Protein AF-0000000076897495 (afdb_homodimer)

Organism: Aegilops tauschii subsp. strangulata (NCBI:txid200361)

InterPro domains:
  IPR023210 NADP-dependent oxidoreductase domain [PF00248] (6-321)
  IPR036812 NAD(P)-dependent oxidoreductase domain superfamily [G3DSA:3.20.20.100] (1-330)
  IPR036812 NAD(P)-dependent oxidoreductase domain superfamily [SSF51430] (1-330)

Secondary structure (DSSP, 8-state):
--BTTTB-HHHHHHHHHHHHHTT--EEE--TT-SSS--GGGTTHHHHHHHHHHHHHT--GGGSEEEEEE-S-TTSS--S-HHHHHHHHHHHHHHHT-S-EEEEEESS-SS----TT--S--GGG------HHHHHHHHHHHHHTTSEEEEEEES--HHHHHHHHHHHHHTT-GGGEEEEEEE-BTTB-GGGTTHHHHHHHHTPEEEEE-TTTTTGGGTTTSSSSTTS-TTSHHHHTTTT-HHHHHH--TT-HHHHHHHHHHHHHHHHTT--HHHHHHHHHHHSTTEEEEE---SSHHHHHHHHHGGGPPP-HHHHHHHHHHHHHS--S--/--BTTTB-HHHHHHHHHHHHHTT--EEE--TT-SSS--GGGTTHHHHHHHHHHHHHT--GGGSEEEEEE-S-TTSS--S-HHHHHHHHHHHHHHHT-S-EEEEEESS-SS----TT--S--GGG------HHHHHHHHHHHHHTTSEEEEEEES--HHHHHHHHHHHHHTT-GGGEEEEEEE-BTTB-GGGTTHHHHHHHHTPEEEEE-TTTTTGGGTTTSSSSTTS-TTSHHHHTTTT-HHHHHH--TT-HHHHHHHHHHHHHHHHHT--HHHHHHHHHHHSTTEEEEE---SSHHHHHHHHHGGG----HHHHHHHHHHHHHS--S--

Structure (mmCIF, N/CA/C/O backbone):
data_AF-0000000076897495-model_v1
#
loop_
_entity.id
_entity.type
_entity.pdbx_description
1 polymer 'NADP-dependent oxidoreductase domain-containing protein'
#
loop_
_atom_site.group_PDB
_atom_site.id
_atom_site.type_symbol
_atom_site.label_atom_id
_atom_site.label_alt_id
_atom_site.label_comp_id
_atom_site.label_asym_id
_atom_site.label_entity_id
_atom_site.label_seq_id
_atom_site.pdbx_PDB_ins_code
_atom_site.Cartn_x
_atom_site.Cartn_y
_atom_site.Cartn_z
_atom_site.occupancy
_atom_site.B_iso_or_equiv
_atom_site.auth_seq_id
_atom_site.auth_comp_id
_atom_site.auth_asym_id
_atom_site.auth_atom_id
_atom_site.pdbx_PDB_model_num
ATOM 1 N N . MET A 1 1 ? -4.836 -23.141 -10.633 1 68 1 MET A N 1
ATOM 2 C CA . MET A 1 1 ? -4.621 -24.312 -11.492 1 68 1 MET A CA 1
ATOM 3 C C . MET A 1 1 ? -5.949 -24.875 -11.984 1 68 1 MET A C 1
ATOM 5 O O . MET A 1 1 ? -6.91 -24.969 -11.219 1 68 1 MET A O 1
ATOM 9 N N . THR A 1 2 ? -5.957 -25.125 -13.297 1 73.88 2 THR A N 1
ATOM 10 C CA . THR A 1 2 ? -7.195 -25.562 -13.938 1 73.88 2 THR A CA 1
ATOM 11 C C . THR A 1 2 ? -7.234 -27.078 -14.062 1 73.88 2 THR A C 1
ATOM 13 O O . THR A 1 2 ? -8.258 -27.656 -14.445 1 73.88 2 THR A O 1
ATOM 16 N N . MET A 1 3 ? -6.246 -27.703 -13.648 1 85.25 3 MET A N 1
ATOM 17 C CA . MET A 1 3 ? -6.172 -29.156 -13.766 1 85.25 3 MET A CA 1
ATOM 18 C C . MET A 1 3 ? -7.152 -29.828 -12.812 1 85.25 3 MET A C 1
ATOM 20 O O . MET A 1 3 ? -7.055 -29.672 -11.594 1 85.25 3 MET A O 1
ATOM 24 N N . GLY A 1 4 ? -8.031 -30.5 -13.375 1 84.81 4 GLY A N 1
ATOM 25 C CA . GLY A 1 4 ? -9.047 -31.188 -12.594 1 84.81 4 GLY A CA 1
ATOM 26 C C . GLY A 1 4 ? -10.453 -30.672 -12.852 1 84.81 4 GLY A C 1
ATOM 27 O O . GLY A 1 4 ? -11.43 -31.281 -12.414 1 84.81 4 GLY A O 1
ATOM 28 N N . GLU A 1 5 ? -10.602 -29.562 -13.492 1 84.44 5 GLU A N 1
ATOM 29 C CA . GLU A 1 5 ? -11.891 -29.016 -13.906 1 84.44 5 GLU A CA 1
ATOM 30 C C . GLU A 1 5 ? -11.93 -28.766 -15.414 1 84.44 5 GLU A C 1
ATOM 32 O O . GLU A 1 5 ? -12.57 -29.516 -16.156 1 84.44 5 GLU A O 1
ATOM 37 N N . GLN A 1 6 ? -11.109 -28 -15.875 1 82.38 6 GLN A N 1
ATOM 38 C CA . GLN A 1 6 ? -11.047 -27.688 -17.297 1 82.38 6 GLN A CA 1
ATOM 39 C C . GLN A 1 6 ? -10.289 -28.766 -18.062 1 82.38 6 GLN A C 1
ATOM 41 O O . GLN A 1 6 ? -10.641 -29.078 -19.203 1 82.38 6 GLN A O 1
ATOM 46 N N . SER A 1 7 ? -9.25 -29.297 -17.406 1 87.38 7 SER A N 1
ATOM 47 C CA . SER A 1 7 ? -8.438 -30.344 -18 1 87.38 7 SER A CA 1
ATOM 48 C C . SER A 1 7 ? -8.578 -31.656 -17.234 1 87.38 7 SER A C 1
ATOM 50 O O . SER A 1 7 ? -8.352 -31.688 -16.016 1 87.38 7 SER A O 1
ATOM 52 N N . GLY A 1 8 ? -8.898 -32.688 -17.953 1 88.75 8 GLY A N 1
ATOM 53 C CA . GLY A 1 8 ? -8.961 -34 -17.344 1 88.75 8 GLY A CA 1
ATOM 54 C C . GLY A 1 8 ? -7.598 -34.562 -17.031 1 88.75 8 GLY A C 1
ATOM 55 O O . GLY A 1 8 ? -6.57 -33.969 -17.344 1 88.75 8 GLY A O 1
ATOM 56 N N . PRO A 1 9 ? -7.641 -35.75 -16.422 1 92.81 9 PRO A N 1
ATOM 57 C CA . PRO A 1 9 ? -6.387 -36.344 -15.945 1 92.81 9 PRO A CA 1
ATOM 58 C C . PRO A 1 9 ? -5.379 -36.562 -17.062 1 92.81 9 PRO A C 1
ATOM 60 O O . PRO A 1 9 ? -4.215 -36.188 -16.938 1 92.81 9 PRO A O 1
ATOM 63 N N . PRO A 1 10 ? -5.793 -37.156 -18.203 1 94 10 PRO A N 1
ATOM 64 C CA . PRO A 1 10 ? -4.793 -37.375 -19.25 1 94 10 PRO A CA 1
ATOM 65 C C . PRO A 1 10 ? -4.172 -36.094 -19.766 1 94 10 PRO A C 1
ATOM 67 O O . PRO A 1 10 ? -2.953 -36 -19.953 1 94 10 PRO A O 1
ATOM 70 N N . GLU A 1 11 ? -4.988 -35.125 -19.984 1 93.69 11 GLU A N 1
ATOM 71 C CA . GLU A 1 11 ? -4.496 -33.844 -20.469 1 93.69 11 GLU A CA 1
ATOM 72 C C . GLU A 1 11 ? -3.611 -33.156 -19.422 1 93.69 11 GLU A C 1
ATOM 74 O O . GLU A 1 11 ? -2.586 -32.562 -19.766 1 93.69 11 GLU A O 1
ATOM 79 N N . SER A 1 12 ? -3.979 -33.25 -18.219 1 95.25 12 SER A N 1
ATOM 80 C CA . SER A 1 12 ? -3.209 -32.625 -17.125 1 95.25 12 SER A CA 1
ATOM 81 C C . SER A 1 12 ? -1.815 -33.25 -17.031 1 95.25 12 SER A C 1
ATOM 83 O O . SER A 1 12 ? -0.822 -32.531 -16.906 1 95.25 12 SER A O 1
ATOM 85 N N . LEU A 1 13 ? -1.785 -34.562 -17.109 1 96.44 13 LEU A N 1
ATOM 86 C CA . LEU A 1 13 ? -0.506 -35.281 -17.031 1 96.44 13 LEU A CA 1
ATOM 87 C C . LEU A 1 13 ? 0.392 -34.906 -18.203 1 96.44 13 LEU A C 1
ATOM 89 O O . LEU A 1 13 ? 1.601 -34.719 -18.031 1 96.44 13 LEU A O 1
ATOM 93 N N . ARG A 1 14 ? -0.201 -34.781 -19.344 1 95.94 14 ARG A N 1
ATOM 94 C CA . ARG A 1 14 ? 0.55 -34.375 -20.531 1 95.94 14 ARG A CA 1
ATOM 95 C C . ARG A 1 14 ? 1.132 -32.969 -20.391 1 95.94 14 ARG A C 1
ATOM 97 O O . ARG A 1 14 ? 2.273 -32.719 -20.781 1 95.94 14 ARG A O 1
ATOM 104 N N . LEU A 1 15 ? 0.368 -32.094 -19.891 1 96.31 15 LEU A N 1
ATOM 105 C CA . LEU A 1 15 ? 0.814 -30.719 -19.672 1 96.31 15 LEU A CA 1
ATOM 106 C C . LEU A 1 15 ? 1.956 -30.672 -18.656 1 96.31 15 LEU A C 1
ATOM 108 O O . LEU A 1 15 ? 2.939 -29.953 -18.859 1 96.31 15 LEU A O 1
ATOM 112 N N . LEU A 1 16 ? 1.84 -31.438 -17.578 1 97.25 16 LEU A N 1
ATOM 113 C CA . LEU A 1 16 ? 2.879 -31.484 -16.562 1 97.25 16 LEU A CA 1
ATOM 114 C C . LEU A 1 16 ? 4.168 -32.062 -17.125 1 97.25 16 LEU A C 1
ATOM 116 O O . LEU A 1 16 ? 5.258 -31.578 -16.844 1 97.25 16 LEU A O 1
ATOM 120 N N . ASP A 1 17 ? 4.012 -33.094 -17.984 1 97.5 17 ASP A N 1
ATOM 121 C CA . ASP A 1 17 ? 5.168 -33.656 -18.656 1 97.5 17 ASP A CA 1
ATOM 122 C C . ASP A 1 17 ? 5.875 -32.625 -19.531 1 97.5 17 ASP A C 1
ATOM 124 O O . ASP A 1 17 ? 7.098 -32.469 -19.453 1 97.5 17 ASP A O 1
ATOM 128 N N . ALA A 1 18 ? 5.078 -31.984 -20.266 1 97.38 18 ALA A N 1
ATOM 129 C CA . ALA A 1 18 ? 5.633 -31.016 -21.203 1 97.38 18 ALA A CA 1
ATOM 130 C C . ALA A 1 18 ? 6.328 -29.875 -20.453 1 97.38 18 ALA A C 1
ATOM 132 O O . ALA A 1 18 ? 7.398 -29.422 -20.859 1 97.38 18 ALA A O 1
ATOM 133 N N . ALA A 1 19 ? 5.738 -29.406 -19.391 1 97.12 19 ALA A N 1
ATOM 134 C CA . ALA A 1 19 ? 6.332 -28.344 -18.578 1 97.12 19 ALA A CA 1
ATOM 135 C C . ALA A 1 19 ? 7.66 -28.797 -17.969 1 97.12 19 ALA A C 1
ATOM 137 O O . ALA A 1 19 ? 8.664 -28.078 -18.078 1 97.12 19 ALA A O 1
ATOM 138 N N . PHE A 1 20 ? 7.672 -29.938 -17.391 1 98 20 PHE A N 1
ATOM 139 C CA . PHE A 1 20 ? 8.867 -30.484 -16.781 1 98 20 PHE A CA 1
ATOM 140 C C . PHE A 1 20 ? 9.969 -30.688 -17.812 1 98 20 PHE A C 1
ATOM 142 O O . PHE A 1 20 ? 11.125 -30.328 -17.578 1 98 20 PHE A O 1
ATOM 149 N N . ASP A 1 21 ? 9.586 -31.203 -18.953 1 97.94 21 ASP A N 1
ATOM 150 C CA . ASP A 1 21 ? 10.539 -31.453 -20.031 1 97.94 21 ASP A CA 1
ATOM 151 C C . ASP A 1 21 ? 11.141 -30.141 -20.547 1 97.94 21 ASP A C 1
ATOM 153 O O . ASP A 1 21 ? 12.281 -30.109 -21 1 97.94 21 ASP A O 1
ATOM 157 N N . ALA A 1 22 ? 10.391 -29.078 -20.406 1 97 22 ALA A N 1
ATOM 158 C CA . ALA A 1 22 ? 10.828 -27.781 -20.891 1 97 22 ALA A CA 1
ATOM 159 C C . ALA A 1 22 ? 11.68 -27.062 -19.828 1 97 22 ALA A C 1
ATOM 161 O O . ALA A 1 22 ? 12.148 -25.953 -20.062 1 97 22 ALA A O 1
ATOM 162 N N . GLY A 1 23 ? 11.812 -27.656 -18.641 1 96.38 23 GLY A N 1
ATOM 163 C CA . GLY A 1 23 ? 12.711 -27.109 -17.641 1 96.38 23 GLY A CA 1
ATOM 164 C C . GLY A 1 23 ? 11.984 -26.453 -16.484 1 96.38 23 GLY A C 1
ATOM 165 O O . GLY A 1 23 ? 12.617 -25.938 -15.555 1 96.38 23 GLY A O 1
ATOM 166 N N . VAL A 1 24 ? 10.633 -26.469 -16.484 1 97 24 VAL A N 1
ATOM 167 C CA . VAL A 1 24 ? 9.867 -25.953 -15.359 1 97 24 VAL A CA 1
ATOM 168 C C . VAL A 1 24 ? 10.062 -26.859 -14.141 1 97 24 VAL A C 1
ATOM 170 O O . VAL A 1 24 ? 9.906 -28.078 -14.234 1 97 24 VAL A O 1
ATOM 173 N N . ASN A 1 25 ? 10.406 -26.25 -13.07 1 97.25 25 ASN A N 1
ATOM 174 C CA . ASN A 1 25 ? 10.656 -27.078 -11.891 1 97.25 25 ASN A CA 1
ATOM 175 C C . ASN A 1 25 ? 9.828 -26.625 -10.695 1 97.25 25 ASN A C 1
ATOM 177 O O . ASN A 1 25 ? 9.898 -27.219 -9.625 1 97.25 25 ASN A O 1
ATOM 181 N N . PHE A 1 26 ? 9.055 -25.516 -10.836 1 98.06 26 PHE A N 1
ATOM 182 C CA . PHE A 1 26 ? 8.156 -25.047 -9.781 1 98.06 26 PHE A CA 1
ATOM 183 C C . PHE A 1 26 ? 6.711 -25.375 -10.109 1 98.06 26 PHE A C 1
ATOM 185 O O . PHE A 1 26 ? 6.184 -24.922 -11.133 1 98.06 26 PHE A O 1
ATOM 192 N N . PHE A 1 27 ? 6.086 -26.156 -9.305 1 98.06 27 PHE A N 1
ATOM 193 C CA . PHE A 1 27 ? 4.695 -26.562 -9.477 1 98.06 27 PHE A CA 1
ATOM 194 C C . PHE A 1 27 ? 3.863 -26.156 -8.266 1 98.06 27 PHE A C 1
ATOM 196 O O . PHE A 1 27 ? 4.109 -26.625 -7.156 1 98.06 27 PHE A O 1
ATOM 203 N N . ASP A 1 28 ? 2.891 -25.281 -8.523 1 98.06 28 ASP A N 1
ATOM 204 C CA . ASP A 1 28 ? 2.07 -24.703 -7.457 1 98.06 28 ASP A CA 1
ATOM 205 C C . ASP A 1 28 ? 0.631 -25.203 -7.539 1 98.06 28 ASP A C 1
ATOM 207 O O . ASP A 1 28 ? -0 -25.125 -8.594 1 98.06 28 ASP A O 1
ATOM 211 N N . SER A 1 29 ? 0.128 -25.734 -6.473 1 96.56 29 SER A N 1
ATOM 212 C CA . SER A 1 29 ? -1.259 -26.172 -6.336 1 96.56 29 SER A CA 1
ATOM 213 C C . SER A 1 29 ? -1.911 -25.562 -5.102 1 96.56 29 SER A C 1
ATOM 215 O O . SER A 1 29 ? -1.484 -24.5 -4.625 1 96.56 29 SER A O 1
ATOM 217 N N . ALA A 1 30 ? -3.035 -26.031 -4.723 1 95.69 30 ALA A N 1
ATOM 218 C CA . ALA A 1 30 ? -3.768 -25.672 -3.508 1 95.69 30 ALA A CA 1
ATOM 219 C C . ALA A 1 30 ? -4.789 -26.75 -3.156 1 95.69 30 ALA A C 1
ATOM 221 O O . ALA A 1 30 ? -5.305 -27.438 -4.039 1 95.69 30 ALA A O 1
ATOM 222 N N . GLU A 1 31 ? -5.105 -26.828 -1.914 1 92.38 31 GLU A N 1
ATOM 223 C CA . GLU A 1 31 ? -6.113 -27.797 -1.502 1 92.38 31 GLU A CA 1
ATOM 224 C C . GLU A 1 31 ? -7.473 -27.484 -2.127 1 92.38 31 GLU A C 1
ATOM 226 O O . GLU A 1 31 ? -8.266 -28.391 -2.389 1 92.38 31 GLU A O 1
ATOM 231 N N . MET A 1 32 ? -7.645 -26.234 -2.443 1 90.44 32 MET A N 1
ATOM 232 C CA . MET A 1 32 ? -8.953 -25.844 -2.953 1 90.44 32 MET A CA 1
ATOM 233 C C . MET A 1 32 ? -9.031 -26.047 -4.461 1 90.44 32 MET A C 1
ATOM 235 O O . MET A 1 32 ? -10.109 -25.906 -5.055 1 90.44 32 MET A O 1
ATOM 239 N N . TYR A 1 33 ? -7.961 -26.359 -5.047 1 91.5 33 TYR A N 1
ATOM 240 C CA . TYR A 1 33 ? -7.957 -26.484 -6.5 1 91.5 33 TYR A CA 1
ATOM 241 C C . TYR A 1 33 ? -8.492 -27.844 -6.93 1 91.5 33 TYR A C 1
ATOM 243 O O . TYR A 1 33 ? -8.328 -28.844 -6.215 1 91.5 33 TYR A O 1
ATOM 251 N N . PRO A 1 34 ? -9.172 -27.828 -8.125 1 91.5 34 PRO A N 1
ATOM 252 C CA . PRO A 1 34 ? -9.164 -26.844 -9.203 1 91.5 34 PRO A CA 1
ATOM 253 C C . PRO A 1 34 ? -10.203 -25.75 -9 1 91.5 34 PRO A C 1
ATOM 255 O O . PRO A 1 34 ? -11.023 -25.828 -8.078 1 91.5 34 PRO A O 1
ATOM 258 N N . VAL A 1 35 ? -9.977 -24.703 -9.922 1 85.75 35 VAL A N 1
ATOM 259 C CA . VAL A 1 35 ? -10.945 -23.609 -9.961 1 85.75 35 VAL A CA 1
ATOM 260 C C . VAL A 1 35 ? -11.773 -23.688 -11.242 1 85.75 35 VAL A C 1
ATOM 262 O O . VAL A 1 35 ? -11.258 -24.078 -12.289 1 85.75 35 VAL A O 1
ATOM 265 N N . PRO A 1 36 ? -13.086 -23.312 -11.125 1 87.56 36 PRO A N 1
ATOM 266 C CA . PRO A 1 36 ? -13.805 -22.891 -9.922 1 87.56 36 PRO A CA 1
ATOM 267 C C . PRO A 1 36 ? -13.898 -24 -8.875 1 87.56 36 PRO A C 1
ATOM 269 O O . PRO A 1 36 ? -13.953 -25.172 -9.227 1 87.56 36 PRO A O 1
ATOM 272 N N . GLN A 1 37 ? -13.906 -23.594 -7.656 1 84.88 37 GLN A N 1
ATOM 273 C CA . GLN A 1 37 ? -13.891 -24.531 -6.535 1 84.88 37 GLN A CA 1
ATOM 274 C C . GLN A 1 37 ? -15.242 -25.234 -6.383 1 84.88 37 GLN A C 1
ATOM 276 O O . GLN A 1 37 ? -16.281 -24.578 -6.398 1 84.88 37 GLN A O 1
ATOM 281 N N . ARG A 1 38 ? -15.32 -26.625 -6.309 1 86.44 38 ARG A N 1
ATOM 282 C CA . ARG A 1 38 ? -16.469 -27.469 -6 1 86.44 38 ARG A CA 1
ATOM 283 C C . ARG A 1 38 ? -16.109 -28.531 -4.973 1 86.44 38 ARG A C 1
ATOM 285 O O . ARG A 1 38 ? -14.977 -29 -4.93 1 86.44 38 ARG A O 1
ATOM 292 N N . ALA A 1 39 ? -17 -28.812 -4.168 1 83.94 39 ALA A N 1
ATOM 293 C CA . ALA A 1 39 ? -16.781 -29.859 -3.168 1 83.94 39 ALA A CA 1
ATOM 294 C C . ALA A 1 39 ? -16.312 -31.156 -3.818 1 83.94 39 ALA A C 1
ATOM 296 O O . ALA A 1 39 ? -15.43 -31.844 -3.287 1 83.94 39 ALA A O 1
ATOM 297 N N . GLU A 1 40 ? -16.828 -31.5 -4.961 1 86.88 40 GLU A N 1
ATOM 298 C CA . GLU A 1 40 ? -16.578 -32.781 -5.645 1 86.88 40 GLU A CA 1
ATOM 299 C C . GLU A 1 40 ? -15.164 -32.844 -6.191 1 86.88 40 GLU A C 1
ATOM 301 O O . GLU A 1 40 ? -14.609 -33.938 -6.363 1 86.88 40 GLU A O 1
ATOM 306 N N . THR A 1 41 ? -14.602 -31.672 -6.43 1 89.69 41 THR A N 1
ATOM 307 C CA . THR A 1 41 ? -13.305 -31.703 -7.105 1 89.69 41 THR A CA 1
ATOM 308 C C . THR A 1 41 ? -12.211 -31.156 -6.191 1 89.69 41 THR A C 1
ATOM 310 O O . THR A 1 41 ? -11.055 -31.047 -6.598 1 89.69 41 THR A O 1
ATOM 313 N N . HIS A 1 42 ? -12.672 -30.859 -4.988 1 89.56 42 HIS A N 1
ATOM 314 C CA . HIS A 1 42 ? -11.711 -30.344 -4.02 1 89.56 42 HIS A CA 1
ATOM 315 C C . HIS A 1 42 ? -10.523 -31.281 -3.859 1 89.56 42 HIS A C 1
ATOM 317 O O . HIS A 1 42 ? -10.711 -32.5 -3.705 1 89.56 42 HIS A O 1
ATOM 323 N N . GLY A 1 43 ? -9.297 -30.688 -3.984 1 92.25 43 GLY A N 1
ATOM 324 C CA . GLY A 1 43 ? -8.102 -31.484 -3.75 1 92.25 43 GLY A CA 1
ATOM 325 C C . GLY A 1 43 ? -7.605 -32.188 -4.992 1 92.25 43 GLY A C 1
ATOM 326 O O . GLY A 1 43 ? -6.48 -32.719 -5.016 1 92.25 43 GLY A O 1
ATOM 327 N N . ARG A 1 44 ? -8.352 -32.125 -6.051 1 94.25 44 ARG A N 1
ATOM 328 C CA . ARG A 1 44 ? -8.062 -32.938 -7.234 1 94.25 44 ARG A CA 1
ATOM 329 C C . ARG A 1 44 ? -6.762 -32.5 -7.895 1 94.25 44 ARG A C 1
ATOM 331 O O . ARG A 1 44 ? -6.023 -33.312 -8.445 1 94.25 44 ARG A O 1
ATOM 338 N N . SER A 1 45 ? -6.512 -31.188 -7.914 1 95.62 45 SER A N 1
ATOM 339 C CA . SER A 1 45 ? -5.27 -30.719 -8.516 1 95.62 45 SER A CA 1
ATOM 340 C C . SER A 1 45 ? -4.055 -31.297 -7.801 1 95.62 45 SER A C 1
ATOM 342 O O . SER A 1 45 ? -3.082 -31.703 -8.445 1 95.62 45 SER A O 1
ATOM 344 N N . GLU A 1 46 ? -4.098 -31.328 -6.469 1 96.69 46 GLU A N 1
ATOM 345 C CA . GLU A 1 46 ? -3.018 -31.969 -5.715 1 96.69 46 GLU A CA 1
ATOM 346 C C . GLU A 1 46 ? -2.883 -33.438 -6.078 1 96.69 46 GLU A C 1
ATOM 348 O O . GLU A 1 46 ? -1.772 -33.938 -6.262 1 96.69 46 GLU A O 1
ATOM 353 N N . GLU A 1 47 ? -3.98 -34.1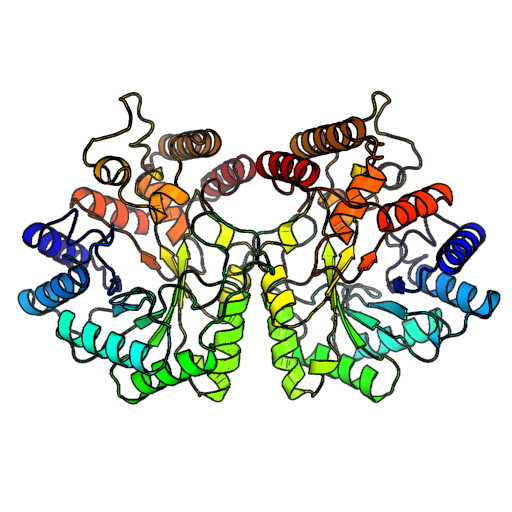25 -6.211 1 96.88 47 GLU A N 1
ATOM 354 C CA . GLU A 1 47 ? -3.969 -35.531 -6.559 1 96.88 47 GLU A CA 1
ATOM 355 C C . GLU A 1 47 ? -3.336 -35.75 -7.926 1 96.88 47 GLU A C 1
ATOM 357 O O . GLU A 1 47 ? -2.572 -36.719 -8.117 1 96.88 47 GLU A O 1
ATOM 362 N N . LEU A 1 48 ? -3.686 -34.906 -8.82 1 97.31 48 LEU A N 1
ATOM 363 C CA . LEU A 1 48 ? -3.166 -35.031 -10.172 1 97.31 48 LEU A CA 1
ATOM 364 C C . LEU A 1 48 ? -1.662 -34.781 -10.211 1 97.31 48 LEU A C 1
ATOM 366 O O . LEU A 1 48 ? -0.929 -35.469 -10.914 1 97.31 48 LEU A O 1
ATOM 370 N N . VAL A 1 49 ? -1.188 -33.812 -9.477 1 97.69 49 VAL A N 1
ATOM 371 C CA . VAL A 1 49 ? 0.246 -33.562 -9.383 1 97.69 49 VAL A CA 1
ATOM 372 C C . VAL A 1 49 ? 0.951 -34.781 -8.773 1 97.69 49 VAL A C 1
ATOM 374 O O . VAL A 1 49 ? 1.995 -35.188 -9.266 1 97.69 49 VAL A O 1
ATOM 377 N N . GLY A 1 50 ? 0.368 -35.312 -7.703 1 98 50 GLY A N 1
ATOM 378 C CA . GLY A 1 50 ? 0.916 -36.5 -7.098 1 98 50 GLY A CA 1
ATOM 379 C C . GLY A 1 50 ? 0.982 -37.688 -8.055 1 98 50 GLY A C 1
ATOM 380 O O . GLY A 1 50 ? 1.995 -38.375 -8.117 1 98 50 GLY A O 1
ATOM 381 N N . ARG A 1 51 ? -0.094 -37.906 -8.727 1 97.5 51 ARG A N 1
ATOM 382 C CA . ARG A 1 51 ? -0.14 -38.969 -9.727 1 97.5 51 ARG A CA 1
ATOM 383 C C . ARG A 1 51 ? 0.951 -38.781 -10.773 1 97.5 51 ARG A C 1
ATOM 385 O O . ARG A 1 51 ? 1.599 -39.75 -11.188 1 97.5 51 ARG A O 1
ATOM 392 N N . TRP A 1 52 ? 1.088 -37.562 -11.211 1 97.81 52 TRP A N 1
ATOM 393 C CA . TRP A 1 52 ? 2.105 -37.25 -12.203 1 97.81 52 TRP A CA 1
ATOM 394 C C . TRP A 1 52 ? 3.502 -37.562 -11.68 1 97.81 52 TRP A C 1
ATOM 396 O O . TRP A 1 52 ? 4.309 -38.188 -12.375 1 97.81 52 TRP A O 1
ATOM 406 N N . LEU A 1 53 ? 3.805 -37.188 -10.438 1 98.12 53 LEU A N 1
ATOM 407 C CA . LEU A 1 53 ? 5.098 -37.438 -9.82 1 98.12 53 LEU A CA 1
ATOM 408 C C . LEU A 1 53 ? 5.414 -38.938 -9.828 1 98.12 53 LEU A C 1
ATOM 410 O O . LEU A 1 53 ? 6.523 -39.344 -10.172 1 98.12 53 LEU A O 1
ATOM 414 N N . ARG A 1 54 ? 4.457 -39.719 -9.508 1 97.31 54 ARG A N 1
ATOM 415 C CA . ARG A 1 54 ? 4.637 -41.156 -9.406 1 97.31 54 ARG A CA 1
ATOM 416 C C . ARG A 1 54 ? 4.758 -41.781 -10.781 1 97.31 54 ARG A C 1
ATOM 418 O O . ARG A 1 54 ? 5.664 -42.594 -11.031 1 97.31 54 ARG A O 1
ATOM 425 N N . ALA A 1 55 ? 3.838 -41.375 -11.609 1 97 55 ALA A N 1
ATOM 426 C CA . ALA A 1 55 ? 3.795 -41.969 -12.938 1 97 55 ALA A CA 1
ATOM 427 C C . ALA A 1 55 ? 5.082 -41.719 -13.711 1 97 55 ALA A C 1
ATOM 429 O O . ALA A 1 55 ? 5.586 -42.562 -14.422 1 97 55 ALA A O 1
ATOM 430 N N . ARG A 1 56 ? 5.562 -40.531 -13.57 1 96.5 56 ARG A N 1
ATOM 431 C CA . ARG A 1 56 ? 6.754 -40.125 -14.305 1 96.5 56 ARG A CA 1
ATOM 432 C C . ARG A 1 56 ? 8.023 -40.438 -13.523 1 96.5 56 ARG A C 1
ATOM 434 O O . ARG A 1 56 ? 9.133 -40.281 -14.031 1 96.5 56 ARG A O 1
ATOM 441 N N . ARG A 1 57 ? 7.941 -40.938 -12.312 1 97.12 57 ARG A N 1
ATOM 442 C CA . ARG A 1 57 ? 9.062 -41.188 -11.414 1 97.12 57 ARG A CA 1
ATOM 443 C C . ARG A 1 57 ? 9.984 -39.969 -11.32 1 97.12 57 ARG A C 1
ATOM 445 O O . ARG A 1 57 ? 11.195 -40.094 -11.492 1 97.12 57 ARG A O 1
ATOM 452 N N . VAL A 1 58 ? 9.336 -38.781 -11.164 1 96.88 58 VAL A N 1
ATOM 453 C CA . VAL A 1 58 ? 10.086 -37.531 -11.047 1 96.88 58 VAL A CA 1
ATOM 454 C C . VAL A 1 58 ? 10.914 -37.531 -9.766 1 96.88 58 VAL A C 1
ATOM 456 O O . VAL A 1 58 ? 10.391 -37.812 -8.68 1 96.88 58 VAL A O 1
ATOM 459 N N . PRO A 1 59 ? 12.258 -37.312 -9.867 1 96.25 59 PRO A N 1
ATOM 460 C CA . PRO A 1 59 ? 13.016 -37.188 -8.625 1 96.25 59 PRO A CA 1
ATOM 461 C C . PRO A 1 59 ? 12.508 -36.031 -7.746 1 96.25 59 PRO A C 1
ATOM 463 O O . PRO A 1 59 ? 12.359 -34.906 -8.219 1 96.25 59 PRO A O 1
ATOM 466 N N . ARG A 1 60 ? 12.305 -36.344 -6.566 1 96.44 60 ARG A N 1
ATOM 467 C CA . ARG A 1 60 ? 11.633 -35.375 -5.684 1 96.44 60 ARG A CA 1
ATOM 468 C C . ARG A 1 60 ? 12.461 -34.125 -5.512 1 96.44 60 ARG A C 1
ATOM 470 O O . ARG A 1 60 ? 11.914 -33.031 -5.371 1 96.44 60 ARG A O 1
ATOM 477 N N . ASP A 1 61 ? 13.719 -34.156 -5.566 1 95.44 61 ASP A N 1
ATOM 478 C CA . ASP A 1 61 ? 14.594 -33 -5.34 1 95.44 61 ASP A CA 1
ATOM 479 C C . ASP A 1 61 ? 14.773 -32.188 -6.617 1 95.44 61 ASP A C 1
ATOM 481 O O . ASP A 1 61 ? 15.422 -31.141 -6.605 1 95.44 61 ASP A O 1
ATOM 485 N N . SER A 1 62 ? 14.148 -32.625 -7.684 1 97.38 62 SER A N 1
ATOM 486 C CA . SER A 1 62 ? 14.273 -31.922 -8.953 1 97.38 62 SER A CA 1
ATOM 487 C C . SER A 1 62 ? 13.148 -30.922 -9.141 1 97.38 62 SER A C 1
ATOM 489 O O . SER A 1 62 ? 13.164 -30.125 -10.086 1 97.38 62 SER A O 1
ATOM 491 N N . VAL A 1 63 ? 12.172 -30.891 -8.234 1 98.06 63 VAL A N 1
ATOM 492 C CA . VAL A 1 63 ? 11.039 -29.984 -8.352 1 98.06 63 VAL A CA 1
ATOM 493 C C . VAL A 1 63 ? 10.812 -29.266 -7.023 1 98.06 63 VAL A C 1
ATOM 495 O O . VAL A 1 63 ? 11.156 -29.797 -5.961 1 98.06 63 VAL A O 1
ATOM 498 N N . VAL A 1 64 ? 10.414 -28.078 -7.105 1 98.56 64 VAL A N 1
ATOM 499 C CA . VAL A 1 64 ? 9.859 -27.344 -5.977 1 98.56 64 VAL A CA 1
ATOM 500 C C . VAL A 1 64 ? 8.336 -27.453 -5.977 1 98.56 64 VAL A C 1
ATOM 502 O O . VAL A 1 64 ? 7.668 -26.938 -6.871 1 98.56 64 VAL A O 1
ATOM 505 N N . LEU A 1 65 ? 7.84 -28.172 -5.02 1 98.44 65 LEU A N 1
ATOM 506 C CA . LEU A 1 65 ? 6.402 -28.375 -4.898 1 98.44 65 LEU A CA 1
ATOM 507 C C . LEU A 1 65 ? 5.793 -27.406 -3.896 1 98.44 65 LEU A C 1
ATOM 509 O O . LEU A 1 65 ? 6.23 -27.344 -2.746 1 98.44 65 LEU A O 1
ATOM 513 N N . ALA A 1 66 ? 4.855 -26.609 -4.387 1 98.62 66 ALA A N 1
ATOM 514 C CA . ALA A 1 66 ? 4.141 -25.656 -3.539 1 98.62 66 ALA A CA 1
ATOM 515 C C . ALA A 1 66 ? 2.645 -25.953 -3.52 1 98.62 66 ALA A C 1
ATOM 517 O O . ALA A 1 66 ? 2.076 -26.375 -4.527 1 98.62 66 ALA A O 1
ATOM 518 N N . THR A 1 67 ? 2.039 -25.781 -2.457 1 97.81 67 THR A N 1
ATOM 519 C CA . THR A 1 67 ? 0.587 -25.828 -2.332 1 97.81 67 THR A CA 1
ATOM 520 C C . THR A 1 67 ? 0.104 -24.922 -1.208 1 97.81 67 THR A C 1
ATOM 522 O O . THR A 1 67 ? 0.881 -24.141 -0.662 1 97.81 67 THR A O 1
ATOM 525 N N . LYS A 1 68 ? -1.265 -24.828 -1.037 1 96.25 68 LYS A N 1
ATOM 526 C CA . LYS A 1 68 ? -1.834 -23.844 -0.128 1 96.25 68 LYS A CA 1
ATOM 527 C C . LYS A 1 68 ? -3.014 -24.422 0.646 1 96.25 68 LYS A C 1
ATOM 529 O O . LYS A 1 68 ? -3.699 -25.328 0.16 1 96.25 68 LYS A O 1
ATOM 534 N N . MET A 1 69 ? -3.131 -23.828 1.732 1 91.94 69 MET A N 1
ATOM 535 C CA . MET A 1 69 ? -4.328 -24.141 2.5 1 91.94 69 MET A CA 1
ATOM 536 C C . MET A 1 69 ? -5.277 -22.953 2.561 1 91.94 69 MET A C 1
ATOM 538 O O . MET A 1 69 ? -4.859 -21.812 2.369 1 91.94 69 MET A O 1
ATOM 542 N N . THR A 1 70 ? -6.582 -23.297 2.686 1 81.56 70 THR A N 1
ATOM 543 C CA . THR A 1 70 ? -7.602 -22.281 2.875 1 81.56 70 THR A CA 1
ATOM 544 C C . THR A 1 70 ? -8.438 -22.562 4.117 1 81.56 70 THR A C 1
ATOM 546 O O . THR A 1 70 ? -8.305 -23.641 4.723 1 81.56 70 THR A O 1
ATOM 549 N N . TRP A 1 71 ? -9.195 -21.578 4.465 1 66 71 TRP A N 1
ATOM 550 C CA . TRP A 1 71 ? -10.07 -21.766 5.613 1 66 71 TRP A CA 1
ATOM 551 C C . TRP A 1 71 ? -11.391 -22.391 5.199 1 66 71 TRP A C 1
ATOM 553 O O . TRP A 1 71 ? -12.25 -22.672 6.043 1 66 71 TRP A O 1
ATOM 563 N N . ILE A 1 72 ? -11.68 -22.672 3.852 1 57.62 72 ILE A N 1
ATOM 564 C CA . ILE A 1 72 ? -13.008 -23.062 3.404 1 57.62 72 ILE A CA 1
ATOM 565 C C . ILE A 1 72 ? -13.172 -24.578 3.561 1 57.62 72 ILE A C 1
ATOM 567 O O . ILE A 1 72 ? -14.211 -25.141 3.211 1 57.62 72 ILE A O 1
ATOM 571 N N . ARG A 1 73 ? -12.312 -25.281 4.273 1 49.75 73 ARG A N 1
ATOM 572 C CA . ARG A 1 73 ? -12.492 -26.719 4.395 1 49.75 73 ARG A CA 1
ATOM 573 C C . ARG A 1 73 ? -13.766 -27.047 5.164 1 49.75 73 ARG A C 1
ATOM 575 O O . ARG A 1 73 ? -13.914 -26.656 6.32 1 49.75 73 ARG A O 1
ATOM 582 N N . GLY A 1 74 ? -14.82 -27.828 4.492 1 53.59 74 GLY A N 1
ATOM 583 C CA . GLY A 1 74 ? -16.016 -28.328 5.137 1 53.59 74 GLY A CA 1
ATOM 584 C C . GLY A 1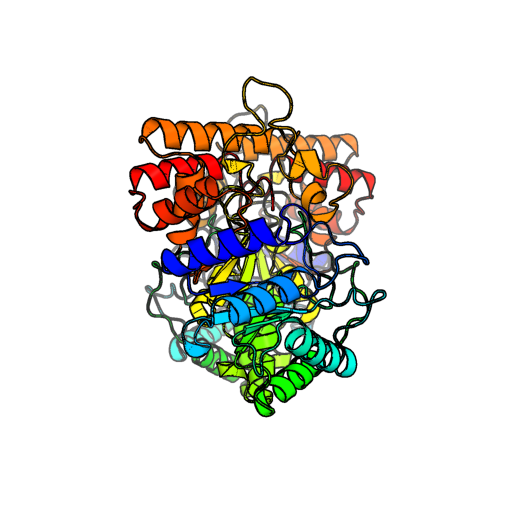 74 ? -16.859 -27.234 5.758 1 53.59 74 GLY A C 1
ATOM 585 O O . GLY A 1 74 ? -17.703 -27.5 6.629 1 53.59 74 GLY A O 1
ATOM 586 N N . GLY A 1 75 ? -16.734 -25.844 5.41 1 52.41 75 GLY A N 1
ATOM 587 C CA . GLY A 1 75 ? -17.297 -24.641 6 1 52.41 75 GLY A CA 1
ATOM 588 C C . GLY A 1 75 ? -16.25 -23.656 6.473 1 52.41 75 GLY A C 1
ATOM 589 O O . GLY A 1 75 ? -15.055 -23.859 6.25 1 52.41 75 GLY A O 1
ATOM 590 N N . PRO A 1 76 ? -16.734 -22.391 6.887 1 53.59 76 PRO A N 1
ATOM 591 C CA . PRO A 1 76 ? -15.664 -21.438 7.195 1 53.59 76 PRO A CA 1
ATOM 592 C C . PRO A 1 76 ? -14.727 -21.922 8.297 1 53.59 76 PRO A C 1
ATOM 594 O O . PRO A 1 76 ? -15.156 -22.094 9.445 1 53.59 76 PRO A O 1
ATOM 597 N N . VAL A 1 77 ? -13.766 -22.844 8 1 66.19 77 VAL A N 1
ATOM 598 C CA . VAL A 1 77 ? -12.828 -23.156 9.078 1 66.19 77 VAL A CA 1
ATOM 599 C C . VAL A 1 77 ? -11.789 -22.047 9.203 1 66.19 77 VAL A C 1
ATOM 601 O O . VAL A 1 77 ? -11.539 -21.328 8.242 1 66.19 77 VAL A O 1
ATOM 604 N N . ALA A 1 78 ? -11.375 -21.766 10.43 1 83.31 78 ALA A N 1
ATOM 605 C CA . ALA A 1 78 ? -10.367 -20.781 10.82 1 83.31 78 ALA A CA 1
ATOM 606 C C . ALA A 1 78 ? -8.961 -21.328 10.641 1 83.31 78 ALA A C 1
ATOM 608 O O . ALA A 1 78 ? -8.766 -22.547 10.523 1 83.31 78 ALA A O 1
ATOM 609 N N . LEU A 1 79 ? -8.047 -20.547 10.352 1 92.38 79 LEU A N 1
ATOM 610 C CA . LEU A 1 79 ? -6.641 -20.922 10.305 1 92.38 79 LEU A CA 1
ATOM 611 C C . LEU A 1 79 ? -6.098 -21.156 11.711 1 92.38 79 LEU A C 1
ATOM 613 O O . LEU A 1 79 ? -5.07 -20.578 12.086 1 92.38 79 LEU A O 1
ATOM 617 N N . ASP A 1 80 ? -6.832 -22.016 12.445 1 92.69 80 ASP A N 1
ATOM 618 C CA . ASP A 1 80 ? -6.34 -22.391 13.766 1 92.69 80 ASP A CA 1
ATOM 619 C C . ASP A 1 80 ? -5.352 -23.547 13.672 1 92.69 80 ASP A C 1
ATOM 621 O O . ASP A 1 80 ? -5.152 -24.109 12.594 1 92.69 80 ASP A O 1
ATOM 625 N N . SER A 1 81 ? -4.754 -23.891 14.773 1 94.44 81 SER A N 1
ATOM 626 C CA . SER A 1 81 ? -3.695 -24.891 14.836 1 94.44 81 SER A CA 1
ATOM 627 C C . SER A 1 81 ? -4.176 -26.234 14.305 1 94.44 81 SER A C 1
ATOM 629 O O . SER A 1 81 ? -3.482 -26.875 13.516 1 94.44 81 SER A O 1
ATOM 631 N N . ARG A 1 82 ? -5.289 -26.641 14.727 1 92.75 82 ARG A N 1
ATOM 632 C CA . ARG A 1 82 ? -5.828 -27.938 14.328 1 92.75 82 ARG A CA 1
ATOM 633 C C . ARG A 1 82 ? -6.047 -28 12.82 1 92.75 82 ARG A C 1
ATOM 635 O O . ARG A 1 82 ? -5.625 -28.953 12.164 1 92.75 82 ARG A O 1
ATOM 642 N N . ASN A 1 83 ? -6.648 -26.984 12.289 1 92.88 83 ASN A N 1
ATOM 643 C CA . ASN A 1 83 ? -6.969 -26.953 10.867 1 92.88 83 ASN A CA 1
ATOM 644 C C . ASN A 1 83 ? -5.703 -26.891 10.008 1 92.88 83 ASN A C 1
ATOM 646 O O . ASN A 1 83 ? -5.637 -27.516 8.945 1 92.88 83 ASN A O 1
ATOM 650 N N . ILE A 1 84 ? -4.77 -26.156 10.445 1 95.06 84 ILE A N 1
ATOM 651 C CA . ILE A 1 84 ? -3.514 -26.031 9.711 1 95.06 84 ILE A CA 1
ATOM 652 C C . ILE A 1 84 ? -2.805 -27.391 9.688 1 95.06 84 ILE A C 1
ATOM 654 O O . ILE A 1 84 ? -2.348 -27.844 8.633 1 95.06 84 ILE A O 1
ATOM 658 N N . THR A 1 85 ? -2.785 -28.047 10.805 1 95 85 THR A N 1
ATOM 659 C CA . THR A 1 85 ? -2.139 -29.359 10.898 1 95 85 THR A CA 1
ATOM 660 C C . THR A 1 85 ? -2.838 -30.375 9.992 1 95 85 THR A C 1
ATOM 662 O O . THR A 1 85 ? -2.182 -31.094 9.234 1 95 85 THR A O 1
ATOM 665 N N . GLU A 1 86 ? -4.109 -30.359 10.047 1 93.88 86 GLU A N 1
ATOM 666 C CA . GLU A 1 86 ? -4.883 -31.281 9.227 1 93.88 86 GLU A CA 1
ATOM 667 C C . GLU A 1 86 ? -4.699 -30.984 7.742 1 93.88 86 GLU A C 1
ATOM 669 O O . GLU A 1 86 ? -4.652 -31.906 6.922 1 93.88 86 GLU A O 1
ATOM 674 N N . ALA A 1 87 ? -4.684 -29.719 7.434 1 94.88 87 ALA A N 1
ATOM 675 C CA . ALA A 1 87 ? -4.516 -29.328 6.039 1 94.88 87 ALA A CA 1
ATOM 676 C C . ALA A 1 87 ? -3.174 -29.797 5.488 1 94.88 87 ALA A C 1
ATOM 678 O O . ALA A 1 87 ? -3.104 -30.312 4.371 1 94.88 87 ALA A O 1
ATOM 679 N N . ILE A 1 88 ? -2.1 -29.656 6.258 1 96.88 88 ILE A N 1
ATOM 680 C CA . ILE A 1 88 ? -0.773 -30.094 5.84 1 96.88 88 ILE A CA 1
ATOM 681 C C . ILE A 1 88 ? -0.783 -31.609 5.602 1 96.88 88 ILE A C 1
ATOM 683 O O . ILE A 1 88 ? -0.348 -32.062 4.551 1 96.88 88 ILE A O 1
ATOM 687 N N . ASP A 1 89 ? -1.365 -32.344 6.516 1 96.75 89 ASP A N 1
ATOM 688 C CA . ASP A 1 89 ? -1.394 -33.781 6.414 1 96.75 89 ASP A CA 1
ATOM 689 C C . ASP 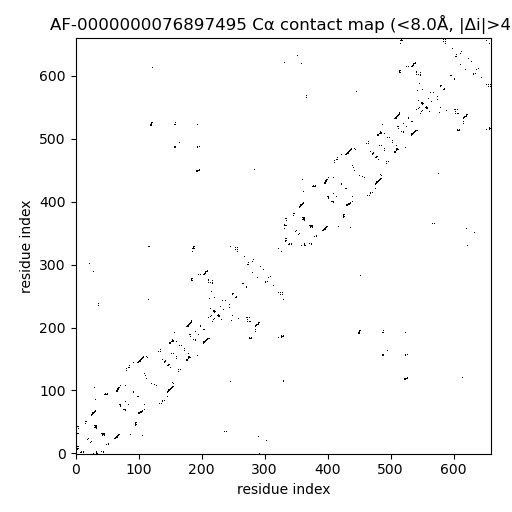A 1 89 ? -2.213 -34.25 5.207 1 96.75 89 ASP A C 1
ATOM 691 O O . ASP A 1 89 ? -1.821 -35.156 4.492 1 96.75 89 ASP A O 1
ATOM 695 N N . SER A 1 90 ? -3.279 -33.594 5.012 1 95.44 90 SER A N 1
ATOM 696 C CA . SER A 1 90 ? -4.156 -33.938 3.9 1 95.44 90 SER A CA 1
ATOM 697 C C . SER A 1 90 ? -3.502 -33.625 2.559 1 95.44 90 SER A C 1
ATOM 699 O O . SER A 1 90 ? -3.645 -34.406 1.601 1 95.44 90 SER A O 1
ATOM 701 N N . SER A 1 91 ? -2.826 -32.5 2.488 1 97 91 SER A N 1
ATOM 702 C CA . SER A 1 91 ? -2.096 -32.156 1.271 1 97 91 SER A CA 1
ATOM 703 C C . SER A 1 91 ? -1.022 -33.188 0.968 1 97 91 SER A C 1
ATOM 705 O O . SER A 1 91 ? -0.869 -33.625 -0.179 1 97 91 SER A O 1
ATOM 707 N N . LEU A 1 92 ? -0.285 -33.625 2.01 1 98.5 92 LEU A N 1
ATOM 708 C CA . LEU A 1 92 ? 0.744 -34.656 1.846 1 98.5 92 LEU A CA 1
ATOM 709 C C . LEU A 1 92 ? 0.14 -35.938 1.329 1 98.5 92 LEU A C 1
ATOM 711 O O . LEU A 1 92 ? 0.707 -36.594 0.442 1 98.5 92 LEU A O 1
ATOM 715 N N . ARG A 1 93 ? -0.991 -36.281 1.849 1 97.94 93 ARG A N 1
ATOM 716 C CA . ARG A 1 93 ? -1.665 -37.531 1.431 1 97.94 93 ARG A CA 1
ATOM 717 C C . ARG A 1 93 ? -2.109 -37.438 -0.026 1 97.94 93 ARG A C 1
ATOM 719 O O . ARG A 1 93 ? -1.883 -38.344 -0.808 1 97.94 93 ARG A O 1
ATOM 726 N N . ARG A 1 94 ? -2.717 -36.344 -0.405 1 97.12 94 ARG A N 1
ATOM 727 C CA . ARG A 1 94 ? -3.209 -36.188 -1.77 1 97.12 94 ARG A CA 1
ATOM 728 C C . ARG A 1 94 ? -2.057 -36.156 -2.768 1 97.12 94 ARG A C 1
ATOM 730 O O . ARG A 1 94 ? -2.141 -36.75 -3.844 1 97.12 94 ARG A O 1
ATOM 737 N N . LEU A 1 95 ? -0.988 -35.469 -2.389 1 98.06 95 LEU A N 1
ATOM 738 C CA . LEU A 1 95 ? 0.183 -35.344 -3.252 1 98.06 95 LEU A CA 1
ATOM 739 C C . LEU A 1 95 ? 0.961 -36.656 -3.285 1 98.06 95 LEU A C 1
ATOM 741 O O . LEU A 1 95 ? 1.693 -36.938 -4.242 1 98.06 95 LEU A O 1
ATOM 745 N N . GLY A 1 96 ? 0.864 -37.469 -2.234 1 98.19 96 GLY A N 1
ATOM 746 C CA . GLY A 1 96 ? 1.602 -38.719 -2.131 1 98.19 96 GLY A CA 1
ATOM 747 C C . GLY A 1 96 ? 3.09 -38.531 -1.912 1 98.19 96 GLY A C 1
ATOM 748 O O . GLY A 1 96 ? 3.91 -39.219 -2.506 1 98.19 96 GLY A O 1
ATOM 749 N N . VAL A 1 97 ? 3.432 -37.5 -1.147 1 98.38 97 VAL A N 1
ATOM 750 C CA . VAL A 1 97 ? 4.828 -37.188 -0.877 1 98.38 97 VAL A CA 1
ATOM 751 C C . VAL A 1 97 ? 5.055 -37.062 0.629 1 98.38 97 VAL A C 1
ATOM 753 O O . VAL A 1 97 ? 4.098 -36.969 1.401 1 98.38 97 VAL A O 1
ATOM 756 N N . ASP A 1 98 ? 6.328 -37.062 1.02 1 97.94 98 ASP A N 1
ATOM 757 C CA . ASP A 1 98 ? 6.68 -37.031 2.436 1 97.94 98 ASP A CA 1
ATOM 758 C C . ASP A 1 98 ? 6.891 -35.594 2.922 1 97.94 98 ASP A C 1
ATOM 760 O O . ASP A 1 98 ? 6.879 -35.312 4.129 1 97.94 98 ASP A O 1
ATOM 764 N N . TYR A 1 99 ? 7.16 -34.656 1.95 1 98.62 99 TYR A N 1
ATOM 765 C CA . TYR A 1 99 ? 7.328 -33.281 2.318 1 98.62 99 TYR A CA 1
ATOM 766 C C . TYR A 1 99 ? 6.891 -32.344 1.184 1 98.62 99 TYR A C 1
ATOM 768 O O . TYR A 1 99 ? 6.848 -32.781 0.023 1 98.62 99 TYR A O 1
ATOM 776 N N . ILE A 1 100 ? 6.566 -31.219 1.552 1 98.75 100 ILE A N 1
ATOM 777 C CA . ILE A 1 100 ? 6.238 -30.125 0.641 1 98.75 100 ILE A CA 1
ATOM 778 C C . ILE A 1 100 ? 7.285 -29.016 0.757 1 98.75 100 ILE A C 1
ATOM 780 O O . ILE A 1 100 ? 7.684 -28.641 1.863 1 98.75 100 ILE A O 1
ATOM 784 N N . ASP A 1 101 ? 7.816 -28.531 -0.357 1 98.88 101 ASP A N 1
ATOM 785 C CA . ASP A 1 101 ? 8.875 -27.531 -0.33 1 98.88 101 ASP A CA 1
ATOM 786 C C . ASP A 1 101 ? 8.359 -26.188 0.197 1 98.88 101 ASP A C 1
ATOM 788 O O . ASP A 1 101 ? 8.992 -25.562 1.05 1 98.88 101 ASP A O 1
ATOM 792 N N . LEU A 1 102 ? 7.199 -25.75 -0.297 1 98.88 102 LEU A N 1
ATOM 793 C CA . LEU A 1 102 ? 6.617 -24.453 0.07 1 98.88 102 LEU A CA 1
ATOM 794 C C . LEU A 1 102 ? 5.137 -24.609 0.405 1 98.88 102 LEU A C 1
ATOM 796 O O . LEU A 1 102 ? 4.336 -24.969 -0.457 1 98.88 102 LEU A O 1
ATOM 800 N N . TYR A 1 103 ? 4.781 -24.359 1.597 1 98.75 103 TYR A N 1
ATOM 801 C CA . TYR A 1 103 ? 3.395 -24.406 2.043 1 98.75 103 TYR A CA 1
ATOM 802 C C . TYR A 1 103 ? 2.877 -23.016 2.363 1 98.75 103 TYR A C 1
ATOM 804 O O . TYR A 1 103 ? 3.463 -22.297 3.182 1 98.75 103 TYR A O 1
ATOM 812 N N . GLN A 1 104 ? 1.758 -22.672 1.706 1 98.38 104 GLN A N 1
ATOM 813 C CA . GLN A 1 104 ? 1.341 -21.266 1.741 1 98.38 104 GLN A CA 1
ATOM 814 C C . GLN A 1 104 ? -0.027 -21.125 2.402 1 98.38 104 GLN A C 1
ATOM 816 O O . GLN A 1 104 ? -0.885 -22 2.27 1 98.38 104 GLN A O 1
ATOM 821 N N . ILE A 1 105 ? -0.227 -20.031 3.117 1 96.94 105 ILE A N 1
ATOM 822 C CA . ILE A 1 105 ? -1.568 -19.594 3.484 1 96.94 105 ILE A CA 1
ATOM 823 C C . ILE A 1 105 ? -2.24 -18.922 2.285 1 96.94 105 ILE A C 1
ATOM 825 O O . ILE A 1 105 ? -1.765 -17.906 1.786 1 96.94 105 ILE A O 1
ATOM 829 N N . HIS A 1 106 ? -3.346 -19.438 1.845 1 95.56 106 HIS A N 1
ATOM 830 C CA . HIS A 1 106 ? -3.967 -19.031 0.587 1 95.56 106 HIS A CA 1
ATOM 831 C C . HIS A 1 106 ? -4.531 -17.609 0.675 1 95.56 106 HIS A C 1
ATOM 833 O O . HIS A 1 106 ? -4.406 -16.828 -0.271 1 95.56 106 HIS A O 1
ATOM 839 N N . TRP A 1 107 ? -5.227 -17.359 1.759 1 93.94 107 TRP A N 1
ATOM 840 C CA . TRP A 1 107 ? -5.797 -16.062 2.105 1 93.94 107 TRP A CA 1
ATOM 841 C C . TRP A 1 107 ? -5.605 -15.758 3.588 1 93.94 107 TRP A C 1
ATOM 843 O O . TRP A 1 107 ? -5.664 -16.672 4.422 1 93.94 107 TRP A O 1
ATOM 853 N N . PRO A 1 108 ? -5.391 -14.492 3.918 1 94.75 108 PRO A N 1
ATOM 854 C CA . PRO A 1 108 ? -5.312 -14.156 5.344 1 94.75 108 PRO A CA 1
ATOM 855 C C . PRO A 1 108 ? -6.582 -14.516 6.105 1 94.75 108 PRO A C 1
ATOM 857 O O . PRO A 1 108 ? -7.684 -14.414 5.562 1 94.75 108 PRO A O 1
ATOM 860 N N . ASP A 1 109 ? -6.332 -14.961 7.355 1 92.81 109 ASP A N 1
ATOM 861 C CA . ASP A 1 109 ? -7.461 -15.148 8.266 1 92.81 109 ASP A CA 1
ATOM 862 C C . ASP A 1 109 ? -7.777 -13.852 9.008 1 92.81 109 ASP A C 1
ATOM 864 O O . ASP A 1 109 ? -7.574 -13.758 10.219 1 92.81 109 ASP A O 1
ATOM 868 N N . ARG A 1 110 ? -8.125 -12.766 8.359 1 94.31 110 ARG A N 1
ATOM 869 C CA . ARG A 1 110 ? -8.562 -11.445 8.805 1 94.31 110 ARG A CA 1
ATOM 870 C C . ARG A 1 110 ? -9.156 -10.648 7.652 1 94.31 110 ARG A C 1
ATOM 872 O O . ARG A 1 110 ? -9.016 -11.031 6.488 1 94.31 110 ARG A O 1
ATOM 879 N N . TYR A 1 111 ? -9.789 -9.672 8.047 1 95.06 111 TYR A N 1
ATOM 880 C CA . TYR A 1 111 ? -10.336 -8.836 6.977 1 95.06 111 TYR A CA 1
ATOM 881 C C . TYR A 1 111 ? -9.211 -8.172 6.184 1 95.06 111 TYR A C 1
ATOM 883 O O . TYR A 1 111 ? -8.297 -7.586 6.762 1 95.06 111 TYR A O 1
ATOM 891 N N . VAL A 1 112 ? -9.211 -8.336 4.949 1 95.44 112 VAL A N 1
ATOM 892 C CA . VAL A 1 112 ? -8.367 -7.625 3.992 1 95.44 112 VAL A CA 1
ATOM 893 C C . VAL A 1 112 ? -9.164 -7.324 2.725 1 95.44 112 VAL A C 1
ATOM 895 O O . VAL A 1 112 ? -10.047 -8.102 2.34 1 95.44 112 VAL A O 1
ATOM 898 N N . PRO A 1 113 ? -8.867 -6.137 2.123 1 92.62 113 PRO A N 1
ATOM 899 C CA . PRO A 1 113 ? -9.453 -5.961 0.792 1 92.62 113 PRO A CA 1
ATOM 900 C C . PRO A 1 113 ? -8.977 -7.016 -0.206 1 92.62 113 PRO A C 1
ATOM 902 O O . PRO A 1 113 ? -7.781 -7.297 -0.292 1 92.62 113 PRO A O 1
ATOM 905 N N . MET A 1 114 ? -9.906 -7.652 -0.9 1 86.25 114 MET A N 1
ATOM 906 C CA . MET A 1 114 ? -9.523 -8.711 -1.828 1 86.25 114 MET A CA 1
ATOM 907 C C . MET A 1 114 ? -10.422 -8.703 -3.061 1 86.25 114 MET A C 1
ATOM 909 O O . MET A 1 114 ? -11.508 -8.125 -3.041 1 86.25 114 MET A O 1
ATOM 913 N N . PHE A 1 115 ? -9.891 -9.32 -4.176 1 80.81 115 PHE A N 1
ATOM 914 C CA . PHE A 1 115 ? -10.633 -9.648 -5.391 1 80.81 115 PHE A CA 1
ATOM 915 C C . PHE A 1 115 ? -11.289 -8.398 -5.973 1 80.81 115 PHE A C 1
ATOM 917 O O . PHE A 1 115 ? -12.492 -8.398 -6.246 1 80.81 115 PHE A O 1
ATOM 924 N N . GLY A 1 116 ? -10.523 -7.41 -6.062 1 84.44 116 GLY A N 1
ATOM 925 C CA . GLY A 1 116 ? -10.969 -6.195 -6.727 1 84.44 116 GLY A CA 1
ATOM 926 C C . GLY A 1 116 ? -11.039 -5 -5.801 1 84.44 116 GLY A C 1
ATOM 927 O O . GLY A 1 116 ? -11.125 -3.857 -6.254 1 84.44 116 GLY A O 1
ATOM 928 N N . GLU A 1 117 ? -10.93 -5.285 -4.539 1 88.75 117 GLU A N 1
ATOM 929 C CA . GLU A 1 117 ? -10.93 -4.211 -3.553 1 88.75 117 GLU A CA 1
ATOM 930 C C . GLU A 1 117 ? -9.508 -3.799 -3.182 1 88.75 117 GLU A C 1
ATOM 932 O O . GLU A 1 117 ? -8.602 -4.633 -3.162 1 88.75 117 GLU A O 1
ATOM 937 N N . THR A 1 118 ? -9.352 -2.516 -2.916 1 91.19 118 THR A N 1
ATOM 938 C CA . THR A 1 118 ? -8.008 -2.051 -2.598 1 91.19 118 THR A CA 1
ATOM 939 C C . THR A 1 118 ? -8.008 -1.24 -1.305 1 91.19 118 THR A C 1
ATOM 941 O O . THR A 1 118 ? -6.98 -1.15 -0.623 1 91.19 118 THR A O 1
ATOM 944 N N . ASP A 1 119 ? -9.164 -0.646 -0.983 1 95 119 ASP A N 1
ATOM 945 C CA . ASP A 1 119 ? -9.219 0.255 0.164 1 95 119 ASP A CA 1
ATOM 946 C C . ASP A 1 119 ? -9.578 -0.503 1.44 1 95 119 ASP A C 1
ATOM 948 O O . ASP A 1 119 ? -10.547 -1.262 1.469 1 95 119 ASP A O 1
ATOM 952 N N . TYR A 1 120 ? -8.859 -0.287 2.457 1 97.5 120 TYR A N 1
ATOM 953 C CA . TYR A 1 120 ? -9.109 -0.921 3.746 1 97.5 120 TYR A CA 1
ATOM 954 C C . TYR A 1 120 ? -10.211 -0.201 4.508 1 97.5 120 TYR A C 1
ATOM 956 O O . TYR A 1 120 ? -10.203 1.027 4.613 1 97.5 120 TYR A O 1
ATOM 964 N N . ASP A 1 121 ? -11.148 -0.958 4.977 1 95.94 121 ASP A N 1
ATOM 965 C CA . ASP A 1 121 ? -12.258 -0.457 5.777 1 95.94 121 ASP A CA 1
ATOM 966 C C . ASP A 1 121 ? -12.234 -1.043 7.184 1 95.94 121 ASP A C 1
ATOM 968 O O . ASP A 1 121 ? -12.594 -2.203 7.391 1 95.94 121 ASP A O 1
ATOM 972 N N . PRO A 1 122 ? -11.836 -0.24 8.133 1 95.88 122 PRO A N 1
ATOM 973 C CA . PRO A 1 122 ? -11.688 -0.762 9.5 1 95.88 122 PRO A CA 1
ATOM 974 C C . PRO A 1 122 ? -13 -1.315 10.062 1 95.88 122 PRO A C 1
ATOM 976 O O . PRO A 1 122 ? -12.977 -2.098 11.016 1 95.88 122 PRO A O 1
ATOM 979 N N . SER A 1 123 ? -14.078 -0.898 9.531 1 95.25 123 SER A N 1
ATOM 980 C CA . SER A 1 123 ? -15.375 -1.298 10.078 1 95.25 123 SER A CA 1
ATOM 981 C C . SER A 1 123 ? -15.727 -2.723 9.664 1 95.25 123 SER A C 1
ATOM 983 O O . SER A 1 123 ? -16.688 -3.305 10.188 1 95.25 123 SER A O 1
ATOM 985 N N . ARG A 1 124 ? -14.93 -3.338 8.828 1 95.62 124 ARG A N 1
ATOM 986 C CA . ARG A 1 124 ? -15.281 -4.645 8.273 1 95.62 124 ARG A CA 1
ATOM 987 C C . ARG A 1 124 ? -14.531 -5.762 8.992 1 95.62 124 ARG A C 1
ATOM 989 O O . ARG A 1 124 ? -14.539 -6.906 8.547 1 95.62 124 ARG A O 1
ATOM 996 N N . GLN A 1 125 ? -14.031 -5.445 10.172 1 94.56 125 GLN A N 1
ATOM 997 C CA . GLN A 1 125 ? -13.273 -6.422 10.938 1 94.56 125 GLN A CA 1
ATOM 998 C C . GLN A 1 125 ? -14.164 -7.57 11.414 1 94.56 125 GLN A C 1
ATOM 1000 O O . GLN A 1 125 ? -15.359 -7.383 11.625 1 94.56 125 GLN A O 1
ATOM 1005 N N . TYR A 1 126 ? -13.57 -8.727 11.5 1 92.19 126 TYR A N 1
ATOM 1006 C CA . TYR A 1 126 ? -14.195 -9.883 12.133 1 92.19 126 TYR A CA 1
ATOM 1007 C C . TYR A 1 126 ? -13.195 -10.617 13.023 1 92.19 126 TYR A C 1
ATOM 1009 O O . TYR A 1 126 ? -12 -10.312 13.016 1 92.19 126 TYR A O 1
ATOM 1017 N N . ALA A 1 127 ? -13.68 -11.492 13.859 1 90.25 127 ALA A N 1
ATOM 1018 C CA . ALA A 1 127 ? -12.812 -12.281 14.727 1 90.25 127 ALA A CA 1
ATOM 1019 C C . ALA A 1 127 ? -11.969 -13.258 13.906 1 90.25 127 ALA A C 1
ATOM 1021 O O . ALA A 1 127 ? -12.5 -14 13.078 1 90.25 127 ALA A O 1
ATOM 1022 N N . SER A 1 128 ? -10.711 -13.141 14.023 1 91.88 128 SER A N 1
ATOM 1023 C CA . SER A 1 128 ? -9.781 -13.969 13.266 1 91.88 128 SER A CA 1
ATOM 1024 C C . SER A 1 128 ? -8.859 -14.75 14.195 1 91.88 128 SER A C 1
ATOM 1026 O O . SER A 1 128 ? -8.727 -14.422 15.375 1 91.88 128 SER A O 1
ATOM 1028 N N . ILE A 1 129 ? -8.328 -15.852 13.703 1 94.56 129 ILE A N 1
ATOM 1029 C CA . ILE A 1 129 ? -7.277 -16.578 14.406 1 94.56 129 ILE A CA 1
ATOM 1030 C C . ILE A 1 129 ? -6.004 -15.734 14.43 1 94.56 129 ILE A C 1
ATOM 1032 O O . ILE A 1 129 ? -5.555 -15.25 13.383 1 94.56 129 ILE A O 1
ATOM 1036 N N . PRO A 1 130 ? -5.445 -15.539 15.617 1 96.06 130 PRO A N 1
ATOM 1037 C CA . PRO A 1 130 ? -4.219 -14.734 15.688 1 96.06 130 PRO A CA 1
ATOM 1038 C C . PRO A 1 130 ? -3.105 -15.273 14.797 1 96.06 130 PRO A C 1
ATOM 1040 O O . PRO A 1 130 ? -2.939 -16.5 14.68 1 96.06 130 PRO A O 1
ATOM 1043 N N . MET A 1 131 ? -2.342 -14.43 14.18 1 97 131 MET A N 1
ATOM 1044 C CA . MET A 1 131 ? -1.234 -14.797 13.305 1 97 131 MET A CA 1
ATOM 1045 C C . MET A 1 131 ? -0.204 -15.641 14.055 1 97 131 MET A C 1
ATOM 1047 O O . MET A 1 131 ? 0.428 -16.516 13.469 1 97 131 MET A O 1
ATOM 1051 N N . GLU A 1 132 ? -0.065 -15.391 15.352 1 97.38 132 GLU A N 1
ATOM 1052 C CA . GLU A 1 132 ? 0.848 -16.172 16.188 1 97.38 132 GLU A CA 1
ATOM 1053 C C . GLU A 1 132 ? 0.486 -17.656 16.172 1 97.38 132 GLU A C 1
ATOM 1055 O O . GLU A 1 132 ? 1.359 -18.5 16.031 1 97.38 132 GLU A O 1
ATOM 1060 N N . GLU A 1 133 ? -0.779 -17.875 16.328 1 96.88 133 GLU A N 1
ATOM 1061 C CA . GLU A 1 133 ? -1.243 -19.266 16.312 1 96.88 133 GLU A CA 1
ATOM 1062 C C . GLU A 1 133 ? -1.021 -19.906 14.953 1 96.88 133 GLU A C 1
ATOM 1064 O O . GLU A 1 133 ? -0.624 -21.078 14.867 1 96.88 133 GLU A O 1
ATOM 1069 N N . GLN A 1 134 ? -1.274 -19.188 13.914 1 96.75 134 GLN A N 1
ATOM 1070 C CA . GLN A 1 134 ? -1.052 -19.688 12.562 1 96.75 134 GLN A CA 1
ATOM 1071 C C . GLN A 1 134 ? 0.416 -20.047 12.344 1 96.75 134 GLN A C 1
ATOM 1073 O O . GLN A 1 134 ? 0.729 -21.125 11.852 1 96.75 134 GLN A O 1
ATOM 1078 N N . LEU A 1 135 ? 1.236 -19.141 12.789 1 97.62 135 LEU A N 1
ATOM 1079 C CA . LEU A 1 135 ? 2.674 -19.312 12.609 1 97.62 135 LEU A CA 1
ATOM 1080 C C . LEU A 1 135 ? 3.188 -20.5 13.43 1 97.62 135 LEU A C 1
ATOM 1082 O O . LEU A 1 135 ? 4.047 -21.25 12.969 1 97.62 135 LEU A O 1
ATOM 1086 N N . GLU A 1 136 ? 2.709 -20.594 14.617 1 97.5 136 GLU A N 1
ATOM 1087 C CA . GLU A 1 136 ? 3.109 -21.703 15.469 1 97.5 136 GLU A CA 1
ATOM 1088 C C . GLU A 1 136 ? 2.77 -23.047 14.828 1 97.5 136 GLU A C 1
ATOM 1090 O O . GLU A 1 136 ? 3.584 -23.969 14.836 1 97.5 136 GLU A O 1
ATOM 1095 N N . ALA A 1 137 ? 1.581 -23.125 14.281 1 96.88 137 ALA A N 1
ATOM 1096 C CA . ALA A 1 137 ? 1.145 -24.344 13.633 1 96.88 137 ALA A CA 1
ATOM 1097 C C . ALA A 1 137 ? 2.004 -24.656 12.406 1 96.88 137 ALA A C 1
ATOM 1099 O O . ALA A 1 137 ? 2.404 -25.797 12.188 1 96.88 137 ALA A O 1
ATOM 1100 N N . LEU A 1 138 ? 2.299 -23.672 11.633 1 98.19 138 LEU A N 1
ATOM 1101 C CA . LEU A 1 138 ? 3.166 -23.844 10.469 1 98.19 138 LEU A CA 1
ATOM 1102 C C . LEU A 1 138 ? 4.574 -24.25 10.898 1 98.19 138 LEU A C 1
ATOM 1104 O O . LEU A 1 138 ? 5.215 -25.078 10.258 1 98.19 138 LEU A O 1
ATOM 1108 N N . GLY A 1 139 ? 4.992 -23.578 11.969 1 98.38 139 GLY A N 1
ATOM 1109 C CA . GLY A 1 139 ? 6.297 -23.922 12.523 1 98.38 139 GLY A CA 1
ATOM 1110 C C . GLY A 1 139 ? 6.418 -25.375 12.914 1 98.38 139 GLY A C 1
ATOM 1111 O O . GLY A 1 139 ? 7.465 -26 12.703 1 98.38 139 GLY A O 1
ATOM 1112 N N . LYS A 1 140 ? 5.379 -25.938 13.484 1 98.31 140 LYS A N 1
ATOM 1113 C CA . LYS A 1 140 ? 5.371 -27.359 13.82 1 98.31 140 LYS A CA 1
ATOM 1114 C C . LYS A 1 140 ? 5.496 -28.219 12.57 1 98.31 140 LYS A C 1
ATOM 1116 O O . LYS A 1 140 ? 6.109 -29.297 12.609 1 98.31 140 LYS A O 1
ATOM 1121 N N . GLY A 1 141 ? 4.859 -27.734 11.477 1 98.44 141 GLY A N 1
ATOM 1122 C CA . GLY A 1 141 ? 5.031 -28.406 10.203 1 98.44 141 GLY A CA 1
ATOM 1123 C C . GLY A 1 141 ? 6.469 -28.406 9.711 1 98.44 141 GLY A C 1
ATOM 1124 O O . GLY A 1 141 ? 6.949 -29.406 9.18 1 98.44 141 GLY A O 1
ATOM 1125 N N . VAL A 1 142 ? 7.168 -27.328 9.891 1 98.69 142 VAL A N 1
ATOM 1126 C CA . VAL A 1 142 ? 8.57 -27.188 9.508 1 98.69 142 VAL A CA 1
ATOM 1127 C C . VAL A 1 142 ? 9.438 -28.094 10.383 1 98.69 142 VAL A C 1
ATOM 1129 O O . VAL A 1 142 ? 10.281 -28.844 9.883 1 98.69 142 VAL A O 1
ATOM 1132 N N . GLU A 1 143 ? 9.203 -28.094 11.648 1 98.19 143 GLU A N 1
ATOM 1133 C CA . GLU A 1 143 ? 9.969 -28.859 12.617 1 98.19 143 GLU A CA 1
ATOM 1134 C C . GLU A 1 143 ? 9.852 -30.359 12.352 1 98.19 143 GLU A C 1
ATOM 1136 O O . GLU A 1 143 ? 10.828 -31.094 12.469 1 98.19 143 GLU A O 1
ATOM 1141 N N . SER A 1 144 ? 8.664 -30.766 11.969 1 98.38 144 SER A N 1
ATOM 1142 C CA . SER A 1 144 ? 8.422 -32.188 11.734 1 98.38 144 SER A CA 1
ATOM 1143 C C . SER A 1 144 ? 8.922 -32.625 10.367 1 98.38 144 SER A C 1
ATOM 1145 O O . SER A 1 144 ? 8.867 -33.781 10.016 1 98.38 144 SER A O 1
ATOM 1147 N N . GLY A 1 145 ? 9.305 -31.672 9.531 1 98.44 145 GLY A N 1
ATOM 1148 C CA . GLY A 1 145 ? 9.859 -31.969 8.219 1 98.44 145 GLY A CA 1
ATOM 1149 C C . GLY A 1 145 ? 8.797 -32.125 7.148 1 98.44 145 GLY A C 1
ATOM 1150 O O . GLY A 1 145 ? 9.117 -32.469 6 1 98.44 145 GLY A O 1
ATOM 1151 N N . LYS A 1 146 ? 7.551 -31.875 7.488 1 98.75 146 LYS A N 1
ATOM 1152 C CA . LYS A 1 146 ? 6.441 -32.031 6.547 1 98.75 146 LYS A CA 1
ATOM 1153 C C . LYS A 1 146 ? 6.43 -30.891 5.523 1 98.75 146 LYS A C 1
ATOM 1155 O O . LYS A 1 146 ? 5.984 -31.078 4.387 1 98.75 146 LYS A O 1
ATOM 1160 N N . ILE A 1 147 ? 6.82 -29.75 5.941 1 98.69 147 ILE A N 1
ATOM 1161 C CA . ILE A 1 147 ? 7 -28.625 5.023 1 98.69 147 ILE A CA 1
ATOM 1162 C C . ILE A 1 147 ? 8.383 -28 5.238 1 98.69 147 ILE A C 1
ATOM 1164 O O . ILE A 1 147 ? 8.914 -28.031 6.348 1 98.69 147 ILE A O 1
ATOM 1168 N N . ARG A 1 148 ? 8.984 -27.453 4.176 1 98.62 148 ARG A N 1
ATOM 1169 C CA . ARG A 1 148 ? 10.336 -26.906 4.27 1 98.62 148 ARG A CA 1
ATOM 1170 C C . ARG A 1 148 ? 10.297 -25.406 4.477 1 98.62 148 ARG A C 1
ATOM 1172 O O . ARG A 1 148 ? 11.031 -24.859 5.301 1 98.62 148 ARG A O 1
ATOM 1179 N N . TYR A 1 149 ? 9.453 -24.734 3.691 1 98.81 149 TYR A N 1
ATOM 1180 C CA . TYR A 1 149 ? 9.352 -23.281 3.744 1 98.81 149 TYR A CA 1
ATOM 1181 C C . TYR A 1 149 ? 7.895 -22.844 3.797 1 98.81 149 TYR A C 1
ATOM 1183 O O . TYR A 1 149 ? 6.992 -23.625 3.484 1 98.81 149 TYR A O 1
ATOM 1191 N N . ILE A 1 150 ? 7.691 -21.625 4.234 1 98.81 150 ILE A N 1
ATOM 1192 C CA . ILE A 1 150 ? 6.371 -21.031 4.414 1 98.81 150 ILE A CA 1
ATOM 1193 C C . ILE A 1 150 ? 6.188 -19.875 3.424 1 98.81 150 ILE A C 1
ATOM 1195 O O . ILE A 1 150 ? 7.109 -19.094 3.193 1 98.81 150 ILE A O 1
ATOM 1199 N N . GLY A 1 151 ? 5.02 -19.828 2.791 1 98.75 151 GLY A N 1
ATOM 1200 C CA . GLY A 1 151 ? 4.617 -18.703 1.964 1 98.75 151 GLY A CA 1
ATOM 1201 C C . GLY A 1 151 ? 3.283 -18.109 2.377 1 98.75 151 GLY A C 1
ATOM 1202 O O . GLY A 1 151 ? 2.484 -18.766 3.049 1 98.75 151 GLY A O 1
ATOM 1203 N N . LEU A 1 152 ? 3.096 -16.875 2.061 1 98.56 152 LEU A N 1
ATOM 1204 C CA . LEU A 1 152 ? 1.82 -16.188 2.199 1 98.56 152 LEU A CA 1
ATOM 1205 C C . LEU A 1 152 ? 1.201 -15.898 0.834 1 98.56 152 LEU A C 1
ATOM 1207 O O . LEU A 1 152 ? 1.892 -15.945 -0.187 1 98.56 152 LEU A O 1
ATOM 1211 N N . SER A 1 153 ? -0.078 -15.719 0.797 1 97.5 153 SER A N 1
ATOM 1212 C CA . SER A 1 153 ? -0.76 -15.391 -0.45 1 97.5 153 SER A CA 1
ATOM 1213 C C . SER A 1 153 ? -1.892 -14.398 -0.213 1 97.5 153 SER A C 1
ATOM 1215 O O . SER A 1 153 ? -2.545 -14.43 0.832 1 97.5 153 SER A O 1
ATOM 1217 N N . ASN A 1 154 ? -2.098 -13.555 -1.229 1 96.25 154 ASN A N 1
ATOM 1218 C CA . ASN A 1 154 ? -3.115 -12.516 -1.156 1 96.25 154 ASN A CA 1
ATOM 1219 C C . ASN A 1 154 ? -2.977 -11.68 0.117 1 96.25 154 ASN A C 1
ATOM 1221 O O . ASN A 1 154 ? -3.975 -11.344 0.755 1 96.25 154 ASN A O 1
ATOM 1225 N N . GLU A 1 155 ? -1.753 -11.484 0.458 1 97.12 155 GLU A N 1
ATOM 1226 C CA . GLU A 1 155 ? -1.444 -10.797 1.708 1 97.12 155 GLU A CA 1
ATOM 1227 C C . GLU A 1 155 ? -1.192 -9.312 1.472 1 97.12 155 GLU A C 1
ATOM 1229 O O . GLU A 1 155 ? -1.025 -8.875 0.33 1 97.12 155 GLU A O 1
ATOM 1234 N N . THR A 1 156 ? -1.205 -8.531 2.531 1 98.06 156 THR A N 1
ATOM 1235 C CA . THR A 1 156 ? -1 -7.082 2.529 1 98.06 156 THR A CA 1
ATOM 1236 C C . THR A 1 156 ? 0.355 -6.727 3.135 1 98.06 156 THR A C 1
ATOM 1238 O O . THR A 1 156 ? 1.019 -7.582 3.727 1 98.06 156 THR A O 1
ATOM 1241 N N . PRO A 1 157 ? 0.807 -5.465 2.902 1 98.44 157 PRO A N 1
ATOM 1242 C CA . PRO A 1 157 ? 2.037 -5.047 3.578 1 98.44 157 PRO A CA 1
ATOM 1243 C C . PRO A 1 157 ? 1.993 -5.281 5.086 1 98.44 157 PRO A C 1
ATOM 1245 O O . PRO A 1 157 ? 2.969 -5.762 5.668 1 98.44 157 PRO A O 1
ATOM 1248 N N . TYR A 1 158 ? 0.831 -4.996 5.699 1 98.69 158 TYR A N 1
ATOM 1249 C CA . TYR A 1 158 ? 0.692 -5.223 7.133 1 98.69 158 TYR A CA 1
ATOM 1250 C C . TYR A 1 158 ? 0.923 -6.688 7.48 1 98.69 158 TYR A C 1
ATOM 1252 O O . TYR A 1 158 ? 1.724 -7.004 8.359 1 98.69 158 TYR A O 1
ATOM 1260 N N . GLY A 1 159 ? 0.171 -7.523 6.781 1 98.5 159 GLY A N 1
ATOM 1261 C CA . GLY A 1 159 ? 0.256 -8.945 7.082 1 98.5 159 GLY A CA 1
ATOM 1262 C C . GLY A 1 159 ? 1.649 -9.516 6.898 1 98.5 159 GLY A C 1
ATOM 1263 O O . GLY A 1 159 ? 2.154 -10.234 7.762 1 98.5 159 GLY A O 1
ATOM 1264 N N . LEU A 1 160 ? 2.291 -9.195 5.77 1 98.75 160 LEU A N 1
ATOM 1265 C CA . LEU A 1 160 ? 3.639 -9.688 5.508 1 98.75 160 LEU A CA 1
ATOM 1266 C C . LEU A 1 160 ? 4.598 -9.258 6.613 1 98.75 160 LEU A C 1
ATOM 1268 O O . LEU A 1 160 ? 5.301 -10.086 7.191 1 98.75 160 LEU A O 1
ATOM 1272 N N . MET A 1 161 ? 4.578 -7.969 6.945 1 98.75 161 MET A N 1
ATOM 1273 C CA . MET A 1 161 ? 5.516 -7.438 7.93 1 98.75 161 MET A CA 1
ATOM 1274 C C . MET A 1 161 ? 5.227 -8 9.312 1 98.75 161 MET A C 1
ATOM 1276 O O . MET A 1 161 ? 6.148 -8.266 10.086 1 98.75 161 MET A O 1
ATOM 1280 N N . LYS A 1 162 ? 3.936 -8.18 9.617 1 98.44 162 LYS A N 1
ATOM 1281 C CA . LYS A 1 162 ? 3.58 -8.703 10.938 1 98.44 162 LYS A CA 1
ATOM 1282 C C . LYS A 1 162 ? 3.988 -10.164 11.07 1 98.44 162 LYS A C 1
ATOM 1284 O O . LYS A 1 162 ? 4.508 -10.578 12.109 1 98.44 162 LYS A O 1
ATOM 1289 N N . PHE A 1 163 ? 3.752 -10.992 10.008 1 98.69 163 PHE A N 1
ATOM 1290 C CA . PHE A 1 163 ? 4.211 -12.375 10.023 1 98.69 163 PHE A CA 1
ATOM 1291 C C . PHE A 1 163 ? 5.723 -12.445 10.203 1 98.69 163 PHE A C 1
ATOM 1293 O O . PHE A 1 163 ? 6.223 -13.266 10.977 1 98.69 163 PHE A O 1
ATOM 1300 N N . LEU A 1 164 ? 6.473 -11.609 9.5 1 98.5 164 LEU A N 1
ATOM 1301 C CA . LEU A 1 164 ? 7.926 -11.609 9.594 1 98.5 164 LEU A CA 1
ATOM 1302 C C . LEU A 1 164 ? 8.375 -11.211 11 1 98.5 164 LEU A C 1
ATOM 1304 O O . LEU A 1 164 ? 9.289 -11.82 11.562 1 98.5 164 LEU A O 1
ATOM 1308 N N . GLN A 1 165 ? 7.738 -10.211 11.578 1 97.62 165 GLN A N 1
ATOM 1309 C CA . GLN A 1 165 ? 8.047 -9.789 12.938 1 97.62 165 GLN A CA 1
ATOM 1310 C C . GLN A 1 165 ? 7.832 -10.938 13.93 1 97.62 165 GLN A C 1
ATOM 1312 O O . GLN A 1 165 ? 8.719 -11.25 14.727 1 97.62 165 GLN A O 1
ATOM 1317 N N . LEU A 1 166 ? 6.695 -11.57 13.836 1 97.44 166 LEU A N 1
ATOM 1318 C CA . LEU A 1 166 ? 6.332 -12.641 14.758 1 97.44 166 LEU A CA 1
ATOM 1319 C C . LEU A 1 166 ? 7.211 -13.867 14.547 1 97.44 166 LEU A C 1
ATOM 1321 O O . LEU A 1 166 ? 7.488 -14.609 15.492 1 97.44 166 LEU A O 1
ATOM 1325 N N . SER A 1 167 ? 7.652 -14.07 13.32 1 97.5 167 SER A N 1
ATOM 1326 C CA . SER A 1 167 ? 8.43 -15.258 12.969 1 97.5 167 SER A CA 1
ATOM 1327 C C . SER A 1 167 ? 9.766 -15.281 13.703 1 97.5 167 SER A C 1
ATOM 1329 O O . SER A 1 167 ? 10.336 -16.359 13.922 1 97.5 167 SER A O 1
ATOM 1331 N N . VAL A 1 168 ? 10.25 -14.141 14.078 1 94 168 VAL A N 1
ATOM 1332 C CA . VAL A 1 168 ? 11.508 -14.055 14.812 1 94 168 VAL A CA 1
ATOM 1333 C C . VAL A 1 168 ? 11.383 -14.781 16.141 1 94 168 VAL A C 1
ATOM 1335 O O . VAL A 1 168 ? 12.25 -15.578 16.516 1 94 168 VAL A O 1
ATOM 1338 N N . ASP A 1 169 ? 10.297 -14.609 16.797 1 91 169 ASP A N 1
ATOM 1339 C CA . ASP A 1 169 ? 10.055 -15.227 18.109 1 91 169 ASP A CA 1
ATOM 1340 C C . ASP A 1 169 ? 9.961 -16.75 17.984 1 91 169 ASP A C 1
ATOM 1342 O O . ASP A 1 169 ? 10.312 -17.469 18.906 1 91 169 ASP A O 1
ATOM 1346 N N . PHE A 1 170 ? 9.57 -17.188 16.812 1 93.69 170 PHE A N 1
ATOM 1347 C CA . PHE A 1 170 ? 9.375 -18.625 16.594 1 93.69 170 PHE A CA 1
ATOM 1348 C C . PHE A 1 170 ? 10.57 -19.219 15.875 1 93.69 170 PHE A C 1
ATOM 1350 O O . PHE A 1 170 ? 10.555 -20.406 15.516 1 93.69 170 PHE A O 1
ATOM 1357 N N . GLN A 1 171 ? 11.57 -18.391 15.602 1 95.38 171 GLN A N 1
ATOM 1358 C CA . GLN A 1 171 ? 12.766 -18.812 14.883 1 95.38 171 GLN A CA 1
ATOM 1359 C C . GLN A 1 171 ? 12.414 -19.344 13.5 1 95.38 171 GLN A C 1
ATOM 1361 O O . GLN A 1 171 ? 12.93 -20.375 13.078 1 95.38 171 GLN A O 1
ATOM 1366 N N . LEU A 1 172 ? 11.445 -18.688 12.844 1 97.38 172 LEU A N 1
ATOM 1367 C CA . LEU A 1 172 ? 10.961 -19.109 11.531 1 97.38 172 LEU A CA 1
ATOM 1368 C C . LEU A 1 172 ? 11.25 -18.062 10.477 1 97.38 172 LEU A C 1
ATOM 1370 O O . LEU A 1 172 ? 10.773 -18.172 9.344 1 97.38 172 LEU A O 1
ATOM 1374 N N . ARG A 1 173 ? 12.016 -17.047 10.867 1 96.25 173 ARG A N 1
ATOM 1375 C CA . ARG A 1 173 ? 12.227 -15.922 9.961 1 96.25 173 ARG A CA 1
ATOM 1376 C C . ARG A 1 173 ? 12.82 -16.391 8.633 1 96.25 173 ARG A C 1
ATOM 1378 O O . ARG A 1 173 ? 12.43 -15.914 7.566 1 96.25 173 ARG A O 1
ATOM 1385 N N . SER A 1 174 ? 13.75 -17.328 8.742 1 97.31 174 SER A N 1
ATOM 1386 C CA . SER A 1 174 ? 14.438 -17.812 7.551 1 97.31 174 SER A CA 1
ATOM 1387 C C . SER A 1 174 ? 13.555 -18.766 6.746 1 97.31 174 SER A C 1
ATOM 1389 O O . SER A 1 174 ? 13.914 -19.156 5.633 1 97.31 174 SER A O 1
ATOM 1391 N N . LYS A 1 175 ? 12.391 -19.078 7.301 1 98.38 175 LYS A N 1
ATOM 1392 C CA . LYS A 1 175 ? 11.531 -20.062 6.656 1 98.38 175 LYS A CA 1
ATOM 1393 C C . LYS A 1 175 ? 10.445 -19.391 5.824 1 98.38 175 LYS A C 1
ATOM 1395 O O . LYS A 1 175 ? 9.82 -20.031 4.977 1 98.38 175 LYS A O 1
ATOM 1400 N N . ILE A 1 176 ? 10.133 -18.125 6.074 1 98.69 176 ILE A N 1
ATOM 1401 C CA . ILE A 1 176 ? 9.164 -17.391 5.266 1 98.69 176 ILE A CA 1
ATOM 1402 C C . ILE A 1 176 ? 9.859 -16.797 4.039 1 98.69 176 ILE A C 1
ATOM 1404 O O . ILE A 1 176 ? 10.711 -15.914 4.164 1 98.69 176 ILE A O 1
ATOM 1408 N N . LEU A 1 177 ? 9.422 -17.25 2.807 1 98.56 177 LEU A N 1
ATOM 1409 C CA . LEU A 1 177 ? 10.258 -16.953 1.649 1 98.56 177 LEU A CA 1
ATOM 1410 C C . LEU A 1 177 ? 9.461 -16.172 0.601 1 98.56 177 LEU A C 1
ATOM 1412 O O . LEU A 1 177 ? 10.047 -15.461 -0.223 1 98.56 177 LEU A O 1
ATOM 1416 N N . THR A 1 178 ? 8.094 -16.344 0.619 1 98.88 178 THR A N 1
ATOM 1417 C CA . THR A 1 178 ? 7.379 -15.852 -0.557 1 98.88 178 THR A CA 1
ATOM 1418 C C . THR A 1 178 ? 6.043 -15.234 -0.161 1 98.88 178 THR A C 1
ATOM 1420 O O . THR A 1 178 ? 5.527 -15.5 0.929 1 98.88 178 THR A O 1
ATOM 1423 N N . VAL A 1 179 ? 5.602 -14.359 -1.036 1 98.88 179 VAL A N 1
ATOM 1424 C CA . VAL A 1 179 ? 4.207 -13.93 -1.064 1 98.88 179 VAL A CA 1
ATOM 1425 C C . VAL A 1 179 ? 3.643 -14.102 -2.471 1 98.88 179 VAL A C 1
ATOM 1427 O O . VAL A 1 179 ? 4.277 -13.719 -3.455 1 98.88 179 VAL A O 1
ATOM 1430 N N . GLN A 1 180 ? 2.527 -14.828 -2.564 1 98.62 180 GLN A N 1
ATOM 1431 C CA . GLN A 1 180 ? 1.867 -15.008 -3.854 1 98.62 180 GLN A CA 1
ATOM 1432 C C . GLN A 1 180 ? 0.681 -14.062 -4.004 1 98.62 180 GLN A C 1
ATOM 1434 O O . GLN A 1 180 ? -0.337 -14.219 -3.328 1 98.62 180 GLN A O 1
ATOM 1439 N N . ASN A 1 181 ? 0.824 -13.047 -4.836 1 97.88 181 ASN A N 1
ATOM 1440 C CA . ASN A 1 181 ? -0.197 -12.047 -5.129 1 97.88 181 ASN A CA 1
ATOM 1441 C C . ASN A 1 181 ? -0.374 -11.844 -6.629 1 97.88 181 ASN A C 1
ATOM 1443 O O . ASN A 1 181 ? 0.484 -12.25 -7.422 1 97.88 181 ASN A O 1
ATOM 1447 N N . SER A 1 182 ? -1.513 -11.234 -6.984 1 96.81 182 SER A N 1
ATOM 1448 C CA . SER A 1 182 ? -1.744 -10.906 -8.391 1 96.81 182 SER A CA 1
ATOM 1449 C C . SER A 1 182 ? -0.776 -9.836 -8.875 1 96.81 182 SER A C 1
ATOM 1451 O O . SER A 1 182 ? -0.486 -8.875 -8.148 1 96.81 182 SER A O 1
ATOM 1453 N N . TYR A 1 183 ? -0.24 -10.008 -9.992 1 98.12 183 TYR A N 1
ATOM 1454 C CA . TYR A 1 183 ? 0.602 -9 -10.633 1 98.12 183 TYR A CA 1
ATOM 1455 C C . TYR A 1 183 ? 0.655 -9.219 -12.141 1 98.12 183 TYR A C 1
ATOM 1457 O O . TYR A 1 183 ? 1.043 -10.289 -12.609 1 98.12 183 TYR A O 1
ATOM 1465 N N . ASN A 1 184 ? 0.212 -8.289 -12.883 1 98.5 184 ASN A N 1
ATOM 1466 C CA . ASN A 1 184 ? 0.195 -8.305 -14.344 1 98.5 184 ASN A CA 1
ATOM 1467 C C . ASN A 1 184 ? -0.054 -6.918 -14.914 1 98.5 184 ASN A C 1
ATOM 1469 O O . ASN A 1 184 ? -0.05 -5.926 -14.18 1 98.5 184 ASN A O 1
ATOM 1473 N N . LEU A 1 185 ? -0.254 -6.844 -16.219 1 98.69 185 LEU A N 1
ATOM 1474 C CA . LEU A 1 185 ? -0.399 -5.566 -16.922 1 98.69 185 LEU A CA 1
ATOM 1475 C C . LEU A 1 185 ? -1.68 -4.859 -16.484 1 98.69 185 LEU A C 1
ATOM 1477 O O . LEU A 1 185 ? -1.788 -3.635 -16.594 1 98.69 185 LEU A O 1
ATOM 1481 N N . LEU A 1 186 ? -2.662 -5.621 -15.953 1 98.19 186 LEU A N 1
ATOM 1482 C CA . LEU A 1 186 ? -3.945 -5.047 -15.562 1 98.19 186 LEU A CA 1
ATOM 1483 C C . LEU A 1 186 ? -4.012 -4.852 -14.055 1 98.19 186 LEU A C 1
ATOM 1485 O O . LEU A 1 186 ? -5.004 -4.336 -13.531 1 98.19 186 LEU A O 1
ATOM 1489 N N . CYS A 1 187 ? -2.979 -5.266 -13.344 1 97.38 187 CYS A N 1
ATOM 1490 C CA . CYS A 1 187 ? -2.918 -5.18 -11.891 1 97.38 187 CYS A CA 1
ATOM 1491 C C . CYS A 1 187 ? -1.48 -5.008 -11.414 1 97.38 187 CYS A C 1
ATOM 1493 O O . CYS A 1 187 ? -0.749 -5.992 -11.266 1 97.38 187 CYS A O 1
ATOM 1495 N N . ARG A 1 188 ? -1.121 -3.799 -11.055 1 97.25 188 ARG A N 1
ATOM 1496 C CA . ARG A 1 188 ? 0.236 -3.514 -10.602 1 97.25 188 ARG A CA 1
ATOM 1497 C C . ARG A 1 188 ? 0.238 -3.006 -9.164 1 97.25 188 ARG A C 1
ATOM 1499 O O . ARG A 1 188 ? 1.147 -2.279 -8.758 1 97.25 188 ARG A O 1
ATOM 1506 N N . ASN A 1 189 ? -0.835 -3.354 -8.391 1 95.88 189 ASN A N 1
ATOM 1507 C CA . ASN A 1 189 ? -0.979 -2.912 -7.008 1 95.88 189 ASN A CA 1
ATOM 1508 C C . ASN A 1 189 ? 0.21 -3.344 -6.152 1 95.88 189 ASN A C 1
ATOM 1510 O O . ASN A 1 189 ? 0.557 -2.674 -5.18 1 95.88 189 ASN A O 1
ATOM 1514 N N . PHE A 1 190 ? 0.872 -4.465 -6.523 1 97.69 190 PHE A N 1
ATOM 1515 C CA . PHE A 1 190 ? 2.043 -4.973 -5.816 1 97.69 190 PHE A CA 1
ATOM 1516 C C . PHE A 1 190 ? 3.113 -3.895 -5.699 1 97.69 190 PHE A C 1
ATOM 1518 O O . PHE A 1 190 ? 3.787 -3.787 -4.672 1 97.69 190 PHE A O 1
ATOM 1525 N N . ASP A 1 191 ? 3.242 -3.086 -6.734 1 97.44 191 ASP A N 1
ATOM 1526 C CA . ASP A 1 191 ? 4.312 -2.096 -6.848 1 97.44 191 ASP A CA 1
ATOM 1527 C C . ASP A 1 191 ? 4.137 -0.979 -5.82 1 97.44 191 ASP A C 1
ATOM 1529 O O . ASP A 1 191 ? 5.086 -0.261 -5.508 1 97.44 191 ASP A O 1
ATOM 1533 N N . ALA A 1 192 ? 2.855 -0.897 -5.316 1 94.25 192 ALA A N 1
ATOM 1534 C CA . ALA A 1 192 ? 2.555 0.167 -4.363 1 94.25 192 ALA A CA 1
ATOM 1535 C C . ALA A 1 192 ? 2.545 -0.365 -2.934 1 94.25 192 ALA A C 1
ATOM 1537 O O . ALA A 1 192 ? 1.509 -0.818 -2.441 1 94.25 192 ALA A O 1
ATOM 1538 N N . GLY A 1 193 ? 3.609 -0.43 -2.24 1 94.19 193 GLY A N 1
ATOM 1539 C CA . GLY A 1 193 ? 3.652 -0.798 -0.834 1 94.19 193 GLY A CA 1
ATOM 1540 C C . GLY A 1 193 ? 4.309 -2.145 -0.588 1 94.19 193 GLY A C 1
ATOM 1541 O O . GLY A 1 193 ? 5.348 -2.223 0.067 1 94.19 193 GLY A O 1
ATOM 1542 N N . LEU A 1 194 ? 3.691 -3.211 -1.216 1 98.06 194 LEU A N 1
ATOM 1543 C CA . LEU A 1 194 ? 4.168 -4.559 -0.932 1 98.06 194 LEU A CA 1
ATOM 1544 C C . LEU A 1 194 ? 5.559 -4.777 -1.518 1 98.06 194 LEU A C 1
ATOM 1546 O O . LEU A 1 194 ? 6.379 -5.492 -0.935 1 98.06 194 LEU A O 1
ATOM 1550 N N . ALA A 1 195 ? 5.859 -4.141 -2.656 1 98.69 195 ALA A N 1
ATOM 1551 C CA . ALA A 1 195 ? 7.156 -4.281 -3.309 1 98.69 195 ALA A CA 1
ATOM 1552 C C . ALA A 1 195 ? 8.289 -3.826 -2.385 1 98.69 195 ALA A C 1
ATOM 1554 O O . ALA A 1 195 ? 9.328 -4.48 -2.303 1 98.69 195 ALA A O 1
ATOM 1555 N N . GLU A 1 196 ? 8.039 -2.729 -1.718 1 98.69 196 GLU A N 1
ATOM 1556 C CA . GLU A 1 196 ? 9.062 -2.236 -0.794 1 98.69 196 GLU A CA 1
ATOM 1557 C C . GLU A 1 196 ? 9.312 -3.23 0.335 1 98.69 196 GLU A C 1
ATOM 1559 O O . GLU A 1 196 ? 10.461 -3.512 0.679 1 98.69 196 GLU A O 1
ATOM 1564 N N . CYS A 1 197 ? 8.219 -3.777 0.896 1 98.75 197 CYS A N 1
ATOM 1565 C CA . CYS A 1 197 ? 8.352 -4.789 1.938 1 98.75 197 CYS A CA 1
ATOM 1566 C C . CYS A 1 197 ? 9.172 -5.977 1.446 1 98.75 197 CYS A C 1
ATOM 1568 O O . CYS A 1 197 ? 10.109 -6.41 2.117 1 98.75 197 CYS A O 1
ATOM 1570 N N . CYS A 1 198 ? 8.781 -6.453 0.273 1 98.88 198 CYS A N 1
ATOM 1571 C CA . CYS A 1 198 ? 9.43 -7.633 -0.289 1 98.88 198 CYS A CA 1
ATOM 1572 C C . CYS A 1 198 ? 10.906 -7.363 -0.547 1 98.88 198 CYS A C 1
ATOM 1574 O O . CYS A 1 198 ? 11.758 -8.219 -0.266 1 98.88 198 CYS A O 1
ATOM 1576 N N . HIS A 1 199 ? 11.219 -6.199 -1.062 1 98.69 199 HIS A N 1
ATOM 1577 C CA . HIS A 1 199 ? 12.602 -5.844 -1.356 1 98.69 199 HIS A CA 1
ATOM 1578 C C . HIS A 1 199 ? 13.453 -5.848 -0.091 1 98.69 199 HIS A C 1
ATOM 1580 O O . HIS A 1 199 ? 14.477 -6.523 -0.029 1 98.69 199 HIS A O 1
ATOM 1586 N N . HIS A 1 200 ? 13 -5.16 0.895 1 98.31 200 HIS A N 1
ATOM 1587 C CA . HIS A 1 200 ? 13.812 -4.965 2.09 1 98.31 200 HIS A CA 1
ATOM 1588 C C . HIS A 1 200 ? 13.875 -6.234 2.928 1 98.31 200 HIS A C 1
ATOM 1590 O O . HIS A 1 200 ? 14.875 -6.48 3.613 1 98.31 200 HIS A O 1
ATOM 1596 N N . GLU A 1 201 ? 12.805 -7.055 2.854 1 98.44 201 GLU A N 1
ATOM 1597 C CA . GLU A 1 201 ? 12.742 -8.234 3.711 1 98.44 201 GLU A CA 1
ATOM 1598 C C . GLU A 1 201 ? 13.141 -9.492 2.943 1 98.44 201 GLU A C 1
ATOM 1600 O O . GLU A 1 201 ? 13.055 -10.602 3.475 1 98.44 201 GLU A O 1
ATOM 1605 N N . ARG A 1 202 ? 13.531 -9.375 1.682 1 98.12 202 ARG A N 1
ATOM 1606 C CA . ARG A 1 202 ? 14 -10.461 0.832 1 98.12 202 ARG A CA 1
ATOM 1607 C C . ARG A 1 202 ? 12.938 -11.547 0.699 1 98.12 202 ARG A C 1
ATOM 1609 O O . ARG A 1 202 ? 13.211 -12.727 0.906 1 98.12 202 ARG A O 1
ATOM 1616 N N . ILE A 1 203 ? 11.742 -11.109 0.452 1 98.81 203 ILE A N 1
ATOM 1617 C CA . ILE A 1 203 ? 10.617 -11.977 0.129 1 98.81 203 ILE A CA 1
ATOM 1618 C C . ILE A 1 203 ? 10.359 -11.945 -1.375 1 98.81 203 ILE A C 1
ATOM 1620 O O . ILE A 1 203 ? 10.32 -10.875 -1.986 1 98.81 203 ILE A O 1
ATOM 1624 N N . SER A 1 204 ? 10.219 -13.078 -2.004 1 98.81 204 SER A N 1
ATOM 1625 C CA . SER A 1 204 ? 9.977 -13.133 -3.443 1 98.81 204 SER A CA 1
ATOM 1626 C C . SER A 1 204 ? 8.484 -13.148 -3.756 1 98.81 204 SER A C 1
ATOM 1628 O O . SER A 1 204 ? 7.707 -13.812 -3.064 1 98.81 204 SER A O 1
ATOM 1630 N N . LEU A 1 205 ? 8.125 -12.406 -4.785 1 98.94 205 LEU A N 1
ATOM 1631 C CA . LEU A 1 205 ? 6.75 -12.445 -5.277 1 98.94 205 LEU A CA 1
ATOM 1632 C C . LEU A 1 205 ? 6.539 -13.641 -6.207 1 98.94 205 LEU A C 1
ATOM 1634 O O . LEU A 1 205 ? 7.312 -13.844 -7.145 1 98.94 205 LEU A O 1
ATOM 1638 N N . LEU A 1 206 ? 5.625 -14.516 -5.848 1 98.88 206 LEU A N 1
ATOM 1639 C CA . LEU A 1 206 ? 5.035 -15.438 -6.812 1 98.88 206 LEU A CA 1
ATOM 1640 C C . LEU A 1 206 ? 3.803 -14.82 -7.473 1 98.88 206 LEU A C 1
ATOM 1642 O O . LEU A 1 206 ? 2.732 -14.758 -6.863 1 98.88 206 LEU A O 1
ATOM 1646 N N . ALA A 1 207 ? 3.998 -14.297 -8.695 1 98.69 207 ALA A N 1
ATOM 1647 C CA . ALA A 1 207 ? 2.949 -13.531 -9.375 1 98.69 207 ALA A CA 1
ATOM 1648 C C . ALA A 1 207 ? 1.918 -14.461 -10.008 1 98.69 207 ALA A C 1
ATOM 1650 O O . ALA A 1 207 ? 2.219 -15.164 -10.977 1 98.69 207 ALA A O 1
ATOM 1651 N N . TYR A 1 208 ? 0.732 -14.414 -9.445 1 97 208 TYR A N 1
ATOM 1652 C CA . TYR A 1 208 ? -0.279 -15.258 -10.07 1 97 208 TYR A CA 1
ATOM 1653 C C . TYR A 1 208 ? -1.108 -14.461 -11.07 1 97 208 TYR A C 1
ATOM 1655 O O . TYR A 1 208 ? -1.124 -13.227 -11.031 1 97 208 TYR A O 1
ATOM 1663 N N . SER A 1 209 ? -1.682 -15.156 -12.023 1 96.12 209 SER A N 1
ATOM 1664 C CA . SER A 1 209 ? -2.52 -14.633 -13.102 1 96.12 209 SER A CA 1
ATOM 1665 C C . SER A 1 209 ? -1.753 -13.641 -13.969 1 96.12 209 SER A C 1
ATOM 1667 O O . SER A 1 209 ? -2.229 -12.531 -14.211 1 96.12 209 SER A O 1
ATOM 1669 N N . PRO A 1 210 ? -0.631 -14.062 -14.453 1 97.62 210 PRO A N 1
ATOM 1670 C CA . PRO A 1 210 ? 0.151 -13.133 -15.281 1 97.62 210 PRO A CA 1
ATOM 1671 C C . PRO A 1 210 ? -0.568 -12.742 -16.562 1 97.62 210 PRO A C 1
ATOM 1673 O O . PRO A 1 210 ? -0.245 -11.719 -17.172 1 97.62 210 PRO A O 1
ATOM 1676 N N . MET A 1 211 ? -1.603 -13.531 -16.953 1 96.25 211 MET A N 1
ATOM 1677 C CA . MET A 1 211 ? -2.35 -13.258 -18.188 1 96.25 211 MET A CA 1
ATOM 1678 C C . MET A 1 211 ? -3.758 -12.766 -17.859 1 96.25 211 MET A C 1
ATOM 1680 O O . MET A 1 211 ? -4.594 -12.641 -18.766 1 96.25 211 MET A O 1
ATOM 1684 N N . ALA A 1 212 ? -4.004 -12.547 -16.656 1 96.31 212 ALA A N 1
ATOM 1685 C CA . ALA A 1 212 ? -5.32 -12.094 -16.219 1 96.31 212 ALA A CA 1
ATOM 1686 C C . ALA A 1 212 ? -6.426 -12.969 -16.797 1 96.31 212 ALA A C 1
ATOM 1688 O O . ALA A 1 212 ? -7.344 -12.469 -17.453 1 96.31 212 ALA A O 1
ATOM 1689 N N . MET A 1 213 ? -6.293 -14.297 -16.562 1 93.5 213 MET A N 1
ATOM 1690 C CA . MET A 1 213 ? -7.273 -15.289 -16.984 1 93.5 213 MET A CA 1
ATOM 1691 C C . MET A 1 213 ? -7.398 -15.312 -18.5 1 93.5 213 MET A C 1
ATOM 1693 O O . MET A 1 213 ? -8.469 -15.594 -19.047 1 93.5 213 MET A O 1
ATOM 1697 N N . GLY A 1 214 ? -6.395 -14.898 -19.156 1 94.31 214 GLY A N 1
ATOM 1698 C CA . GLY A 1 214 ? -6.355 -14.938 -20.609 1 94.31 214 GLY A CA 1
ATOM 1699 C C . GLY A 1 214 ? -6.828 -13.648 -21.25 1 94.31 214 GLY A C 1
ATOM 1700 O O . GLY A 1 214 ? -6.73 -13.492 -22.469 1 94.31 214 GLY A O 1
ATOM 1701 N N . ILE A 1 215 ? -7.238 -12.703 -20.484 1 95.75 215 ILE A N 1
ATOM 1702 C CA . ILE A 1 215 ? -7.75 -11.438 -21 1 95.75 215 ILE A CA 1
ATOM 1703 C C . ILE A 1 215 ? -6.656 -10.719 -21.781 1 95.75 215 ILE A C 1
ATOM 1705 O O . ILE A 1 215 ? -6.918 -10.133 -22.828 1 95.75 215 ILE A O 1
ATOM 1709 N N . LEU A 1 216 ? -5.422 -10.828 -21.391 1 96.94 216 LEU A N 1
ATOM 1710 C CA . LEU A 1 216 ? -4.301 -10.094 -21.953 1 96.94 216 LEU A CA 1
ATOM 1711 C C . LEU A 1 216 ? -3.875 -10.695 -23.297 1 96.94 216 LEU A C 1
ATOM 1713 O O . LEU A 1 216 ? -3.09 -10.094 -24.031 1 96.94 216 LEU A O 1
ATOM 1717 N N . SER A 1 217 ? -4.418 -11.875 -23.625 1 94.31 217 SER A N 1
ATOM 1718 C CA . SER A 1 217 ? -4.203 -12.422 -24.953 1 94.31 217 SER A CA 1
ATOM 1719 C C . SER A 1 217 ? -5.039 -11.688 -26 1 94.31 217 SER A C 1
ATOM 1721 O O . SER A 1 217 ? -4.773 -11.789 -27.203 1 94.31 217 SER A O 1
ATOM 1723 N N . GLY A 1 218 ? -6.133 -11.039 -25.531 1 93.12 218 GLY A N 1
ATOM 1724 C CA . GLY A 1 218 ? -7.055 -10.359 -26.422 1 93.12 218 GLY A CA 1
ATOM 1725 C C . GLY A 1 218 ? -8.203 -11.234 -26.891 1 93.12 218 GLY A C 1
ATOM 1726 O O . GLY A 1 218 ? -9.062 -10.797 -27.656 1 93.12 218 GLY A O 1
ATOM 1727 N N . LYS A 1 219 ? -8.312 -12.398 -26.359 1 91.81 219 LYS A N 1
ATOM 1728 C CA . LYS A 1 219 ? -9.227 -13.383 -26.922 1 91.81 219 LYS A CA 1
ATOM 1729 C C . LYS A 1 219 ? -10.68 -13.016 -26.625 1 91.81 219 LYS A C 1
ATOM 1731 O O . LYS A 1 219 ? -11.594 -13.453 -27.328 1 91.81 219 LYS A O 1
ATOM 1736 N N . TYR A 1 220 ? -10.891 -12.164 -25.641 1 92.25 220 TYR A N 1
ATOM 1737 C CA . TYR A 1 220 ? -12.258 -11.844 -25.25 1 92.25 220 TYR A CA 1
ATOM 1738 C C . TYR A 1 220 ? -12.75 -10.602 -25.984 1 92.25 220 TYR A C 1
ATOM 1740 O O . TYR A 1 220 ? -13.945 -10.281 -25.938 1 92.25 220 TYR A O 1
ATOM 1748 N N . HIS A 1 221 ? -11.938 -9.781 -26.594 1 82.81 221 HIS A N 1
ATOM 1749 C CA . HIS A 1 221 ? -12.312 -8.539 -27.25 1 82.81 221 HIS A CA 1
ATOM 1750 C C . HIS A 1 221 ? -12.023 -8.602 -28.75 1 82.81 221 HIS A C 1
ATOM 1752 O O . HIS A 1 221 ? -11.906 -7.562 -29.406 1 82.81 221 HIS A O 1
ATOM 1758 N N . SER A 1 222 ? -11.836 -9.742 -29.266 1 68.25 222 SER A N 1
ATOM 1759 C CA . SER A 1 222 ? -11.672 -9.914 -30.719 1 68.25 222 SER A CA 1
ATOM 1760 C C . SER A 1 222 ? -12.992 -9.703 -31.438 1 68.25 222 SER A C 1
ATOM 1762 O O . SER A 1 222 ? -14.055 -9.656 -30.812 1 68.25 222 SER A O 1
ATOM 1764 N N . SER A 1 223 ? -12.82 -9.133 -32.719 1 59.5 223 SER A N 1
ATOM 1765 C CA . SER A 1 223 ? -13.953 -8.789 -33.562 1 59.5 223 SER A CA 1
ATOM 1766 C C . SER A 1 223 ? -15.109 -9.758 -33.375 1 59.5 223 SER A C 1
ATOM 1768 O O . SER A 1 223 ? -16.266 -9.406 -33.594 1 59.5 223 SER A O 1
ATOM 1770 N N . ASP A 1 224 ? -14.625 -11.039 -33.125 1 57.62 224 ASP A N 1
ATOM 1771 C CA . ASP A 1 224 ? -15.688 -12.039 -33 1 57.62 224 ASP A CA 1
ATOM 1772 C C . ASP A 1 224 ? -16.234 -12.07 -31.578 1 57.62 224 ASP A C 1
ATOM 1774 O O . ASP A 1 224 ? -15.5 -11.867 -30.609 1 57.62 224 ASP A O 1
ATOM 1778 N N . ASP A 1 225 ? -17.453 -12.016 -31.234 1 62.03 225 ASP A N 1
ATOM 1779 C CA . ASP A 1 225 ? -18.359 -12.109 -30.094 1 62.03 225 ASP A CA 1
ATOM 1780 C C . ASP A 1 225 ? -17.656 -12.719 -28.875 1 62.03 225 ASP A C 1
ATOM 1782 O O . ASP A 1 225 ? -16.688 -13.469 -29.031 1 62.03 225 ASP A O 1
ATOM 1786 N N . SER A 1 226 ? -17.766 -12.398 -27.641 1 73 226 SER A N 1
ATOM 1787 C CA . SER A 1 226 ? -17.547 -12.672 -26.234 1 73 226 SER A CA 1
ATOM 1788 C C . SER A 1 226 ? -16.391 -13.641 -26.016 1 73 226 SER A C 1
ATOM 1790 O O . SER A 1 226 ? -16.219 -14.18 -24.922 1 73 226 SER A O 1
ATOM 1792 N N . GLY A 1 227 ? -15.391 -13.93 -27.234 1 82.88 227 GLY A N 1
ATOM 1793 C CA . GLY A 1 227 ? -14.281 -14.859 -27.078 1 82.88 227 GLY A CA 1
ATOM 1794 C C . GLY A 1 227 ? -14.688 -16.312 -27.266 1 82.88 227 GLY A C 1
ATOM 1795 O O . GLY A 1 227 ? -15.875 -16.609 -27.422 1 82.88 227 GLY A O 1
ATOM 1796 N N . PRO A 1 228 ? -13.711 -17.234 -27.391 1 87.94 228 PRO A N 1
ATOM 1797 C CA . PRO A 1 228 ? -14.016 -18.656 -27.578 1 87.94 228 PRO A CA 1
ATOM 1798 C C . PRO A 1 228 ? -14.844 -19.234 -26.422 1 87.94 228 PRO A C 1
ATOM 1800 O O . PRO A 1 228 ? -14.648 -18.859 -25.266 1 87.94 228 PRO A O 1
ATOM 1803 N N . PRO A 1 229 ? -15.719 -20.125 -26.75 1 88.25 229 PRO A N 1
ATOM 1804 C CA . PRO A 1 229 ? -16.578 -20.703 -25.719 1 88.25 229 PRO A CA 1
ATOM 1805 C C . PRO A 1 229 ? -15.789 -21.469 -24.656 1 88.25 229 PRO A C 1
ATOM 1807 O O . PRO A 1 229 ? -16.25 -21.594 -23.516 1 88.25 229 PRO A O 1
ATOM 1810 N N . ASP A 1 230 ? -14.602 -21.922 -25.016 1 88.69 230 ASP A N 1
ATOM 1811 C CA . ASP A 1 230 ? -13.852 -22.75 -24.062 1 88.69 230 ASP A CA 1
ATOM 1812 C C . ASP A 1 230 ? -12.867 -21.891 -23.266 1 88.69 230 ASP A C 1
ATOM 1814 O O . ASP A 1 230 ? -12.086 -22.422 -22.469 1 88.69 230 ASP A O 1
ATOM 1818 N N . ALA A 1 231 ? -13.008 -20.578 -23.484 1 90.19 231 ALA A N 1
ATOM 1819 C CA . ALA A 1 231 ? -12.219 -19.688 -22.641 1 90.19 231 ALA A CA 1
ATOM 1820 C C . ALA A 1 231 ? -12.727 -19.703 -21.203 1 90.19 231 ALA A C 1
ATOM 1822 O O . ALA A 1 231 ? -13.93 -19.766 -20.969 1 90.19 231 ALA A O 1
ATOM 1823 N N . ARG A 1 232 ? -11.883 -19.578 -20.297 1 90.19 232 ARG A N 1
ATOM 1824 C CA . ARG A 1 232 ? -12.156 -19.797 -18.875 1 90.19 232 ARG A CA 1
ATOM 1825 C C . ARG A 1 232 ? -13.344 -18.953 -18.406 1 90.19 232 ARG A C 1
ATOM 1827 O O . ARG A 1 232 ? -14.266 -19.469 -17.781 1 90.19 232 ARG A O 1
ATOM 1834 N N . MET A 1 233 ? -13.359 -17.656 -18.719 1 90.5 233 MET A N 1
ATOM 1835 C CA . MET A 1 233 ? -14.398 -16.766 -18.219 1 90.5 233 MET A CA 1
ATOM 1836 C C . MET A 1 233 ? -15.734 -17.047 -18.891 1 90.5 233 MET A C 1
ATOM 1838 O O . MET A 1 233 ? -16.797 -16.781 -18.328 1 90.5 233 MET A O 1
ATOM 1842 N N . ASN A 1 234 ? -15.648 -17.578 -20.078 1 91.12 234 ASN A N 1
ATOM 1843 C CA . ASN A 1 234 ? -16.875 -18 -20.766 1 91.12 234 ASN A CA 1
ATOM 1844 C C . ASN A 1 234 ? -17.359 -19.344 -20.25 1 91.12 234 ASN A C 1
ATOM 1846 O O . ASN A 1 234 ? -18.562 -19.516 -19.984 1 91.12 234 ASN A O 1
ATOM 1850 N N . LEU A 1 235 ? -16.438 -20.219 -20.062 1 90.5 235 LEU A N 1
ATOM 1851 C CA . LEU A 1 235 ? -16.75 -21.578 -19.625 1 90.5 235 LEU A CA 1
ATOM 1852 C C . LEU A 1 235 ? -17.375 -21.578 -18.234 1 90.5 235 LEU A C 1
ATOM 1854 O O . LEU A 1 235 ? -18.266 -22.375 -17.953 1 90.5 235 LEU A O 1
ATOM 1858 N N . PHE A 1 236 ? -16.953 -20.641 -17.406 1 90.5 236 PHE A N 1
ATOM 1859 C CA . PHE A 1 236 ? -17.344 -20.688 -16 1 90.5 236 PHE A CA 1
ATOM 1860 C C . PHE A 1 236 ? -18.172 -19.469 -15.641 1 90.5 236 PHE A C 1
ATOM 1862 O O . PHE A 1 236 ? -18.266 -19.109 -14.461 1 90.5 236 PHE A O 1
ATOM 1869 N N . LYS A 1 237 ? -18.719 -18.828 -16.562 1 90.44 237 LYS A N 1
ATOM 1870 C CA . LYS A 1 237 ? -19.562 -17.656 -16.344 1 90.44 237 LYS A CA 1
ATOM 1871 C C . LYS A 1 237 ? -20.641 -17.953 -15.305 1 90.44 237 LYS A C 1
ATOM 1873 O O . LYS A 1 237 ? -21.359 -18.953 -15.406 1 90.44 237 LYS A O 1
ATOM 1878 N N . GLY A 1 238 ? -20.625 -17.125 -14.258 1 89.94 238 GLY A N 1
ATOM 1879 C CA . GLY A 1 238 ? -21.625 -17.266 -13.219 1 89.94 238 GLY A CA 1
ATOM 1880 C C . GLY A 1 238 ? -21.234 -18.281 -12.148 1 89.94 238 GLY A C 1
ATOM 1881 O O . GLY A 1 238 ? -21.953 -18.453 -11.164 1 89.94 238 GLY A O 1
ATOM 1882 N N . ARG A 1 239 ? -20.047 -18.969 -12.328 1 88.31 239 ARG A N 1
ATOM 1883 C CA . ARG A 1 239 ? -19.688 -20.047 -11.43 1 88.31 239 ARG A CA 1
ATOM 1884 C C . ARG A 1 239 ? -18.359 -19.781 -10.75 1 88.31 239 ARG A C 1
ATOM 1886 O O . ARG A 1 239 ? -17.906 -20.578 -9.922 1 88.31 239 ARG A O 1
ATOM 1893 N N . TYR A 1 240 ? -17.766 -18.688 -11.086 1 85.94 240 TYR A N 1
ATOM 1894 C CA . TYR A 1 240 ? -16.453 -18.359 -10.547 1 85.94 240 TYR A CA 1
ATOM 1895 C C . TYR A 1 240 ? -16.438 -16.953 -9.969 1 85.94 240 TYR A C 1
ATOM 1897 O O . TYR A 1 240 ? -15.891 -16.016 -10.57 1 85.94 240 TYR A O 1
ATOM 1905 N N . SER A 1 241 ? -16.875 -16.797 -8.781 1 83.38 241 SER A N 1
ATOM 1906 C CA . SER A 1 241 ? -17.156 -15.492 -8.172 1 83.38 241 SER A CA 1
ATOM 1907 C C . SER A 1 241 ? -15.883 -14.68 -7.984 1 83.38 241 SER A C 1
ATOM 1909 O O . SER A 1 241 ? -15.852 -13.484 -8.289 1 83.38 241 SER A O 1
ATOM 1911 N N . GLU A 1 242 ? -14.828 -15.32 -7.566 1 81.75 242 GLU A N 1
ATOM 1912 C CA . GLU A 1 242 ? -13.578 -14.609 -7.309 1 81.75 242 GLU A CA 1
ATOM 1913 C C . GLU A 1 242 ? -13.023 -13.992 -8.594 1 81.75 242 GLU A C 1
ATOM 1915 O O . GLU A 1 242 ? -12.609 -12.828 -8.602 1 81.75 242 GLU A O 1
ATOM 1920 N N . GLY A 1 243 ? -13.086 -14.797 -9.648 1 85.88 243 GLY A N 1
ATOM 1921 C CA . GLY A 1 243 ? -12.633 -14.289 -10.93 1 85.88 243 GLY A CA 1
ATOM 1922 C C . GLY A 1 243 ? -13.523 -13.188 -11.484 1 85.88 243 GLY A C 1
ATOM 1923 O O . GLY A 1 243 ? -13.031 -12.148 -11.93 1 85.88 243 GLY A O 1
ATOM 1924 N N . GLU A 1 244 ? -14.789 -13.406 -11.352 1 88.19 244 GLU A N 1
ATOM 1925 C CA . GLU A 1 244 ? -15.758 -12.484 -11.93 1 88.19 244 GLU A CA 1
ATOM 1926 C C . GLU A 1 244 ? -15.773 -11.156 -11.172 1 88.19 244 GLU A C 1
ATOM 1928 O O . GLU A 1 244 ? -16.047 -10.109 -11.758 1 88.19 244 GLU A O 1
ATOM 1933 N N . SER A 1 245 ? -15.484 -11.219 -9.938 1 87.62 245 SER A N 1
ATOM 1934 C CA . SER A 1 245 ? -15.453 -10 -9.141 1 87.62 245 SER A CA 1
ATOM 1935 C C . SER A 1 245 ? -14.273 -9.109 -9.539 1 87.62 245 SER A C 1
ATOM 1937 O O . SER A 1 245 ? -14.375 -7.883 -9.508 1 87.62 245 SER A O 1
ATOM 1939 N N . ARG A 1 246 ? -13.258 -9.688 -10.008 1 91.25 246 ARG A N 1
ATOM 1940 C CA . ARG A 1 246 ? -12.031 -8.961 -10.336 1 91.25 246 ARG A CA 1
ATOM 1941 C C . ARG A 1 246 ? -12.023 -8.539 -11.805 1 91.25 246 ARG A C 1
ATOM 1943 O O . ARG A 1 246 ? -11.555 -7.449 -12.133 1 91.25 246 ARG A O 1
ATOM 1950 N N . TYR A 1 247 ? -12.531 -9.453 -12.609 1 93.56 247 TYR A N 1
ATOM 1951 C CA . TYR A 1 247 ? -12.398 -9.266 -14.055 1 93.56 247 TYR A CA 1
ATOM 1952 C C . TYR A 1 247 ? -13.75 -9.016 -14.703 1 93.56 247 TYR A C 1
ATOM 1954 O O . TYR A 1 247 ? -14.406 -9.953 -15.164 1 93.56 247 TYR A O 1
ATOM 1962 N N . ASN A 1 248 ? -14.117 -7.785 -14.75 1 91.31 248 ASN A N 1
ATOM 1963 C CA . ASN A 1 248 ? -15.328 -7.375 -15.461 1 91.31 248 ASN A CA 1
ATOM 1964 C C . ASN A 1 248 ? -15.031 -7.062 -16.922 1 91.31 248 ASN A C 1
ATOM 1966 O O . ASN A 1 248 ? -14.555 -5.977 -17.25 1 91.31 248 ASN A O 1
ATOM 1970 N N . LEU A 1 249 ? -15.367 -7.945 -17.797 1 91.38 249 LEU A N 1
ATOM 1971 C CA . LEU A 1 249 ? -15.039 -7.848 -19.203 1 91.38 249 LEU A CA 1
ATOM 1972 C C . LEU A 1 249 ? -15.758 -6.668 -19.859 1 91.38 249 LEU A C 1
ATOM 1974 O O . LEU A 1 249 ? -15.391 -6.238 -20.953 1 91.38 249 LEU A O 1
ATOM 1978 N N . GLN A 1 250 ? -16.766 -6.133 -19.188 1 89.62 250 GLN A N 1
ATOM 1979 C CA . GLN A 1 250 ? -17.531 -5.012 -19.719 1 89.62 250 GLN A CA 1
ATOM 1980 C C . GLN A 1 250 ? -16.953 -3.68 -19.25 1 89.62 250 GLN A C 1
ATOM 1982 O O . GLN A 1 250 ? -17.438 -2.615 -19.656 1 89.62 250 GLN A O 1
ATOM 1987 N N . ASN A 1 251 ? -15.961 -3.736 -18.453 1 91.5 251 ASN A N 1
ATOM 1988 C CA . ASN A 1 251 ? -15.297 -2.516 -18 1 91.5 251 ASN A CA 1
ATOM 1989 C C . ASN A 1 251 ? -14.547 -1.839 -19.156 1 91.5 251 ASN A C 1
ATOM 1991 O O . ASN A 1 251 ? -13.57 -2.383 -19.672 1 91.5 251 ASN A O 1
ATOM 1995 N N . PRO A 1 252 ? -14.992 -0.599 -19.531 1 93.5 252 PRO A N 1
ATOM 1996 C CA . PRO A 1 252 ? -14.367 0.059 -20.672 1 93.5 252 PRO A CA 1
ATOM 1997 C C . PRO A 1 252 ? -12.883 0.334 -20.469 1 93.5 252 PRO A C 1
ATOM 1999 O O . PRO A 1 252 ? -12.109 0.316 -21.422 1 93.5 252 PRO A O 1
ATOM 2002 N N . LYS A 1 253 ? -12.477 0.559 -19.281 1 93.81 253 LYS A N 1
ATOM 2003 C CA . LYS A 1 253 ? -11.07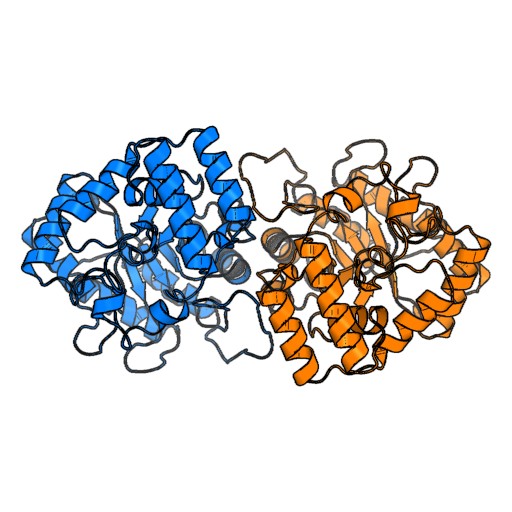 0.799 -19 1 93.81 253 LYS A CA 1
ATOM 2004 C C . LYS A 1 253 ? -10.234 -0.456 -19.234 1 93.81 253 LYS A C 1
ATOM 2006 O O . LYS A 1 253 ? -9.117 -0.375 -19.75 1 93.81 253 LYS A O 1
ATOM 2011 N N . LEU A 1 254 ? -10.812 -1.582 -18.844 1 95.56 254 LEU A N 1
ATOM 2012 C CA . LEU A 1 254 ? -10.156 -2.863 -19.078 1 95.56 254 LEU A CA 1
ATOM 2013 C C . LEU A 1 254 ? -9.992 -3.117 -20.578 1 95.56 254 LEU A C 1
ATOM 2015 O O . LEU A 1 254 ? -8.906 -3.461 -21.031 1 95.56 254 LEU A O 1
ATOM 2019 N N . GLU A 1 255 ? -11.031 -2.869 -21.297 1 94.75 255 GLU A N 1
ATOM 2020 C CA . GLU A 1 255 ? -11.008 -3.09 -22.734 1 94.75 255 GLU A CA 1
ATOM 2021 C C . GLU A 1 255 ? -9.984 -2.189 -23.422 1 94.75 255 GLU A C 1
ATOM 2023 O O . GLU A 1 255 ? -9.219 -2.645 -24.266 1 94.75 255 GLU A O 1
ATOM 2028 N N . SER A 1 256 ? -9.984 -0.944 -23.016 1 96.31 256 SER A N 1
ATOM 2029 C CA . SER A 1 256 ? -9.055 0.02 -23.594 1 96.31 256 SER A CA 1
ATOM 2030 C C . SER A 1 256 ? -7.605 -0.355 -23.297 1 96.31 256 SER A C 1
ATOM 2032 O O . SER A 1 256 ? -6.75 -0.281 -24.188 1 96.31 256 SER A O 1
ATOM 2034 N N . ALA A 1 257 ? -7.332 -0.807 -22.109 1 97.62 257 ALA A N 1
ATOM 2035 C CA . ALA A 1 257 ? -5.98 -1.205 -21.734 1 97.62 257 ALA A CA 1
ATOM 2036 C C . ALA A 1 257 ? -5.508 -2.4 -22.562 1 97.62 257 ALA A C 1
ATOM 2038 O O . ALA A 1 257 ? -4.402 -2.391 -23.109 1 97.62 257 ALA A O 1
ATOM 2039 N N . VAL A 1 258 ? -6.367 -3.357 -22.672 1 97.44 258 VAL A N 1
ATOM 2040 C CA . VAL A 1 258 ? -6.027 -4.574 -23.391 1 97.44 258 VAL A CA 1
ATOM 2041 C C . VAL A 1 258 ? -5.738 -4.242 -24.859 1 97.44 258 VAL A C 1
ATOM 2043 O O . VAL A 1 258 ? -4.773 -4.746 -25.438 1 97.44 258 VAL A O 1
ATOM 2046 N N . LYS A 1 259 ? -6.594 -3.373 -25.438 1 96.56 259 LYS A N 1
ATOM 2047 C CA . LYS A 1 259 ? -6.398 -2.955 -26.828 1 96.56 259 LYS A CA 1
ATOM 2048 C C . LYS A 1 259 ? -5.035 -2.291 -27.016 1 96.56 259 LYS A C 1
ATOM 2050 O O . LYS A 1 259 ? -4.332 -2.568 -27.984 1 96.56 259 LYS A O 1
ATOM 2055 N N . GLU A 1 260 ? -4.676 -1.464 -26.078 1 98 260 GLU A N 1
ATOM 2056 C CA . GLU A 1 260 ? -3.402 -0.753 -26.156 1 98 260 GLU A CA 1
ATOM 2057 C C . GLU A 1 260 ? -2.225 -1.709 -26 1 98 260 GLU A C 1
ATOM 2059 O O . GLU A 1 260 ? -1.221 -1.596 -26.703 1 98 260 GLU A O 1
ATOM 2064 N N . TYR A 1 261 ? -2.283 -2.621 -25.047 1 98.19 261 TYR A N 1
ATOM 2065 C CA . TYR A 1 261 ? -1.207 -3.586 -24.859 1 98.19 261 TYR A CA 1
ATOM 2066 C C . TYR A 1 261 ? -1.048 -4.48 -26.078 1 98.19 261 TYR A C 1
ATOM 2068 O O . TYR A 1 261 ? 0.073 -4.809 -26.469 1 98.19 261 TYR A O 1
ATOM 2076 N N . ARG A 1 262 ? -2.17 -4.855 -26.688 1 96.81 262 ARG A N 1
ATOM 2077 C CA . ARG A 1 262 ? -2.117 -5.621 -27.922 1 96.81 262 ARG A CA 1
ATOM 2078 C C . ARG A 1 262 ? -1.425 -4.832 -29.031 1 96.81 262 ARG A C 1
ATOM 2080 O O . ARG A 1 262 ? -0.619 -5.383 -29.781 1 96.81 262 ARG A O 1
ATOM 2087 N N . ARG A 1 263 ? -1.789 -3.582 -29.141 1 97.38 263 ARG A N 1
ATOM 2088 C CA . ARG A 1 263 ? -1.167 -2.715 -30.141 1 97.38 263 ARG A CA 1
ATOM 2089 C C . ARG A 1 263 ? 0.346 -2.668 -29.953 1 97.38 263 ARG A C 1
ATOM 2091 O O . ARG A 1 263 ? 1.098 -2.711 -30.922 1 97.38 263 ARG A O 1
ATOM 2098 N N . ILE A 1 264 ? 0.81 -2.578 -28.703 1 98.25 264 ILE A N 1
ATOM 2099 C CA . ILE A 1 264 ? 2.238 -2.578 -28.406 1 98.25 264 ILE A CA 1
ATOM 2100 C C . ILE A 1 264 ? 2.863 -3.889 -28.875 1 98.25 264 ILE A C 1
ATOM 2102 O O . ILE A 1 264 ? 3.918 -3.887 -29.516 1 98.25 264 ILE A O 1
ATOM 2106 N N . GLY A 1 265 ? 2.223 -5.016 -28.531 1 96.75 265 GLY A N 1
ATOM 2107 C CA . GLY A 1 265 ? 2.705 -6.305 -29 1 96.75 265 GLY A CA 1
ATOM 2108 C C . GLY A 1 265 ? 2.873 -6.371 -30.516 1 96.75 265 GLY A C 1
ATOM 2109 O O . GLY A 1 265 ? 3.924 -6.785 -31 1 96.75 265 GLY A O 1
ATOM 2110 N N . VAL A 1 266 ? 1.908 -5.906 -31.234 1 95.81 266 VAL A N 1
ATOM 2111 C CA . VAL A 1 266 ? 1.923 -5.91 -32.688 1 95.81 266 VAL A CA 1
ATOM 2112 C C . VAL A 1 266 ? 3.053 -5.02 -33.188 1 95.81 266 VAL A C 1
ATOM 2114 O O . VAL A 1 266 ? 3.816 -5.414 -34.094 1 95.81 266 VAL A O 1
ATOM 2117 N N . LYS A 1 267 ? 3.121 -3.9 -32.656 1 97.44 267 LYS A N 1
ATOM 2118 C CA . LYS A 1 267 ? 4.125 -2.92 -33.062 1 97.44 267 LYS A CA 1
ATOM 2119 C C . LYS A 1 267 ? 5.527 -3.514 -33 1 97.44 267 LYS A C 1
ATOM 2121 O O . LYS A 1 267 ? 6.367 -3.238 -33.875 1 97.44 267 LYS A O 1
ATOM 2126 N N . TYR A 1 268 ? 5.77 -4.34 -32.062 1 97 268 TYR A N 1
ATOM 2127 C CA . TYR A 1 268 ? 7.129 -4.824 -31.828 1 97 268 TYR A CA 1
ATOM 2128 C C . TYR A 1 268 ? 7.25 -6.293 -32.219 1 97 268 TYR A C 1
ATOM 2130 O O . TYR A 1 268 ? 8.266 -6.934 -31.922 1 97 268 TYR A O 1
ATOM 2138 N N . GLY A 1 269 ? 6.199 -6.898 -32.75 1 95.62 269 GLY A N 1
ATOM 2139 C CA . GLY A 1 269 ? 6.227 -8.273 -33.219 1 95.62 269 GLY A CA 1
ATOM 2140 C C . GLY A 1 269 ? 6.23 -9.289 -32.094 1 95.62 269 GLY A C 1
ATOM 2141 O O . GLY A 1 269 ? 6.883 -10.336 -32.219 1 95.62 269 GLY A O 1
ATOM 2142 N N . ILE A 1 270 ? 5.645 -8.961 -30.969 1 96.44 270 ILE A N 1
ATOM 2143 C CA . ILE A 1 270 ? 5.531 -9.836 -29.812 1 96.44 270 ILE A CA 1
ATOM 2144 C C . ILE A 1 270 ? 4.066 -10.188 -29.578 1 96.44 270 ILE A C 1
ATOM 2146 O O . ILE A 1 270 ? 3.197 -9.32 -29.594 1 96.44 270 ILE A O 1
ATOM 2150 N N . SER A 1 271 ? 3.773 -11.461 -29.469 1 95.88 271 SER A N 1
ATOM 2151 C CA . SER A 1 271 ? 2.395 -11.812 -29.141 1 95.88 271 SER A CA 1
ATOM 2152 C C . SER A 1 271 ? 1.95 -11.172 -27.828 1 95.88 271 SER A C 1
ATOM 2154 O O . SER A 1 271 ? 2.748 -11.023 -26.906 1 95.88 271 SER A O 1
ATOM 2156 N N . PRO A 1 272 ? 0.671 -10.875 -27.734 1 95.81 272 PRO A N 1
ATOM 2157 C CA . PRO A 1 272 ? 0.172 -10.258 -26.5 1 95.81 272 PRO A CA 1
ATOM 2158 C C . PRO A 1 272 ? 0.402 -11.133 -25.266 1 95.81 272 PRO A C 1
ATOM 2160 O O . PRO A 1 272 ? 0.726 -10.617 -24.188 1 95.81 272 PRO A O 1
ATOM 2163 N N . SER A 1 273 ? 0.242 -12.383 -25.469 1 96.31 273 SER A N 1
ATOM 2164 C CA . SER A 1 273 ? 0.454 -13.312 -24.359 1 96.31 273 SER A CA 1
ATOM 2165 C C . SER A 1 273 ? 1.905 -13.289 -23.891 1 96.31 273 SER A C 1
ATOM 2167 O O . SER A 1 273 ? 2.176 -13.273 -22.688 1 96.31 273 SER A O 1
ATOM 2169 N N . ILE A 1 274 ? 2.814 -13.305 -24.844 1 97.62 274 ILE A N 1
ATOM 2170 C CA . ILE A 1 274 ? 4.238 -13.266 -24.531 1 97.62 274 ILE A CA 1
ATOM 2171 C C . ILE A 1 274 ? 4.582 -11.945 -23.844 1 97.62 274 ILE A C 1
ATOM 2173 O O . ILE A 1 274 ? 5.301 -11.922 -22.844 1 97.62 274 ILE A O 1
ATOM 2177 N N . LEU A 1 275 ? 4.047 -10.852 -24.375 1 98.19 275 LEU A N 1
ATOM 2178 C CA . LEU A 1 275 ? 4.277 -9.523 -23.812 1 98.19 275 LEU A CA 1
ATOM 2179 C C . LEU A 1 275 ? 3.848 -9.484 -22.344 1 98.19 275 LEU A C 1
ATOM 2181 O O . LEU A 1 275 ? 4.59 -9 -21.484 1 98.19 275 LEU A O 1
ATOM 2185 N N . ALA A 1 276 ? 2.672 -10.039 -22.078 1 98.38 276 ALA A N 1
ATOM 2186 C CA . ALA A 1 276 ? 2.098 -10.031 -20.734 1 98.38 276 ALA A CA 1
ATOM 2187 C C . ALA A 1 276 ? 2.984 -10.797 -19.75 1 98.38 276 ALA A C 1
ATOM 2189 O O . ALA A 1 276 ? 3.309 -10.289 -18.672 1 98.38 276 ALA A O 1
ATOM 2190 N N . VAL A 1 277 ? 3.393 -11.961 -20.125 1 98.31 277 VAL A N 1
ATOM 2191 C CA . VAL A 1 277 ? 4.176 -12.812 -19.234 1 98.31 277 VAL A CA 1
ATOM 2192 C C . VAL A 1 277 ? 5.586 -12.242 -19.094 1 98.31 277 VAL A C 1
ATOM 2194 O O . VAL A 1 277 ? 6.145 -12.234 -17.984 1 98.31 277 VAL A O 1
ATOM 2197 N N . ALA A 1 278 ? 6.164 -11.727 -20.172 1 98.5 278 ALA A N 1
ATOM 2198 C CA . ALA A 1 278 ? 7.5 -11.141 -20.125 1 98.5 278 ALA A CA 1
ATOM 2199 C C . ALA A 1 278 ? 7.543 -9.93 -19.203 1 98.5 278 ALA A C 1
ATOM 2201 O O . ALA A 1 278 ? 8.523 -9.727 -18.484 1 98.5 278 ALA A O 1
ATOM 2202 N N . PHE A 1 279 ? 6.535 -9.148 -19.25 1 98.62 279 PHE A N 1
ATOM 2203 C CA . PHE A 1 279 ? 6.438 -8.008 -18.344 1 98.62 279 PHE A CA 1
ATOM 2204 C C . PHE A 1 279 ? 6.562 -8.453 -16.891 1 98.62 279 PHE A C 1
ATOM 2206 O O . PHE A 1 279 ? 7.301 -7.852 -16.125 1 98.62 279 PHE A O 1
ATOM 2213 N N . VAL A 1 280 ? 5.828 -9.5 -16.531 1 98.62 280 VAL A N 1
ATOM 2214 C CA . VAL A 1 280 ? 5.812 -10.008 -15.164 1 98.62 280 VAL A CA 1
ATOM 2215 C C . VAL A 1 280 ? 7.195 -10.531 -14.797 1 98.62 280 VAL A C 1
ATOM 2217 O O . VAL A 1 280 ? 7.73 -10.203 -13.734 1 98.62 280 VAL A O 1
ATOM 2220 N N . LEU A 1 281 ? 7.809 -11.289 -15.68 1 97.88 281 LEU A N 1
ATOM 2221 C CA . LEU A 1 281 ? 9.062 -11.984 -15.406 1 97.88 281 LEU A CA 1
ATOM 2222 C C . LEU A 1 281 ? 10.219 -10.992 -15.297 1 97.88 281 LEU A C 1
ATOM 2224 O O . LEU A 1 281 ? 11.234 -11.297 -14.672 1 97.88 281 LEU A O 1
ATOM 2228 N N . ARG A 1 282 ? 10.031 -9.859 -15.828 1 96.69 282 ARG A N 1
ATOM 2229 C CA . ARG A 1 282 ? 11.109 -8.867 -15.82 1 96.69 282 ARG A CA 1
ATOM 2230 C C . ARG A 1 282 ? 11.25 -8.219 -14.445 1 96.69 282 ARG A C 1
ATOM 2232 O O . ARG A 1 282 ? 12.273 -7.617 -14.141 1 96.69 282 ARG A O 1
ATOM 2239 N N . HIS A 1 283 ? 10.211 -8.203 -13.727 1 97.38 283 HIS A N 1
ATOM 2240 C CA . HIS A 1 283 ? 10.219 -7.523 -12.438 1 97.38 283 HIS A CA 1
ATOM 2241 C C . HIS A 1 283 ? 11.258 -8.125 -11.492 1 97.38 283 HIS A C 1
ATOM 2243 O O . HIS A 1 283 ? 11.242 -9.336 -11.242 1 97.38 283 HIS A O 1
ATOM 2249 N N . PRO A 1 284 ? 12.062 -7.355 -10.883 1 97.31 284 PRO A N 1
ATOM 2250 C CA . PRO A 1 284 ? 13.195 -7.898 -10.133 1 97.31 284 PRO A CA 1
ATOM 2251 C C . PRO A 1 284 ? 12.773 -8.625 -8.859 1 97.31 284 PRO A C 1
ATOM 2253 O O . PRO A 1 284 ? 13.539 -9.422 -8.312 1 97.31 284 PRO A O 1
ATOM 2256 N N . LEU A 1 285 ? 11.586 -8.422 -8.406 1 98.62 285 LEU A N 1
ATOM 2257 C CA . LEU A 1 285 ? 11.148 -9.023 -7.152 1 98.62 285 LEU A CA 1
ATOM 2258 C C . LEU A 1 285 ? 10.305 -10.273 -7.414 1 98.62 285 LEU A C 1
ATOM 2260 O O . LEU A 1 285 ? 9.883 -10.945 -6.477 1 98.62 285 LEU A O 1
ATOM 2264 N N . VAL A 1 286 ? 10.086 -10.562 -8.664 1 98.56 286 VAL A N 1
ATOM 2265 C CA . VAL A 1 286 ? 9.328 -11.75 -9.023 1 98.56 286 VAL A CA 1
ATOM 2266 C C . VAL A 1 286 ? 10.242 -12.977 -9.016 1 98.56 286 VAL A C 1
ATOM 2268 O O . VAL A 1 286 ? 11.242 -13.016 -9.734 1 98.56 286 VAL A O 1
ATOM 2271 N N . GLY A 1 287 ? 9.906 -13.898 -8.109 1 98.19 287 GLY A N 1
ATOM 2272 C CA . GLY A 1 287 ? 10.625 -15.164 -8.094 1 98.19 287 GLY A CA 1
ATOM 2273 C C . GLY A 1 287 ? 10.102 -16.156 -9.109 1 98.19 287 GLY A C 1
ATOM 2274 O O . GLY A 1 287 ? 10.844 -17.016 -9.602 1 98.19 287 GLY A O 1
ATOM 2275 N N . SER A 1 288 ? 8.805 -16.078 -9.375 1 97.81 288 SER A N 1
ATOM 2276 C CA . SER A 1 288 ? 8.164 -16.938 -10.359 1 97.81 288 SER A CA 1
ATOM 2277 C C . SER A 1 288 ? 6.82 -16.375 -10.812 1 97.81 288 SER A C 1
ATOM 2279 O O . SER A 1 288 ? 6.188 -15.609 -10.078 1 97.81 288 SER A O 1
ATOM 2281 N N . ALA A 1 289 ? 6.48 -16.609 -12.031 1 97.75 289 ALA A N 1
ATOM 2282 C CA . ALA A 1 289 ? 5.121 -16.406 -12.516 1 97.75 289 ALA A CA 1
ATOM 2283 C C . ALA A 1 289 ? 4.312 -17.703 -12.477 1 97.75 289 ALA A C 1
ATOM 2285 O O . ALA A 1 289 ? 4.754 -18.719 -13.008 1 97.75 289 ALA A O 1
ATOM 2286 N N . VAL A 1 290 ? 3.184 -17.641 -11.805 1 97.19 290 VAL A N 1
ATOM 2287 C CA . VAL A 1 290 ? 2.312 -18.797 -11.695 1 97.19 290 VAL A CA 1
ATOM 2288 C C . VAL A 1 290 ? 1.189 -18.703 -12.727 1 97.19 290 VAL A C 1
ATOM 2290 O O . VAL A 1 290 ? 0.4 -17.766 -12.703 1 97.19 290 VAL A O 1
ATOM 2293 N N . PHE A 1 291 ? 1.16 -19.656 -13.617 1 95 291 PHE A N 1
ATOM 2294 C CA . PHE A 1 291 ? 0.181 -19.594 -14.703 1 95 291 PHE A CA 1
ATOM 2295 C C . PHE A 1 291 ? -0.49 -20.953 -14.891 1 95 291 PHE A C 1
ATOM 2297 O O . PHE A 1 291 ? 0.006 -21.969 -14.406 1 95 291 PHE A O 1
ATOM 2304 N N . GLY A 1 292 ? -1.657 -20.922 -15.469 1 92.38 292 GLY A N 1
ATOM 2305 C CA . GLY A 1 292 ? -2.359 -22.125 -15.891 1 92.38 292 GLY A CA 1
ATOM 2306 C C . GLY A 1 292 ? -2.469 -22.25 -17.406 1 92.38 292 GLY A C 1
ATOM 2307 O O . GLY A 1 292 ? -2.635 -21.25 -18.109 1 92.38 292 GLY A O 1
ATOM 2308 N N . ALA A 1 293 ? -2.277 -23.484 -17.875 1 93 293 ALA A N 1
ATOM 2309 C CA . ALA A 1 293 ? -2.473 -23.797 -19.281 1 93 293 ALA A CA 1
ATOM 2310 C C . ALA A 1 293 ? -3.42 -24.984 -19.453 1 93 293 ALA A C 1
ATOM 2312 O O . ALA A 1 293 ? -3.424 -25.906 -18.625 1 93 293 ALA A O 1
ATOM 2313 N N . THR A 1 294 ? -4.215 -24.891 -20.469 1 92.31 294 THR A N 1
ATOM 2314 C CA . THR A 1 294 ? -5.117 -26 -20.766 1 92.31 294 THR A CA 1
ATOM 2315 C C . THR A 1 294 ? -4.727 -26.688 -22.062 1 92.31 294 THR A C 1
ATOM 2317 O O . THR A 1 294 ? -5.207 -27.797 -22.359 1 92.31 294 THR A O 1
ATOM 2320 N N . LYS A 1 295 ? -3.959 -26.016 -22.797 1 92.56 295 LYS A N 1
ATOM 2321 C CA . LYS A 1 295 ? -3.447 -26.547 -24.062 1 92.56 295 LYS A CA 1
ATOM 2322 C C . LYS A 1 295 ? -1.924 -26.469 -24.109 1 92.56 295 LYS A C 1
ATOM 2324 O O . LYS A 1 295 ? -1.326 -25.547 -23.547 1 92.56 295 LYS A O 1
ATOM 2329 N N . LEU A 1 296 ? -1.383 -27.406 -24.875 1 95.44 296 LEU A N 1
ATOM 2330 C CA . LEU A 1 296 ? 0.071 -27.453 -24.984 1 95.44 296 LEU A CA 1
ATOM 2331 C C . LEU A 1 296 ? 0.621 -26.188 -25.625 1 95.44 296 LEU A C 1
ATOM 2333 O O . LEU A 1 296 ? 1.676 -25.688 -25.219 1 95.44 296 LEU A O 1
ATOM 2337 N N . TRP A 1 297 ? -0.103 -25.719 -26.609 1 95.31 297 TRP A N 1
ATOM 2338 C CA . TRP A 1 297 ? 0.416 -24.547 -27.297 1 95.31 297 TRP A CA 1
ATOM 2339 C C . TRP A 1 297 ? 0.431 -23.328 -26.375 1 95.31 297 TRP A C 1
ATOM 2341 O O . TRP A 1 297 ? 1.282 -22.453 -26.516 1 95.31 297 TRP A O 1
ATOM 2351 N N . GLN A 1 298 ? -0.449 -23.172 -25.406 1 94.69 298 GLN A N 1
ATOM 2352 C CA . GLN A 1 298 ? -0.427 -22.109 -24.406 1 94.69 298 GLN A CA 1
ATOM 2353 C C . GLN A 1 298 ? 0.833 -22.188 -23.547 1 94.69 298 GLN A C 1
ATOM 2355 O O . GLN A 1 298 ? 1.474 -21.172 -23.281 1 94.69 298 GLN A O 1
ATOM 2360 N N . LEU A 1 299 ? 1.112 -23.438 -23.109 1 95.69 299 LEU A N 1
ATOM 2361 C CA . LEU A 1 299 ? 2.328 -23.672 -22.344 1 95.69 299 LEU A CA 1
ATOM 2362 C C . LEU A 1 299 ? 3.561 -23.234 -23.125 1 95.69 299 LEU A C 1
ATOM 2364 O O . LEU A 1 299 ? 4.418 -22.531 -22.594 1 95.69 299 LEU A O 1
ATOM 2368 N N . GLU A 1 300 ? 3.617 -23.578 -24.359 1 95.44 300 GLU A N 1
ATOM 2369 C CA . GLU A 1 300 ? 4.75 -23.234 -25.203 1 95.44 300 GLU A CA 1
ATOM 2370 C C . GLU A 1 300 ? 4.891 -21.734 -25.344 1 95.44 300 GLU A C 1
ATOM 2372 O O . GLU A 1 300 ? 6.004 -21.203 -25.312 1 95.44 300 GLU A O 1
ATOM 2377 N N . GLU A 1 301 ? 3.842 -21.109 -25.469 1 94 301 GLU A N 1
ATOM 2378 C CA . GLU A 1 301 ? 3.854 -19.656 -25.625 1 94 301 GLU A CA 1
ATOM 2379 C C . GLU A 1 301 ? 4.387 -18.984 -24.359 1 94 301 GLU A C 1
ATOM 2381 O O . GLU A 1 301 ? 5.207 -18.062 -24.438 1 94 301 GLU A O 1
ATOM 2386 N N . VAL A 1 302 ? 3.904 -19.406 -23.25 1 93.88 302 VAL A N 1
ATOM 2387 C CA . VAL A 1 302 ? 4.34 -18.844 -21.969 1 93.88 302 VAL A CA 1
ATOM 2388 C C . VAL A 1 302 ? 5.84 -19.062 -21.797 1 93.88 302 VAL A C 1
ATOM 2390 O O . VAL A 1 302 ? 6.555 -18.156 -21.344 1 93.88 302 VAL A O 1
ATOM 2393 N N . LEU A 1 303 ? 6.285 -20.219 -22.203 1 95.88 303 LEU A N 1
ATOM 2394 C CA . LEU A 1 303 ? 7.699 -20.547 -22.031 1 95.88 303 LEU A CA 1
ATOM 2395 C C . LEU A 1 303 ? 8.562 -19.672 -22.938 1 95.88 303 LEU A C 1
ATOM 2397 O O . LEU A 1 303 ? 9.711 -19.359 -22.594 1 95.88 303 LEU A O 1
ATOM 2401 N N . GLN A 1 304 ? 8.031 -19.266 -24.062 1 95.81 304 GLN A N 1
ATOM 2402 C CA . GLN A 1 304 ? 8.75 -18.359 -24.953 1 95.81 304 GLN A CA 1
ATOM 2403 C C . GLN A 1 304 ? 8.992 -17 -24.297 1 95.81 304 GLN A C 1
ATOM 2405 O O . GLN A 1 304 ? 9.984 -16.328 -24.609 1 95.81 304 GLN A O 1
ATOM 2410 N N . ALA A 1 305 ? 8.148 -16.594 -23.422 1 96 305 ALA A N 1
ATOM 2411 C CA . ALA A 1 305 ? 8.25 -15.305 -22.75 1 96 305 ALA A CA 1
ATOM 2412 C C . ALA A 1 305 ? 9.531 -15.219 -21.922 1 96 305 ALA A C 1
ATOM 2414 O O . ALA A 1 305 ? 10.055 -14.125 -21.688 1 96 305 ALA A O 1
ATOM 2415 N N . THR A 1 306 ? 10.062 -16.344 -21.469 1 94.19 306 THR A N 1
ATOM 2416 C CA . THR A 1 306 ? 11.258 -16.359 -20.641 1 94.19 306 THR A CA 1
ATOM 2417 C C . THR A 1 306 ? 12.477 -15.922 -21.438 1 94.19 306 THR A C 1
ATOM 2419 O O . THR A 1 306 ? 13.516 -15.586 -20.859 1 94.19 306 THR A O 1
ATOM 2422 N N . ARG A 1 307 ? 12.297 -15.859 -22.75 1 93.44 307 ARG A N 1
ATOM 2423 C CA . ARG A 1 307 ? 13.43 -15.547 -23.625 1 93.44 307 ARG A CA 1
ATOM 2424 C C . ARG A 1 307 ? 13.289 -14.148 -24.203 1 93.44 307 ARG A C 1
ATOM 2426 O O . ARG A 1 307 ? 14.125 -13.719 -25 1 93.44 307 ARG A O 1
ATOM 2433 N N . VAL A 1 308 ? 12.281 -13.523 -23.828 1 93.94 308 VAL A N 1
ATOM 2434 C CA . VAL A 1 308 ? 12.008 -12.211 -24.422 1 93.94 308 VAL A CA 1
ATOM 2435 C C . VAL A 1 308 ? 12.484 -11.117 -23.469 1 93.94 308 VAL A C 1
ATOM 2437 O O . VAL A 1 308 ? 12.195 -11.156 -22.266 1 93.94 308 VAL A O 1
ATOM 2440 N N . HIS A 1 309 ? 13.25 -10.227 -24 1 93.12 309 HIS A N 1
ATOM 2441 C CA . HIS A 1 309 ? 13.664 -9.031 -23.281 1 93.12 309 HIS A CA 1
ATOM 2442 C C . HIS A 1 309 ? 12.891 -7.805 -23.75 1 93.12 309 HIS A C 1
ATOM 2444 O O . HIS A 1 309 ? 12.859 -7.5 -24.938 1 93.12 309 HIS A O 1
ATOM 2450 N N . LEU A 1 310 ? 12.227 -7.164 -22.844 1 96.5 310 LEU A N 1
ATOM 2451 C CA . LEU A 1 310 ? 11.5 -5.938 -23.156 1 96.5 310 LEU A CA 1
ATOM 2452 C C . LEU A 1 310 ? 12.414 -4.723 -23.047 1 96.5 310 LEU A C 1
ATOM 2454 O O . LEU A 1 310 ? 12.883 -4.391 -21.953 1 96.5 310 LEU A O 1
ATOM 2458 N N . CYS A 1 311 ? 12.641 -4.027 -24.109 1 95.75 311 CYS A N 1
ATOM 2459 C CA . CYS A 1 311 ? 13.523 -2.869 -24.109 1 95.75 311 CYS A CA 1
ATOM 2460 C C . CYS A 1 311 ? 12.844 -1.662 -23.469 1 95.75 311 CYS A C 1
ATOM 2462 O O . CYS A 1 311 ? 11.648 -1.704 -23.172 1 95.75 311 CYS A O 1
ATOM 2464 N N . GLU A 1 312 ? 13.602 -0.637 -23.328 1 96.19 312 GLU A N 1
ATOM 2465 C CA . GLU A 1 312 ? 13.133 0.545 -22.609 1 96.19 312 GLU A CA 1
ATOM 2466 C C . GLU A 1 312 ? 11.984 1.224 -23.359 1 96.19 312 GLU A C 1
ATOM 2468 O O . GLU A 1 312 ? 11.086 1.786 -22.734 1 96.19 312 GLU A O 1
ATOM 2473 N N . GLU A 1 313 ? 12.023 1.172 -24.609 1 97.44 313 GLU A N 1
ATOM 2474 C CA . GLU A 1 313 ? 10.969 1.781 -25.422 1 97.44 313 GLU A CA 1
ATOM 2475 C C . GLU A 1 313 ? 9.625 1.094 -25.188 1 97.44 313 GLU A C 1
ATOM 2477 O O . GLU A 1 313 ? 8.602 1.76 -25.031 1 97.44 313 GLU A O 1
ATOM 2482 N N . ILE A 1 314 ? 9.672 -0.244 -25.188 1 98.06 314 ILE A N 1
ATOM 2483 C CA . ILE A 1 314 ? 8.461 -1.025 -24.953 1 98.06 314 ILE A CA 1
ATOM 2484 C C . ILE A 1 314 ? 7.926 -0.73 -23.547 1 98.06 314 ILE A C 1
ATOM 2486 O O . ILE A 1 314 ? 6.73 -0.489 -23.375 1 98.06 314 ILE A O 1
ATOM 2490 N N . LEU A 1 315 ? 8.852 -0.656 -22.625 1 97.75 315 LEU A N 1
ATOM 2491 C CA . LEU A 1 315 ? 8.469 -0.425 -21.234 1 97.75 315 LEU A CA 1
ATOM 2492 C C . LEU A 1 315 ? 7.855 0.962 -21.062 1 97.75 315 LEU A C 1
ATOM 2494 O O . LEU A 1 315 ? 6.902 1.136 -20.297 1 97.75 315 LEU A O 1
ATOM 2498 N N . ALA A 1 316 ? 8.352 1.914 -21.734 1 97.88 316 ALA A N 1
ATOM 2499 C CA . ALA A 1 316 ? 7.82 3.273 -21.672 1 97.88 316 ALA A CA 1
ATOM 2500 C C . ALA A 1 316 ? 6.387 3.324 -22.188 1 97.88 316 ALA A C 1
ATOM 2502 O O . ALA A 1 316 ? 5.531 3.998 -21.609 1 97.88 316 ALA A O 1
ATOM 2503 N N . GLU A 1 317 ? 6.129 2.604 -23.266 1 98.44 317 GLU A N 1
ATOM 2504 C CA . GLU A 1 317 ? 4.781 2.562 -23.828 1 98.44 317 GLU A CA 1
ATOM 2505 C C . GLU A 1 317 ? 3.818 1.834 -22.891 1 98.44 317 GLU A C 1
ATOM 2507 O O . GLU A 1 317 ? 2.672 2.252 -22.734 1 98.44 317 GLU A O 1
ATOM 2512 N N . ILE A 1 318 ? 4.348 0.753 -22.297 1 98.56 318 ILE A N 1
ATOM 2513 C CA . ILE A 1 318 ? 3.553 0.014 -21.328 1 98.56 318 ILE A CA 1
ATOM 2514 C C . ILE A 1 318 ? 3.199 0.924 -20.141 1 98.56 318 ILE A C 1
ATOM 2516 O O . ILE A 1 318 ? 2.047 0.959 -19.703 1 98.56 318 ILE A O 1
ATOM 2520 N N . ASP A 1 319 ? 4.145 1.694 -19.688 1 97.31 319 ASP A N 1
ATOM 2521 C CA . ASP A 1 319 ? 3.936 2.592 -18.547 1 97.31 319 ASP A CA 1
ATOM 2522 C C . ASP A 1 319 ? 2.961 3.711 -18.906 1 97.31 319 ASP A C 1
ATOM 2524 O O . ASP A 1 319 ? 2.188 4.164 -18.062 1 97.31 319 ASP A O 1
ATOM 2528 N N . ASP A 1 320 ? 3.014 4.148 -20.125 1 97.31 320 ASP A N 1
ATOM 2529 C CA . ASP A 1 320 ? 2.064 5.152 -20.594 1 97.31 320 ASP A CA 1
ATOM 2530 C C . ASP A 1 320 ? 0.633 4.625 -20.531 1 97.31 320 ASP A C 1
ATOM 2532 O O . ASP A 1 320 ? -0.278 5.332 -20.094 1 97.31 320 ASP A O 1
ATOM 2536 N N . VAL A 1 321 ? 0.445 3.377 -21 1 98.06 321 VAL A N 1
ATOM 2537 C CA . VAL A 1 321 ? -0.871 2.748 -20.938 1 98.06 321 VAL A CA 1
ATOM 2538 C C . VAL A 1 321 ? -1.33 2.646 -19.484 1 98.06 321 VAL A C 1
ATOM 2540 O O . VAL A 1 321 ? -2.477 2.973 -19.156 1 98.06 321 VAL A O 1
ATOM 2543 N N . HIS A 1 322 ? -0.4 2.25 -18.609 1 96.75 322 HIS A N 1
ATOM 2544 C CA . HIS A 1 322 ? -0.715 2.113 -17.188 1 96.75 322 HIS A CA 1
ATOM 2545 C C . HIS A 1 322 ? -1.1 3.457 -16.578 1 96.75 322 HIS A C 1
ATOM 2547 O O . HIS A 1 322 ? -1.995 3.525 -15.727 1 96.75 322 HIS A O 1
ATOM 2553 N N . ALA A 1 323 ? -0.446 4.512 -16.969 1 92.56 323 ALA A N 1
ATOM 2554 C CA . ALA A 1 323 ? -0.751 5.848 -16.469 1 92.56 323 ALA A CA 1
ATOM 2555 C C . ALA A 1 323 ? -2.164 6.273 -16.859 1 92.56 323 ALA A C 1
ATOM 2557 O O . ALA A 1 323 ? -2.848 6.957 -16.109 1 92.56 323 ALA A O 1
ATOM 2558 N N . ARG A 1 324 ? -2.605 5.852 -18.062 1 92.62 324 ARG A N 1
ATOM 2559 C CA . ARG A 1 324 ? -3.93 6.207 -18.578 1 92.62 324 ARG A CA 1
ATOM 2560 C C . ARG A 1 324 ? -5.004 5.316 -17.953 1 92.62 324 ARG A C 1
ATOM 2562 O O . ARG A 1 324 ? -6.121 5.773 -17.688 1 92.62 324 ARG A O 1
ATOM 2569 N N . TYR A 1 325 ? -4.688 4.012 -17.75 1 94.5 325 TYR A N 1
ATOM 2570 C CA . TYR A 1 325 ? -5.602 3.021 -17.203 1 94.5 325 TYR A CA 1
ATOM 2571 C C . TYR A 1 325 ? -4.961 2.281 -16.031 1 94.5 325 TYR A C 1
ATOM 2573 O O . TYR A 1 325 ? -4.609 1.104 -16.156 1 94.5 325 TYR A O 1
ATOM 2581 N N . PRO A 1 326 ? -4.852 2.986 -14.938 1 93.31 326 PRO A N 1
ATOM 2582 C CA . PRO A 1 326 ? -4.117 2.373 -13.836 1 93.31 326 PRO A CA 1
ATOM 2583 C C . PRO A 1 326 ? -4.875 1.218 -13.188 1 93.31 326 PRO A C 1
ATOM 2585 O O . PRO A 1 326 ? -5.918 1.435 -12.562 1 93.31 326 PRO A O 1
ATOM 2588 N N . SER A 1 327 ? -4.352 -0.019 -13.367 1 95.12 327 SER A N 1
ATOM 2589 C CA . SER A 1 327 ? -4.789 -1.254 -12.727 1 95.12 327 SER A CA 1
ATOM 2590 C C . SER A 1 327 ? -6.309 -1.397 -12.781 1 95.12 327 SER A C 1
ATOM 2592 O O . SER A 1 327 ? -6.969 -1.46 -11.742 1 95.12 327 SER A O 1
ATOM 2594 N N . PRO A 1 328 ? -6.84 -1.587 -13.953 1 95.31 328 PRO A N 1
ATOM 2595 C CA . PRO A 1 328 ? -8.297 -1.676 -14.094 1 95.31 328 PRO A CA 1
ATOM 2596 C C . PRO A 1 328 ? -8.875 -2.936 -13.453 1 95.31 328 PRO A C 1
ATOM 2598 O O . PRO A 1 328 ? -10.094 -3.051 -13.305 1 95.31 328 PRO A O 1
ATOM 2601 N N . CYS A 1 329 ? -7.984 -3.908 -13.047 1 95.06 329 CYS A N 1
ATOM 2602 C CA . CYS A 1 329 ? -8.391 -5.133 -12.367 1 95.06 329 CYS A CA 1
ATOM 2603 C C . CYS A 1 329 ? -7.566 -5.363 -11.109 1 95.06 329 CYS A C 1
ATOM 2605 O O . CYS A 1 329 ? -6.809 -6.328 -11.031 1 95.06 329 CYS A O 1
ATOM 2607 N N . PRO A 1 330 ? -7.852 -4.57 -10.148 1 91.75 330 PRO A N 1
ATOM 2608 C CA . PRO A 1 330 ? -7 -4.645 -8.961 1 91.75 330 PRO A CA 1
ATOM 2609 C C . PRO A 1 330 ? -7.242 -5.906 -8.141 1 91.75 330 PRO A C 1
ATOM 2611 O O . PRO A 1 330 ? -8.336 -6.484 -8.195 1 91.75 330 PRO A O 1
ATOM 2614 N N . MET B 1 1 ? 2.977 24.531 6.648 1 67.75 1 MET B N 1
ATOM 2615 C CA . MET B 1 1 ? 2.65 25.812 7.277 1 67.75 1 MET B CA 1
ATOM 2616 C C . MET B 1 1 ? 3.217 26.984 6.469 1 67.75 1 MET B C 1
ATOM 2618 O O . MET B 1 1 ? 4.352 26.922 5.992 1 67.75 1 MET B O 1
ATOM 2622 N N . THR B 1 2 ? 2.336 27.953 6.234 1 74.19 2 THR B N 1
ATOM 2623 C CA . THR B 1 2 ? 2.686 29.078 5.379 1 74.19 2 THR B CA 1
ATOM 2624 C C . THR B 1 2 ? 3.139 30.266 6.219 1 74.19 2 THR B C 1
ATOM 2626 O O . THR B 1 2 ? 3.604 31.281 5.68 1 74.19 2 THR B O 1
ATOM 2629 N N . MET B 1 3 ? 3.152 30.109 7.453 1 85.12 3 MET B N 1
ATOM 2630 C CA . MET B 1 3 ? 3.535 31.203 8.344 1 85.12 3 MET B CA 1
ATOM 2631 C C . MET B 1 3 ? 5.035 31.469 8.266 1 85.12 3 MET B C 1
ATOM 2633 O O . MET B 1 3 ? 5.84 30.594 8.57 1 85.12 3 MET B O 1
ATOM 2637 N N . GLY B 1 4 ? 5.348 32.594 7.84 1 84.56 4 GLY B N 1
ATOM 2638 C CA . GLY B 1 4 ? 6.746 32.969 7.699 1 84.56 4 GLY B CA 1
ATOM 2639 C C . GLY B 1 4 ? 7.152 33.25 6.262 1 84.56 4 GLY B C 1
ATOM 2640 O O . GLY B 1 4 ? 8.242 33.75 6 1 84.56 4 GLY B O 1
ATOM 2641 N N . GLU B 1 5 ? 6.355 32.844 5.309 1 84.44 5 GLU B N 1
ATOM 2642 C CA . GLU B 1 5 ? 6.566 33.156 3.893 1 84.44 5 GLU B CA 1
ATOM 2643 C C . GLU B 1 5 ? 5.371 33.875 3.293 1 84.44 5 GLU B C 1
ATOM 2645 O O . GLU B 1 5 ? 5.438 35.094 3.029 1 84.44 5 GLU B O 1
ATOM 2650 N N . GLN B 1 6 ? 4.297 33.312 3.33 1 82.38 6 GLN B N 1
ATOM 2651 C CA . GLN B 1 6 ? 3.082 33.906 2.785 1 82.38 6 GLN B CA 1
ATOM 2652 C C . GLN B 1 6 ? 2.453 34.875 3.777 1 82.38 6 GLN B C 1
ATOM 2654 O O . GLN B 1 6 ? 1.912 35.906 3.381 1 82.38 6 GLN B O 1
ATOM 2659 N N . SER B 1 7 ? 2.549 34.5 5.062 1 87.25 7 SER B N 1
ATOM 2660 C CA . SER B 1 7 ? 2.018 35.344 6.133 1 87.25 7 SER B CA 1
ATOM 2661 C C . SER B 1 7 ? 3.135 35.875 7.02 1 87.25 7 SER B C 1
ATOM 2663 O O . SER B 1 7 ? 3.934 35.094 7.559 1 87.25 7 SER B O 1
ATOM 2665 N N . GLY B 1 8 ? 3.127 37.156 7.172 1 88.62 8 GLY B N 1
ATOM 2666 C CA . GLY B 1 8 ? 4.094 37.75 8.07 1 88.62 8 GLY B CA 1
ATOM 2667 C C . GLY B 1 8 ? 3.766 37.531 9.539 1 88.62 8 GLY B C 1
ATOM 2668 O O . GLY B 1 8 ? 2.754 36.906 9.867 1 88.62 8 GLY B O 1
ATOM 2669 N N . PRO B 1 9 ? 4.672 38.062 10.383 1 92.56 9 PRO B N 1
ATOM 2670 C CA . PRO B 1 9 ? 4.543 37.781 11.812 1 92.56 9 PRO B CA 1
ATOM 2671 C C . PRO B 1 9 ? 3.211 38.25 12.383 1 92.56 9 PRO B C 1
ATOM 2673 O O . PRO B 1 9 ? 2.52 37.5 13.07 1 92.56 9 PRO B O 1
ATOM 2676 N N . PRO B 1 10 ? 2.787 39.469 12.094 1 93.88 10 PRO B N 1
ATOM 2677 C CA . PRO B 1 10 ? 1.523 39.938 12.688 1 93.88 10 PRO B CA 1
ATOM 2678 C C . PRO B 1 10 ? 0.334 39.062 12.25 1 93.88 10 PRO B C 1
ATOM 2680 O O . PRO B 1 10 ? -0.508 38.719 13.07 1 93.88 10 PRO B O 1
ATOM 2683 N N . GLU B 1 11 ? 0.29 38.781 11.008 1 93.56 11 GLU B N 1
ATOM 2684 C CA . GLU B 1 11 ? -0.8 37.969 10.477 1 93.56 11 GLU B CA 1
ATOM 2685 C C . GLU B 1 11 ? -0.743 36.562 11.039 1 93.56 11 GLU B C 1
ATOM 2687 O O . GLU B 1 11 ? -1.777 35.969 11.367 1 93.56 11 GLU B O 1
ATOM 2692 N N . SER B 1 12 ? 0.409 36.031 11.148 1 95.12 12 SER B N 1
ATOM 2693 C CA . SER B 1 12 ? 0.592 34.656 11.688 1 95.12 12 SER B CA 1
ATOM 2694 C C . SER B 1 12 ? 0.104 34.562 13.125 1 95.12 12 SER B C 1
ATOM 2696 O O . SER B 1 12 ? -0.594 33.625 13.492 1 95.12 12 SER B O 1
ATOM 2698 N N . LEU B 1 13 ? 0.477 35.562 13.906 1 96.31 13 LEU B N 1
ATOM 2699 C CA . LEU B 1 13 ? 0.073 35.594 15.305 1 96.31 13 LEU B CA 1
ATOM 2700 C C . LEU B 1 13 ? -1.441 35.688 15.438 1 96.31 13 LEU B C 1
ATOM 2702 O O . LEU B 1 13 ? -2.047 35.062 16.281 1 96.31 13 LEU B O 1
ATOM 2706 N N . ARG B 1 14 ? -2.018 36.5 14.594 1 95.88 14 ARG B N 1
ATOM 2707 C CA . ARG B 1 14 ? -3.467 36.656 14.594 1 95.88 14 ARG B CA 1
ATOM 2708 C C . ARG B 1 14 ? -4.164 35.344 14.25 1 95.88 14 ARG B C 1
ATOM 2710 O O . ARG B 1 14 ? -5.184 35 14.844 1 95.88 14 ARG B O 1
ATOM 2717 N N . LEU B 1 15 ? -3.674 34.656 13.281 1 96.19 15 LEU B N 1
ATOM 2718 C CA . LEU B 1 15 ? -4.234 33.375 12.867 1 96.19 15 LEU B CA 1
ATOM 2719 C C . LEU B 1 15 ? -4.125 32.344 13.984 1 96.19 15 LEU B C 1
ATOM 2721 O O . LEU B 1 15 ? -5.07 31.609 14.25 1 96.19 15 LEU B O 1
ATOM 2725 N N . LEU B 1 16 ? -2.973 32.312 14.664 1 97.19 16 LEU B N 1
ATOM 2726 C CA . LEU B 1 16 ? -2.76 31.375 15.773 1 97.19 16 LEU B CA 1
ATOM 2727 C C . LEU B 1 16 ? -3.705 31.688 16.922 1 97.19 16 LEU B C 1
ATOM 2729 O O . LEU B 1 16 ? -4.27 30.781 17.531 1 97.19 16 LEU B O 1
ATOM 2733 N N . ASP B 1 17 ? -3.91 33 17.172 1 97.44 17 ASP B N 1
ATOM 2734 C CA . ASP B 1 17 ? -4.859 33.406 18.188 1 97.44 17 ASP B CA 1
ATOM 2735 C C . ASP B 1 17 ? -6.27 32.938 17.875 1 97.44 17 ASP B C 1
ATOM 2737 O O . ASP B 1 17 ? -6.949 32.344 18.719 1 97.44 17 ASP B O 1
ATOM 2741 N N . ALA B 1 18 ? -6.609 33.188 16.672 1 97.31 18 ALA B N 1
ATOM 2742 C CA . ALA B 1 18 ? -7.961 32.844 16.25 1 97.31 18 ALA B CA 1
ATOM 2743 C C . ALA B 1 18 ? -8.18 31.328 16.312 1 97.31 18 ALA B C 1
ATOM 2745 O O . ALA B 1 18 ? -9.242 30.859 16.734 1 97.31 18 ALA B O 1
ATOM 2746 N N . ALA B 1 19 ? -7.207 30.547 15.891 1 97.12 19 ALA B N 1
ATOM 2747 C CA . ALA B 1 19 ? -7.293 29.094 15.945 1 97.12 19 ALA B CA 1
ATOM 2748 C C . ALA B 1 19 ? -7.426 28.609 17.391 1 97.12 19 ALA B C 1
ATOM 2750 O O . ALA B 1 19 ? -8.312 27.797 17.703 1 97.12 19 ALA B O 1
ATOM 2751 N N . PHE B 1 20 ? -6.602 29.094 18.234 1 97.94 20 PHE B N 1
ATOM 2752 C CA . PHE B 1 20 ? -6.605 28.719 19.641 1 97.94 20 PHE B CA 1
ATOM 2753 C C . PHE B 1 20 ? -7.934 29.078 20.297 1 97.94 20 PHE B C 1
ATOM 2755 O O . PHE B 1 20 ? -8.516 28.281 21.031 1 97.94 20 PHE B O 1
ATOM 2762 N N . ASP B 1 21 ? -8.398 30.266 20 1 97.94 21 ASP B N 1
ATOM 2763 C CA . ASP B 1 21 ? -9.664 30.75 20.547 1 97.94 21 ASP B CA 1
ATOM 2764 C C . ASP B 1 21 ? -10.828 29.891 20.094 1 97.94 21 ASP B C 1
ATOM 2766 O O . ASP B 1 21 ? -11.828 29.734 20.797 1 97.94 21 ASP B O 1
ATOM 2770 N N . ALA B 1 22 ? -10.688 29.312 18.938 1 97 22 ALA B N 1
ATOM 2771 C CA . ALA B 1 22 ? -11.75 28.484 18.359 1 97 22 ALA B CA 1
ATOM 2772 C C . ALA B 1 22 ? -11.672 27.047 18.891 1 97 22 ALA B C 1
ATOM 2774 O O . ALA B 1 22 ? -12.492 26.203 18.516 1 97 22 ALA B O 1
ATOM 2775 N N . GLY B 1 23 ? -10.648 26.734 19.672 1 96.38 23 GLY B N 1
ATOM 2776 C CA . GLY B 1 23 ? -10.57 25.438 20.312 1 96.38 23 GLY B CA 1
ATOM 2777 C C . GLY B 1 23 ? -9.523 24.516 19.703 1 96.38 23 GLY B C 1
ATOM 2778 O O . GLY B 1 23 ? -9.359 23.375 20.141 1 96.38 23 GLY B O 1
ATOM 2779 N N . VAL B 1 24 ? -8.773 25 18.688 1 97 24 VAL B N 1
ATOM 2780 C CA . VAL B 1 24 ? -7.68 24.219 18.125 1 97 24 VAL B CA 1
ATOM 2781 C C . VAL B 1 24 ? -6.555 24.078 19.156 1 97 24 VAL B C 1
ATOM 2783 O O . VAL B 1 24 ? -6.109 25.078 19.734 1 97 24 VAL B O 1
ATOM 2786 N N . ASN B 1 25 ? -6.148 22.891 19.375 1 97.25 25 ASN B N 1
ATOM 2787 C CA . ASN B 1 25 ? -5.113 22.703 20.375 1 97.25 25 ASN B CA 1
ATOM 2788 C C . ASN B 1 25 ? -3.908 21.953 19.812 1 97.25 25 ASN B C 1
ATOM 2790 O O . ASN B 1 25 ? -2.932 21.719 20.531 1 97.25 25 ASN B O 1
ATOM 2794 N N . PHE B 1 26 ? -3.967 21.5 18.531 1 98.06 26 PHE B N 1
ATOM 2795 C CA . PHE B 1 26 ? -2.842 20.844 17.875 1 98.06 26 PHE B CA 1
ATOM 2796 C C . PHE B 1 26 ? -2.174 21.797 16.891 1 98.06 26 PHE B C 1
ATOM 2798 O O . PHE B 1 26 ? -2.809 22.25 15.938 1 98.06 26 PHE B O 1
ATOM 2805 N N . PHE B 1 27 ? -0.95 22.109 17.109 1 98.06 27 PHE B N 1
ATOM 2806 C CA . PHE B 1 27 ? -0.17 22.984 16.234 1 98.06 27 PHE B CA 1
ATOM 2807 C C . PHE B 1 27 ? 1.066 22.266 15.711 1 98.06 27 PHE B C 1
ATOM 2809 O O . PHE B 1 27 ? 1.933 21.859 16.5 1 98.06 27 PHE B O 1
ATOM 2816 N N . ASP B 1 28 ? 1.117 22.109 14.391 1 98.06 28 ASP B N 1
ATOM 2817 C CA . ASP B 1 28 ? 2.176 21.359 13.734 1 98.06 28 ASP B CA 1
ATOM 2818 C C . ASP B 1 28 ? 3.088 22.266 12.922 1 98.06 28 ASP B C 1
ATOM 2820 O O . ASP B 1 28 ? 2.613 23.062 12.109 1 98.06 28 ASP B O 1
ATOM 2824 N N . SER B 1 29 ? 4.352 22.203 13.156 1 96.69 29 SER B N 1
ATOM 2825 C CA . SER B 1 29 ? 5.379 22.922 12.398 1 96.69 29 SER B CA 1
ATOM 2826 C C . SER B 1 29 ? 6.457 21.969 11.898 1 96.69 29 SER B C 1
ATOM 2828 O O . SER B 1 29 ? 6.207 20.766 11.727 1 96.69 29 SER B O 1
ATOM 2830 N N . ALA B 1 30 ? 7.535 22.469 11.422 1 95.81 30 ALA B N 1
ATOM 2831 C CA . ALA B 1 30 ? 8.734 21.75 11.008 1 95.81 30 ALA B CA 1
ATOM 2832 C C . ALA B 1 30 ? 9.945 22.672 10.969 1 95.81 30 ALA B C 1
ATOM 2834 O O . ALA B 1 30 ? 9.812 23.875 10.734 1 95.81 30 ALA B O 1
ATOM 2835 N N . GLU B 1 31 ? 11.078 22.094 11.125 1 92.62 31 GLU B N 1
ATOM 2836 C CA . GLU B 1 31 ? 12.297 22.906 11.047 1 92.62 31 GLU B CA 1
ATOM 2837 C C . GLU B 1 31 ? 12.461 23.516 9.664 1 92.62 31 GLU B C 1
ATOM 2839 O O . GLU B 1 31 ? 13.023 24.609 9.523 1 92.62 31 GLU B O 1
ATOM 2844 N N . MET B 1 32 ? 11.891 22.859 8.703 1 90.69 32 MET B N 1
ATOM 2845 C CA . MET B 1 32 ? 12.086 23.312 7.328 1 90.69 32 MET B CA 1
ATOM 2846 C C . MET B 1 32 ? 11.062 24.391 6.961 1 90.69 32 MET B C 1
ATOM 2848 O O . MET B 1 32 ? 11.172 25.016 5.906 1 90.69 32 MET B O 1
ATOM 2852 N N . TYR B 1 33 ? 10.141 24.594 7.801 1 91.62 33 TYR B N 1
ATOM 2853 C CA . TYR B 1 33 ? 9.086 25.547 7.469 1 91.62 33 TYR B CA 1
ATOM 2854 C C . TYR B 1 33 ? 9.539 26.984 7.738 1 91.62 33 TYR B C 1
ATOM 2856 O O . TYR B 1 33 ? 10.336 27.219 8.648 1 91.62 33 TYR B O 1
ATOM 2864 N N . PRO B 1 34 ? 9 27.906 6.883 1 91.56 34 PRO B N 1
ATOM 2865 C CA . PRO B 1 34 ? 7.836 27.828 5.996 1 91.56 34 PRO B CA 1
ATOM 2866 C C . PRO B 1 34 ? 8.18 27.266 4.617 1 91.56 34 PRO B C 1
ATOM 2868 O O . PRO B 1 34 ? 9.359 27.078 4.301 1 91.56 34 PRO B O 1
ATOM 2871 N N . VAL B 1 35 ? 7 26.953 3.898 1 85.69 35 VAL B N 1
ATOM 2872 C CA . VAL B 1 35 ? 7.121 26.531 2.51 1 85.69 35 VAL B CA 1
ATOM 2873 C C . VAL B 1 35 ? 6.648 27.641 1.576 1 85.69 35 VAL B C 1
ATOM 2875 O O . VAL B 1 35 ? 5.707 28.375 1.897 1 85.69 35 VAL B O 1
ATOM 2878 N N . PRO B 1 36 ? 7.328 27.734 0.401 1 87.56 36 PRO B N 1
ATOM 2879 C CA . PRO B 1 36 ? 8.492 26.969 -0.053 1 87.56 36 PRO B CA 1
ATOM 2880 C C . PRO B 1 36 ? 9.719 27.188 0.827 1 87.56 36 PRO B C 1
ATOM 2882 O O . PRO B 1 36 ? 9.898 28.266 1.389 1 87.56 36 PRO B O 1
ATOM 2885 N N . GLN B 1 37 ? 10.5 26.188 0.927 1 84.81 37 GLN B N 1
ATOM 2886 C CA . GLN B 1 37 ? 11.664 26.188 1.812 1 84.81 37 GLN B CA 1
ATOM 2887 C C . GLN B 1 37 ? 12.781 27.062 1.248 1 84.81 37 GLN B C 1
ATOM 2889 O O . GLN B 1 37 ? 13.125 26.953 0.069 1 84.81 37 GLN B O 1
ATOM 2894 N N . ARG B 1 38 ? 13.359 28.062 2.029 1 86.5 38 ARG B N 1
ATOM 2895 C CA . ARG B 1 38 ? 14.531 28.891 1.739 1 86.5 38 ARG B CA 1
ATOM 2896 C C . ARG B 1 38 ? 15.477 28.938 2.936 1 86.5 38 ARG B C 1
ATOM 2898 O O . ARG B 1 38 ? 15.039 28.859 4.086 1 86.5 38 ARG B O 1
ATOM 2905 N N . ALA B 1 39 ? 16.672 28.953 2.672 1 84 39 ALA B N 1
ATOM 2906 C CA . ALA B 1 39 ? 17.672 29.047 3.736 1 84 39 ALA B CA 1
ATOM 2907 C C . ALA B 1 39 ? 17.375 30.219 4.672 1 84 39 ALA B C 1
ATOM 2909 O O . ALA B 1 39 ? 17.531 30.094 5.891 1 84 39 ALA B O 1
ATOM 2910 N N . GLU B 1 40 ? 16.922 31.312 4.152 1 87.12 40 GLU B N 1
ATOM 2911 C CA . GLU B 1 40 ? 16.719 32.562 4.887 1 87.12 40 GLU B CA 1
ATOM 2912 C C . GLU B 1 40 ? 15.539 32.438 5.844 1 87.12 40 GLU B C 1
ATOM 2914 O O . GLU B 1 40 ? 15.477 33.156 6.852 1 87.12 40 GLU B O 1
ATOM 2919 N N . THR B 1 41 ? 14.633 31.547 5.52 1 89.75 41 THR B N 1
ATOM 2920 C CA . THR B 1 41 ? 13.406 31.531 6.312 1 89.75 41 THR B CA 1
ATOM 2921 C C . THR B 1 41 ? 13.289 30.219 7.082 1 89.75 41 THR B C 1
ATOM 2923 O O . THR B 1 41 ? 12.305 30 7.797 1 89.75 41 THR B O 1
ATOM 2926 N N . HIS B 1 42 ? 14.336 29.438 6.895 1 89.62 42 HIS B N 1
ATOM 2927 C CA . HIS B 1 42 ? 14.344 28.156 7.594 1 89.62 42 HIS B CA 1
ATOM 2928 C C . HIS B 1 42 ? 14.156 28.359 9.094 1 89.62 42 HIS B C 1
ATOM 2930 O O . HIS B 1 42 ? 14.805 29.219 9.695 1 89.62 42 HIS B O 1
ATOM 2936 N N . GLY B 1 43 ? 13.18 27.578 9.656 1 92.5 43 GLY B N 1
ATOM 2937 C CA . GLY B 1 43 ? 12.984 27.609 11.102 1 92.5 43 GLY B CA 1
ATOM 2938 C C . GLY B 1 43 ? 12.023 28.703 11.547 1 92.5 43 GLY B C 1
ATOM 2939 O O . GLY B 1 43 ? 11.562 28.688 12.688 1 92.5 43 GLY B O 1
ATOM 2940 N N . ARG B 1 44 ? 11.617 29.531 10.633 1 94.44 44 ARG B N 1
ATOM 2941 C CA . ARG B 1 44 ? 10.844 30.719 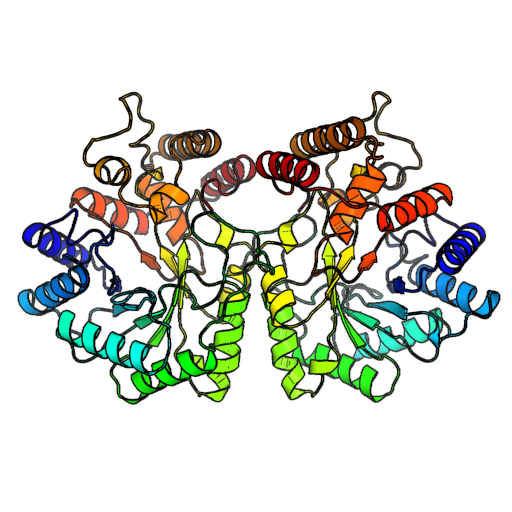10.992 1 94.44 44 ARG B CA 1
ATOM 2942 C C . ARG B 1 44 ? 9.469 30.344 11.523 1 94.44 44 ARG B C 1
ATOM 2944 O O . ARG B 1 44 ? 8.93 31.016 12.406 1 94.44 44 ARG B O 1
ATOM 2951 N N . SER B 1 45 ? 8.859 29.312 10.945 1 95.69 45 SER B N 1
ATOM 2952 C CA . SER B 1 45 ? 7.555 28.891 11.438 1 95.69 45 SER B CA 1
ATOM 2953 C C . SER B 1 45 ? 7.617 28.469 12.898 1 95.69 45 SER B C 1
ATOM 2955 O O . SER B 1 45 ? 6.734 28.812 13.688 1 95.69 45 SER B O 1
ATOM 2957 N N . GLU B 1 46 ? 8.664 27.719 13.258 1 96.81 46 GLU B N 1
ATOM 2958 C CA . GLU B 1 46 ? 8.852 27.375 14.664 1 96.81 46 GLU B CA 1
ATOM 2959 C C . GLU B 1 46 ? 9.023 28.609 15.531 1 96.81 46 GLU B C 1
ATOM 2961 O O . GLU B 1 46 ? 8.438 28.703 16.609 1 96.81 46 GLU B O 1
ATOM 2966 N N . GLU B 1 47 ? 9.766 29.562 15.062 1 96.94 47 GLU B N 1
ATOM 2967 C CA . GLU B 1 47 ? 9.992 30.797 15.805 1 96.94 47 GLU B CA 1
ATOM 2968 C C . GLU B 1 47 ? 8.688 31.547 16.031 1 96.94 47 GLU B C 1
ATOM 2970 O O . GLU B 1 47 ? 8.461 32.094 17.125 1 96.94 47 GLU B O 1
ATOM 2975 N N . LEU B 1 48 ? 7.906 31.578 15.008 1 97.25 48 LEU B N 1
ATOM 2976 C CA . LEU B 1 48 ? 6.641 32.281 15.094 1 97.25 48 LEU B CA 1
ATOM 2977 C C . LEU B 1 48 ? 5.695 31.609 16.078 1 97.25 48 LEU B C 1
ATOM 2979 O O . LEU B 1 48 ? 4.992 32.281 16.828 1 97.25 48 LEU B O 1
ATOM 2983 N N . VAL B 1 49 ? 5.648 30.312 16.078 1 97.69 49 VAL B N 1
ATOM 2984 C CA . VAL B 1 49 ? 4.836 29.562 17.031 1 97.69 49 VAL B CA 1
ATOM 2985 C C . VAL B 1 49 ? 5.324 29.844 18.453 1 97.69 49 VAL B C 1
ATOM 2987 O O . VAL B 1 49 ? 4.52 30.094 19.359 1 97.69 49 VAL B O 1
ATOM 2990 N N . GLY B 1 50 ? 6.641 29.797 18.641 1 98 50 GLY B N 1
ATOM 2991 C CA . GLY B 1 50 ? 7.215 30.125 19.938 1 98 50 GLY B CA 1
ATOM 2992 C C . GLY B 1 50 ? 6.863 31.531 20.406 1 98 50 GLY B C 1
ATOM 2993 O O . GLY B 1 50 ? 6.496 31.734 21.562 1 98 50 GLY B O 1
ATOM 2994 N N . ARG B 1 51 ? 7.035 32.469 19.531 1 97.44 51 ARG B N 1
ATOM 2995 C CA . ARG B 1 51 ? 6.676 33.844 19.828 1 97.44 51 ARG B CA 1
ATOM 2996 C C . ARG B 1 51 ? 5.211 33.938 20.25 1 97.44 51 ARG B C 1
ATOM 2998 O O . ARG B 1 51 ? 4.879 34.656 21.188 1 97.44 51 ARG B O 1
ATOM 3005 N N . TRP B 1 52 ? 4.387 33.281 19.516 1 97.75 52 TRP B N 1
ATOM 3006 C CA . TRP B 1 52 ? 2.957 33.281 19.828 1 97.75 52 TRP B CA 1
ATOM 3007 C C . TRP B 1 52 ? 2.689 32.719 21.203 1 97.75 52 TRP B C 1
ATOM 3009 O O . TRP B 1 52 ? 1.932 33.281 21.984 1 97.75 52 TRP B O 1
ATOM 3019 N N . LEU B 1 53 ? 3.332 31.594 21.562 1 98.12 53 LEU B N 1
ATOM 3020 C CA . LEU B 1 53 ? 3.168 30.969 22.875 1 98.12 53 LEU B CA 1
ATOM 3021 C C . LEU B 1 53 ? 3.514 31.953 23.984 1 98.12 53 LEU B C 1
ATOM 3023 O O . LEU B 1 53 ? 2.779 32.062 24.969 1 98.12 53 LEU B O 1
ATOM 3027 N N . ARG B 1 54 ? 4.551 32.656 23.812 1 97.31 54 ARG B N 1
ATOM 3028 C CA . ARG B 1 54 ? 5.031 33.594 24.828 1 97.31 54 ARG B CA 1
ATOM 3029 C C . ARG B 1 54 ? 4.145 34.812 24.906 1 97.31 54 ARG B C 1
ATOM 3031 O O . ARG B 1 54 ? 3.738 35.219 26 1 97.31 54 ARG B O 1
ATOM 3038 N N . ALA B 1 55 ? 3.891 35.312 23.734 1 96.94 55 ALA B N 1
ATOM 3039 C CA . ALA B 1 55 ? 3.123 36.562 23.672 1 96.94 55 ALA B CA 1
ATOM 3040 C C . ALA B 1 55 ? 1.729 36.375 24.281 1 96.94 55 ALA B C 1
ATOM 3042 O O . ALA B 1 55 ? 1.218 37.25 24.969 1 96.94 55 ALA B O 1
ATOM 3043 N N . ARG B 1 56 ? 1.163 35.281 23.984 1 96.38 56 ARG B N 1
ATOM 3044 C CA . ARG B 1 56 ? -0.196 35 24.438 1 96.38 56 ARG B CA 1
ATOM 3045 C C . ARG B 1 56 ? -0.191 34.344 25.812 1 96.38 56 ARG B C 1
ATOM 3047 O O . ARG B 1 56 ? -1.247 34.156 26.422 1 96.38 56 ARG B O 1
ATOM 3054 N N . ARG B 1 57 ? 0.933 34 26.359 1 97.12 57 ARG B N 1
ATOM 3055 C CA . ARG B 1 57 ? 1.08 33.25 27.625 1 97.12 57 ARG B CA 1
ATOM 3056 C C . ARG B 1 57 ? 0.214 32 27.625 1 97.12 57 ARG B C 1
ATOM 3058 O O . ARG B 1 57 ? -0.543 31.781 28.578 1 97.12 57 ARG B O 1
ATOM 3065 N N . VAL B 1 58 ? 0.265 31.25 26.484 1 96.81 58 VAL B N 1
ATOM 3066 C CA . VAL B 1 58 ? -0.498 30.016 26.344 1 96.81 58 VAL B CA 1
ATOM 3067 C C . VAL B 1 58 ? 0.009 28.984 27.344 1 96.81 58 VAL B C 1
ATOM 3069 O O . VAL B 1 58 ? 1.211 28.703 27.406 1 96.81 58 VAL B O 1
ATOM 3072 N N . PRO B 1 59 ? -0.899 28.422 28.188 1 96.19 59 PRO B N 1
ATOM 3073 C CA . PRO B 1 59 ? -0.429 27.312 29.031 1 96.19 59 PRO B CA 1
ATOM 3074 C C . PRO B 1 59 ? 0.119 26.141 28.219 1 96.19 59 PRO B C 1
ATOM 3076 O O . PRO B 1 59 ? -0.552 25.656 27.312 1 96.19 59 PRO B O 1
ATOM 3079 N N . ARG B 1 60 ? 1.217 25.734 28.594 1 96.38 60 ARG B N 1
ATOM 3080 C CA . ARG B 1 60 ? 1.928 24.75 27.781 1 96.38 60 ARG B CA 1
ATOM 3081 C C . ARG B 1 60 ? 1.157 23.438 27.703 1 96.38 60 ARG B C 1
ATOM 3083 O O . ARG B 1 60 ? 1.194 22.75 26.688 1 96.38 60 ARG B O 1
ATOM 3090 N N . ASP B 1 61 ? 0.427 23.062 28.641 1 95.38 61 ASP B N 1
ATOM 3091 C CA . ASP B 1 61 ? -0.284 21.781 28.688 1 95.38 61 ASP B CA 1
ATOM 3092 C C . ASP B 1 61 ? -1.635 21.891 27.984 1 95.38 61 ASP B C 1
ATOM 3094 O O . ASP B 1 61 ? -2.35 20.891 27.859 1 95.38 61 ASP B O 1
ATOM 3098 N N . SER B 1 62 ? -1.938 23.047 27.469 1 97.38 62 SER B N 1
ATOM 3099 C CA . SER B 1 62 ? -3.215 23.234 26.797 1 97.38 62 SER B CA 1
ATOM 3100 C C . SER B 1 62 ? -3.08 23 25.297 1 97.38 62 SER B C 1
ATOM 3102 O O . SER B 1 62 ? -4.078 22.969 24.562 1 97.38 62 SER B O 1
ATOM 3104 N N . VAL B 1 63 ? -1.856 22.797 24.812 1 98.06 63 VAL B N 1
ATOM 3105 C CA . VAL B 1 63 ? -1.631 22.609 23.375 1 98.06 63 VAL B CA 1
ATOM 3106 C C . VAL B 1 63 ? -0.758 21.375 23.156 1 98.06 63 VAL B C 1
ATOM 3108 O O . VAL B 1 63 ? 0.037 21 24.031 1 98.06 63 VAL B O 1
ATOM 3111 N N . VAL B 1 64 ? -1.014 20.688 22.125 1 98.56 64 VAL B N 1
ATOM 3112 C CA . VAL B 1 64 ? -0.115 19.672 21.594 1 98.56 64 VAL B CA 1
ATOM 3113 C C . VAL B 1 64 ? 0.773 20.297 20.516 1 98.56 64 VAL B C 1
ATOM 3115 O O . VAL B 1 64 ? 0.289 20.672 19.438 1 98.56 64 VAL B O 1
ATOM 3118 N N . LEU B 1 65 ? 2.018 20.422 20.828 1 98.5 65 LEU B N 1
ATOM 3119 C CA . LEU B 1 65 ? 2.982 21.016 19.906 1 98.5 65 LEU B CA 1
ATOM 3120 C C . LEU B 1 65 ? 3.736 19.922 19.141 1 98.5 65 LEU B C 1
ATOM 3122 O O . LEU B 1 65 ? 4.328 19.031 19.766 1 98.5 65 LEU B O 1
ATOM 3126 N N . ALA B 1 66 ? 3.617 19.953 17.828 1 98.69 66 ALA B N 1
ATOM 3127 C CA . ALA B 1 66 ? 4.316 19 16.953 1 98.69 66 ALA B CA 1
ATOM 3128 C C . ALA B 1 66 ? 5.266 19.719 16 1 98.69 66 ALA B C 1
ATOM 3130 O O . ALA B 1 66 ? 4.973 20.828 15.547 1 98.69 66 ALA B O 1
ATOM 3131 N N . THR B 1 67 ? 6.34 19.188 15.75 1 98 67 THR B N 1
ATOM 3132 C CA . THR B 1 67 ? 7.262 19.656 14.719 1 98 67 THR B CA 1
ATOM 3133 C C . THR B 1 67 ? 8.055 18.484 14.133 1 98 67 THR B C 1
ATOM 3135 O O . THR B 1 67 ? 7.766 17.328 14.414 1 98 67 THR B O 1
ATOM 3138 N N . LYS B 1 68 ? 8.914 18.797 13.078 1 96.5 68 LYS B N 1
ATOM 3139 C CA . LYS B 1 68 ? 9.57 17.734 12.32 1 96.5 68 LYS B CA 1
ATOM 3140 C C . LYS B 1 68 ? 11.008 18.094 11.984 1 96.5 68 LYS B C 1
ATOM 3142 O O . LYS B 1 68 ? 11.336 19.281 11.844 1 96.5 68 LYS B O 1
ATOM 3147 N N . MET B 1 69 ? 11.703 17.062 11.875 1 92.38 69 MET B N 1
ATOM 3148 C CA . MET B 1 69 ? 13.062 17.266 11.367 1 92.38 69 MET B CA 1
ATOM 3149 C C . MET B 1 69 ? 13.203 16.672 9.969 1 92.38 69 MET B C 1
ATOM 3151 O O . MET B 1 69 ? 12.43 15.805 9.57 1 92.38 69 MET B O 1
ATOM 3155 N N . THR B 1 70 ? 14.164 17.266 9.227 1 81.75 70 THR B N 1
ATOM 3156 C CA . THR B 1 70 ? 14.492 16.75 7.898 1 81.75 70 THR B CA 1
ATOM 3157 C C . THR B 1 70 ? 15.992 16.484 7.777 1 81.75 70 THR B C 1
ATOM 3159 O O . THR B 1 70 ? 16.766 16.875 8.656 1 81.75 70 THR B O 1
ATOM 3162 N N . TRP B 1 71 ? 16.328 15.805 6.758 1 70.25 71 TRP B N 1
ATOM 3163 C CA . TRP B 1 71 ? 17.734 15.508 6.52 1 70.25 71 TRP B CA 1
ATOM 3164 C C . TRP B 1 71 ? 18.375 16.594 5.648 1 70.25 71 TRP B C 1
ATOM 3166 O O . TRP B 1 71 ? 19.578 16.531 5.355 1 70.25 71 TRP B O 1
ATOM 3176 N N . ILE B 1 72 ? 17.641 17.656 5.211 1 57.97 72 ILE B N 1
ATOM 3177 C CA . ILE B 1 72 ? 18.172 18.641 4.285 1 57.97 72 ILE B CA 1
ATOM 3178 C C . ILE B 1 72 ? 18.812 19.781 5.074 1 57.97 72 ILE B C 1
ATOM 3180 O O . ILE B 1 72 ? 19.219 20.797 4.496 1 57.97 72 ILE B O 1
ATOM 3184 N N . ARG B 1 73 ? 19.156 19.547 6.277 1 51.78 73 ARG B N 1
ATOM 3185 C CA . ARG B 1 73 ? 19.812 20.562 7.086 1 51.78 73 ARG B CA 1
ATOM 3186 C C . ARG B 1 73 ? 21.219 20.859 6.555 1 51.78 73 ARG B C 1
ATOM 3188 O O . ARG B 1 73 ? 22.078 19.984 6.539 1 51.78 73 ARG B O 1
ATOM 3195 N N . GLY B 1 74 ? 21.484 22.281 5.957 1 55.59 74 GLY B N 1
ATOM 3196 C CA . GLY B 1 74 ? 22.781 22.719 5.473 1 55.59 74 GLY B CA 1
ATOM 3197 C C . GLY B 1 74 ? 23.344 21.844 4.379 1 55.59 74 GLY B C 1
ATOM 3198 O O . GLY B 1 74 ? 24.562 21.797 4.176 1 55.59 74 GLY B O 1
ATOM 3199 N N . GLY B 1 75 ? 22.5 21 3.629 1 53.12 75 GLY B N 1
ATOM 3200 C CA . GLY B 1 75 ? 22.859 19.953 2.684 1 53.12 75 GLY B CA 1
ATOM 3201 C C . GLY B 1 75 ? 22.453 18.562 3.131 1 53.12 75 GLY B C 1
ATOM 3202 O O . GLY B 1 75 ? 21.844 18.406 4.191 1 53.12 75 GLY B O 1
ATOM 3203 N N . PRO B 1 76 ? 22.484 17.609 2.162 1 54.97 76 PRO B N 1
ATOM 3204 C CA . PRO B 1 76 ? 21.828 16.359 2.58 1 54.97 76 PRO B CA 1
ATOM 3205 C C . PRO B 1 76 ? 22.438 15.781 3.861 1 54.97 76 PRO B C 1
ATOM 3207 O O . PRO B 1 76 ? 23.609 15.422 3.891 1 54.97 76 PRO B O 1
ATOM 3210 N N . VAL B 1 77 ? 22.047 16.312 5.008 1 68 77 VAL B N 1
ATOM 3211 C CA . VAL B 1 77 ? 22.422 15.594 6.227 1 68 77 VAL B CA 1
ATOM 3212 C C . VAL B 1 77 ? 21.547 14.344 6.375 1 68 77 VAL B C 1
ATOM 3214 O O . VAL B 1 77 ? 20.453 14.266 5.805 1 68 77 VAL B O 1
ATOM 3217 N N . ALA B 1 78 ? 22.172 13.328 6.973 1 84.06 78 ALA B N 1
ATOM 3218 C CA . ALA B 1 78 ? 21.547 12.031 7.238 1 84.06 78 ALA B CA 1
ATOM 3219 C C . ALA B 1 78 ? 20.797 12.039 8.57 1 84.06 78 ALA B C 1
ATOM 3221 O O . ALA B 1 78 ? 21.047 12.906 9.414 1 84.06 78 ALA B O 1
ATOM 3222 N N . LEU B 1 79 ? 19.797 11.328 8.695 1 93.25 79 LEU B N 1
ATOM 3223 C CA . LEU B 1 79 ? 19.109 11.125 9.969 1 93.25 79 LEU B CA 1
ATOM 3224 C C . LEU B 1 79 ? 19.953 10.258 10.906 1 93.25 79 LEU B C 1
ATOM 3226 O O . LEU B 1 79 ? 19.469 9.266 11.445 1 93.25 79 LEU B O 1
ATOM 3230 N N . ASP B 1 80 ? 21.203 10.711 11.039 1 93.06 80 ASP B N 1
ATOM 3231 C CA . ASP B 1 80 ? 22.062 10.016 12.008 1 93.06 80 ASP B CA 1
ATOM 3232 C C . ASP B 1 80 ? 21.844 10.578 13.414 1 93.06 80 ASP B C 1
ATOM 3234 O O . ASP B 1 80 ? 21.125 11.555 13.602 1 93.06 80 ASP B O 1
ATOM 3238 N N . SER B 1 81 ? 22.469 9.961 14.383 1 94.75 81 SER B N 1
ATOM 3239 C CA . SER B 1 81 ? 22.281 10.281 15.789 1 94.75 81 SER B CA 1
ATOM 3240 C C . SER B 1 81 ? 22.609 11.742 16.078 1 94.75 81 SER B C 1
ATOM 3242 O O . SER B 1 81 ? 21.859 12.438 16.766 1 94.75 81 SER B O 1
ATOM 3244 N N . ARG B 1 82 ? 23.688 12.18 15.586 1 93.19 82 ARG B N 1
ATOM 3245 C CA . ARG B 1 82 ? 24.141 13.547 15.828 1 93.19 82 ARG B CA 1
ATOM 3246 C C . ARG B 1 82 ? 23.141 14.562 15.273 1 93.19 82 ARG B C 1
ATOM 3248 O O . ARG B 1 82 ? 22.75 15.5 15.969 1 93.19 82 ARG B O 1
ATOM 3255 N N . ASN B 1 83 ? 22.719 14.344 14.07 1 93.38 83 ASN B N 1
ATOM 3256 C CA . ASN B 1 83 ? 21.812 15.281 13.406 1 93.38 83 ASN B CA 1
ATOM 3257 C C . ASN B 1 83 ? 20.438 15.297 14.078 1 93.38 83 ASN B C 1
ATOM 3259 O O . ASN B 1 83 ? 19.812 16.359 14.195 1 93.38 83 ASN B O 1
ATOM 3263 N N . ILE B 1 84 ? 20 14.172 14.477 1 95.44 84 ILE B N 1
ATOM 3264 C CA . ILE B 1 84 ? 18.719 14.086 15.148 1 95.44 84 ILE B CA 1
ATOM 3265 C C . ILE B 1 84 ? 18.781 14.844 16.484 1 95.44 84 ILE B C 1
ATOM 3267 O O . ILE B 1 84 ? 17.891 15.633 16.797 1 95.44 84 ILE B O 1
ATOM 3271 N N . THR B 1 85 ? 19.828 14.648 17.203 1 95.31 85 THR B N 1
ATOM 3272 C CA . THR B 1 85 ? 20 15.32 18.484 1 95.31 85 THR B CA 1
ATOM 3273 C C . THR B 1 85 ? 20.062 16.844 18.297 1 95.31 85 THR B C 1
ATOM 3275 O O . THR B 1 85 ? 19.375 17.578 19 1 95.31 85 THR B O 1
ATOM 3278 N N . GLU B 1 86 ? 20.812 17.25 17.344 1 94.38 86 GLU B N 1
ATOM 3279 C CA . GLU B 1 86 ? 20.938 18.672 17.078 1 94.38 86 GLU B CA 1
ATOM 3280 C C . GLU B 1 86 ? 19.609 19.266 16.625 1 94.38 86 GLU B C 1
ATOM 3282 O O . GLU B 1 86 ? 19.281 20.406 16.969 1 94.38 86 GLU B O 1
ATOM 3287 N N . ALA B 1 87 ? 18.922 18.516 15.797 1 95.25 87 ALA B N 1
ATOM 3288 C CA . ALA B 1 87 ? 17.625 19 15.297 1 95.25 87 ALA B CA 1
ATOM 3289 C C . ALA B 1 87 ? 16.641 19.203 16.438 1 95.25 87 ALA B C 1
ATOM 3291 O O . ALA B 1 87 ? 15.93 20.203 16.484 1 95.25 87 ALA B O 1
ATOM 3292 N N . ILE B 1 88 ? 16.578 18.266 17.375 1 97.25 88 ILE B N 1
ATOM 3293 C CA . ILE B 1 88 ? 15.688 18.359 18.516 1 97.25 88 ILE B CA 1
ATOM 3294 C C . ILE B 1 88 ? 16.031 19.609 19.344 1 97.25 88 ILE B C 1
ATOM 3296 O O . ILE B 1 88 ? 15.164 20.422 19.641 1 97.25 88 ILE B O 1
ATOM 3300 N N . ASP B 1 89 ? 17.312 19.812 19.594 1 97.12 89 ASP B N 1
ATOM 3301 C CA . ASP B 1 89 ? 17.75 20.938 20.406 1 97.12 89 ASP B CA 1
ATOM 3302 C C . ASP B 1 89 ? 17.453 22.266 19.703 1 97.12 89 ASP B C 1
ATOM 3304 O O . ASP B 1 89 ? 17.031 23.234 20.344 1 97.12 89 ASP B O 1
ATOM 3308 N N . SER B 1 90 ? 17.672 22.281 18.453 1 95.88 90 SER B N 1
ATOM 3309 C CA . SER B 1 90 ? 17.453 23.516 17.688 1 95.88 90 SER B CA 1
ATOM 3310 C C . SER B 1 90 ? 15.961 23.859 17.625 1 95.88 90 SER B C 1
ATOM 3312 O O . SER B 1 90 ? 15.586 25.031 17.703 1 95.88 90 SER B O 1
ATOM 3314 N N . SER B 1 91 ? 15.133 22.812 17.438 1 97.31 91 SER B N 1
ATOM 3315 C CA . SER B 1 91 ? 13.688 23.047 17.453 1 97.31 91 SER B CA 1
ATOM 3316 C C . SER B 1 91 ? 13.234 23.609 18.797 1 97.31 91 SER B C 1
ATOM 3318 O O . SER B 1 91 ? 12.43 24.531 18.844 1 97.31 91 SER B O 1
ATOM 3320 N N . LEU B 1 92 ? 13.758 23.047 19.891 1 98.62 92 LEU B N 1
ATOM 3321 C CA . LEU B 1 92 ? 13.422 23.516 21.234 1 98.62 92 LEU B CA 1
ATOM 3322 C C . LEU B 1 92 ? 13.82 24.984 21.406 1 98.62 92 LEU B C 1
ATOM 3324 O O . LEU B 1 92 ? 13.062 25.781 21.953 1 98.62 92 LEU B O 1
ATOM 3328 N N . ARG B 1 93 ? 14.961 25.328 20.891 1 98.06 93 ARG B N 1
ATOM 3329 C CA . ARG B 1 93 ? 15.445 26.703 20.984 1 98.06 93 ARG B CA 1
ATOM 3330 C C . ARG B 1 93 ? 14.562 27.656 20.188 1 98.06 93 ARG B C 1
ATOM 3332 O O . ARG B 1 93 ? 14.164 28.719 20.688 1 98.06 93 ARG B O 1
ATOM 3339 N N . ARG B 1 94 ? 14.234 27.297 18.984 1 97.25 94 ARG B N 1
ATOM 3340 C CA . ARG B 1 94 ? 13.422 28.156 18.125 1 97.25 94 ARG B CA 1
ATOM 3341 C C . ARG B 1 94 ? 12.016 28.328 18.688 1 97.25 94 ARG B C 1
ATOM 3343 O O . ARG B 1 94 ? 11.453 29.422 18.672 1 97.25 94 ARG B O 1
ATOM 3350 N N . LEU B 1 95 ? 11.469 27.234 19.203 1 98.19 95 LEU B N 1
ATOM 3351 C CA . LEU B 1 95 ? 10.125 27.266 19.781 1 98.19 95 LEU B CA 1
ATOM 3352 C C . LEU B 1 95 ? 10.133 27.969 21.141 1 98.19 95 LEU B C 1
ATOM 3354 O O . LEU B 1 95 ? 9.102 28.469 21.578 1 98.19 95 LEU B O 1
ATOM 3358 N N . GLY B 1 96 ? 11.266 27.969 21.844 1 98.19 96 GLY B N 1
ATOM 3359 C CA . GLY B 1 96 ? 11.367 28.562 23.156 1 98.19 96 GLY B CA 1
ATOM 3360 C C . GLY B 1 96 ? 10.633 27.766 24.234 1 98.19 96 GLY B C 1
ATOM 3361 O O . GLY B 1 96 ? 9.977 28.344 25.094 1 98.19 96 GLY B O 1
ATOM 3362 N N . VAL B 1 97 ? 10.664 26.453 24.109 1 98.38 97 VAL B N 1
ATOM 3363 C CA . VAL B 1 97 ? 9.977 25.578 25.047 1 98.38 97 VAL B CA 1
ATOM 3364 C C . VAL B 1 97 ? 10.953 24.531 25.578 1 98.38 97 VAL B C 1
ATOM 3366 O O . VAL B 1 97 ? 12.031 24.328 25.016 1 98.38 97 VAL B O 1
ATOM 3369 N N . ASP B 1 98 ? 10.539 23.828 26.641 1 97.94 98 ASP B N 1
ATOM 3370 C CA . ASP B 1 98 ? 11.406 22.844 27.281 1 97.94 98 ASP B CA 1
ATOM 3371 C C . ASP B 1 98 ? 11.156 21.438 26.734 1 97.94 98 ASP B C 1
ATOM 3373 O O . ASP B 1 98 ? 11.977 20.547 26.922 1 97.94 98 ASP B O 1
ATOM 3377 N N . TYR B 1 99 ? 9.938 21.266 26.125 1 98.62 99 TYR B N 1
ATOM 3378 C CA . TYR B 1 99 ? 9.633 19.969 25.531 1 98.62 99 TYR B CA 1
ATOM 3379 C C . TYR B 1 99 ? 8.695 20.125 24.344 1 98.62 99 TYR B C 1
ATOM 3381 O O . TYR B 1 99 ? 7.988 21.125 24.219 1 98.62 99 TYR B O 1
ATOM 3389 N N . ILE B 1 100 ? 8.758 19.188 23.531 1 98.75 100 ILE B N 1
ATOM 3390 C CA . ILE B 1 100 ? 7.875 19.047 22.375 1 98.75 100 ILE B CA 1
ATOM 3391 C C . ILE B 1 100 ? 6.996 17.812 22.547 1 98.75 100 ILE B C 1
ATOM 3393 O O . ILE B 1 100 ? 7.48 16.75 22.938 1 98.75 100 ILE B O 1
ATOM 3397 N N . ASP B 1 101 ? 5.691 17.938 22.344 1 98.88 101 ASP B N 1
ATOM 3398 C CA . ASP B 1 101 ? 4.77 16.828 22.562 1 98.88 101 ASP B CA 1
ATOM 3399 C C . ASP B 1 101 ? 4.988 15.719 21.516 1 98.88 101 ASP B C 1
ATOM 3401 O O . ASP B 1 101 ? 5.062 14.539 21.875 1 98.88 101 ASP B O 1
ATOM 3405 N N . LEU B 1 102 ? 5.09 16.078 20.234 1 98.88 102 LEU B N 1
ATOM 3406 C CA . LEU B 1 102 ? 5.242 15.133 19.141 1 98.88 102 LEU B CA 1
ATOM 3407 C C . LEU B 1 102 ? 6.367 15.555 18.203 1 98.88 102 LEU B C 1
ATOM 3409 O O . LEU B 1 102 ? 6.293 16.609 17.578 1 98.88 102 LEU B O 1
ATOM 3413 N N . TYR B 1 103 ? 7.379 14.805 18.125 1 98.81 103 TYR B N 1
ATOM 3414 C CA . TYR B 1 103 ? 8.508 15.055 17.234 1 98.81 103 TYR B CA 1
ATOM 3415 C C . TYR B 1 103 ? 8.555 14.031 16.109 1 98.81 103 TYR B C 1
ATOM 3417 O O . TYR B 1 103 ? 8.602 12.82 16.359 1 98.81 103 TYR B O 1
ATOM 3425 N N . GLN B 1 104 ? 8.555 14.555 14.875 1 98.5 104 GLN B N 1
ATOM 3426 C CA . GLN B 1 104 ? 8.328 13.656 13.742 1 98.5 104 GLN B CA 1
ATOM 3427 C C . GLN B 1 104 ? 9.531 13.633 12.812 1 98.5 104 GLN B C 1
ATOM 3429 O O . GLN B 1 104 ? 10.203 14.648 12.633 1 98.5 104 GLN B O 1
ATOM 3434 N N . ILE B 1 105 ? 9.805 12.492 12.219 1 97.12 105 ILE B N 1
ATOM 3435 C CA . ILE B 1 105 ? 10.672 12.414 11.047 1 97.12 105 ILE B CA 1
ATOM 3436 C C . ILE B 1 105 ? 9.906 12.875 9.805 1 97.12 105 ILE B C 1
ATOM 3438 O O . ILE B 1 105 ? 8.906 12.273 9.43 1 97.12 105 ILE B O 1
ATOM 3442 N N . HIS B 1 106 ? 10.359 13.891 9.148 1 95.81 106 HIS B N 1
ATOM 3443 C CA . HIS B 1 106 ? 9.617 14.562 8.086 1 95.81 106 HIS B CA 1
ATOM 3444 C C . HIS B 1 106 ? 9.5 13.68 6.852 1 95.81 106 HIS B C 1
ATOM 3446 O O . HIS B 1 106 ? 8.445 13.625 6.219 1 95.81 106 HIS B O 1
ATOM 3452 N N . TRP B 1 107 ? 10.617 13.094 6.469 1 94.19 107 TRP B N 1
ATOM 3453 C CA . TRP B 1 107 ? 10.742 12.148 5.367 1 94.19 107 TRP B CA 1
ATOM 3454 C C . TRP B 1 107 ? 11.648 10.984 5.75 1 94.19 107 TRP B C 1
ATOM 3456 O O . TRP B 1 107 ? 12.633 11.172 6.473 1 94.19 107 TRP B O 1
ATOM 3466 N N . PRO B 1 108 ? 11.336 9.797 5.25 1 95.06 108 PRO B N 1
ATOM 3467 C CA . PRO B 1 108 ? 12.25 8.68 5.516 1 95.06 108 PRO B CA 1
ATOM 3468 C C . PRO B 1 108 ? 13.656 8.93 4.988 1 95.06 108 PRO B C 1
ATOM 3470 O O . PRO B 1 108 ? 13.828 9.555 3.938 1 95.06 108 PRO B O 1
ATOM 3473 N N . ASP B 1 109 ? 14.617 8.438 5.801 1 93.25 109 ASP B N 1
ATOM 3474 C CA . ASP B 1 109 ? 15.992 8.422 5.316 1 93.25 109 ASP B CA 1
ATOM 34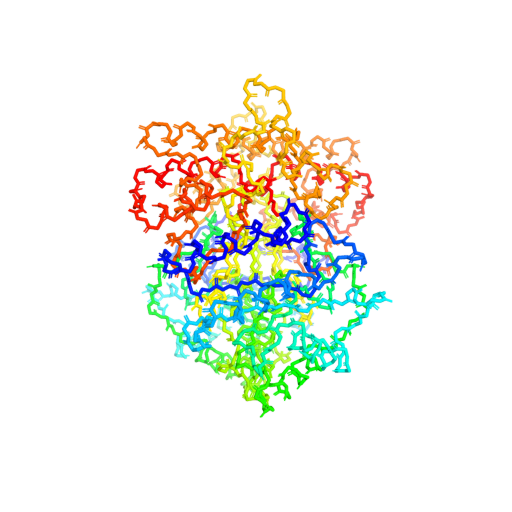75 C C . ASP B 1 109 ? 16.281 7.145 4.527 1 93.25 109 ASP B C 1
ATOM 3477 O O . ASP B 1 109 ? 17.047 6.289 4.98 1 93.25 109 ASP B O 1
ATOM 3481 N N . ARG B 1 110 ? 15.609 6.852 3.441 1 94.56 110 ARG B N 1
ATOM 3482 C CA . ARG B 1 110 ? 15.727 5.781 2.457 1 94.56 110 ARG B CA 1
ATOM 3483 C C . ARG B 1 110 ? 14.914 6.094 1.208 1 94.56 110 ARG B C 1
ATOM 3485 O O . ARG B 1 110 ? 14.094 7.016 1.212 1 94.56 110 ARG B O 1
ATOM 3492 N N . TYR B 1 111 ? 15.211 5.375 0.253 1 95.19 111 TYR B N 1
ATOM 3493 C CA . TYR B 1 111 ? 14.422 5.59 -0.951 1 95.19 111 TYR B CA 1
ATOM 3494 C C . TYR B 1 111 ? 12.969 5.191 -0.725 1 95.19 111 TYR B C 1
ATOM 3496 O O . TYR B 1 111 ? 12.688 4.102 -0.219 1 95.19 111 TYR B O 1
ATOM 3504 N N . VAL B 1 112 ? 12.094 6.031 -0.972 1 95.44 112 VAL B N 1
ATOM 3505 C CA . VAL B 1 112 ? 10.648 5.801 -1.022 1 95.44 112 VAL B CA 1
ATOM 3506 C C . VAL B 1 112 ? 10.039 6.609 -2.164 1 95.44 112 VAL B C 1
ATOM 3508 O O . VAL B 1 112 ? 10.508 7.707 -2.479 1 95.44 112 VAL B O 1
ATOM 3511 N N . PRO B 1 113 ? 9 5.996 -2.811 1 92.69 113 PRO B N 1
ATOM 3512 C CA . PRO B 1 113 ? 8.266 6.859 -3.736 1 92.69 113 PRO B CA 1
ATOM 3513 C C . PRO B 1 113 ? 7.621 8.055 -3.043 1 92.69 113 PRO B C 1
ATOM 3515 O O . PRO B 1 113 ? 6.984 7.898 -1.998 1 92.69 113 PRO B O 1
ATOM 3518 N N . MET B 1 114 ? 7.852 9.25 -3.562 1 86.31 114 MET B N 1
ATOM 3519 C CA . MET B 1 114 ? 7.309 10.438 -2.914 1 86.31 114 MET B CA 1
ATOM 3520 C C . MET B 1 114 ? 6.879 11.477 -3.945 1 86.31 114 MET B C 1
ATOM 3522 O O . MET B 1 114 ? 7.285 11.406 -5.105 1 86.31 114 MET B O 1
ATOM 3526 N N . PHE B 1 115 ? 5.965 12.414 -3.51 1 80.69 115 PHE B N 1
ATOM 3527 C CA . PHE B 1 115 ? 5.582 13.625 -4.23 1 80.69 115 PHE B CA 1
ATOM 3528 C C . PHE B 1 115 ? 5.055 13.281 -5.617 1 80.69 115 PHE B C 1
ATOM 3530 O O . PHE B 1 115 ? 5.512 13.844 -6.617 1 80.69 115 PHE B O 1
ATOM 3537 N N . GLY B 1 116 ? 4.195 12.344 -5.621 1 84.5 116 GLY B N 1
ATOM 3538 C CA . GLY B 1 116 ? 3.5 12.008 -6.848 1 84.5 116 GLY B CA 1
ATOM 3539 C C . GLY B 1 116 ? 3.82 10.609 -7.352 1 84.5 116 GLY B C 1
ATOM 3540 O O . GLY B 1 116 ? 3.113 10.07 -8.203 1 84.5 116 GLY B O 1
ATOM 3541 N N . GLU B 1 117 ? 4.816 10.031 -6.75 1 88.88 117 GLU B N 1
ATOM 3542 C CA . GLU B 1 117 ? 5.184 8.664 -7.109 1 88.88 117 GLU B CA 1
ATOM 3543 C C . GLU B 1 117 ? 4.531 7.656 -6.168 1 88.88 117 GLU B C 1
ATOM 3545 O O . GLU B 1 117 ? 4.34 7.938 -4.984 1 88.88 117 GLU B O 1
ATOM 3550 N N . THR B 1 118 ? 4.195 6.504 -6.738 1 91.25 118 THR B N 1
ATOM 3551 C CA . THR B 1 118 ? 3.533 5.508 -5.906 1 91.25 118 THR B CA 1
ATOM 3552 C C . THR B 1 118 ? 4.234 4.156 -6.02 1 91.25 118 THR B C 1
ATOM 3554 O O . THR B 1 118 ? 4.164 3.338 -5.102 1 91.25 118 THR B O 1
ATOM 3557 N N . ASP B 1 119 ? 4.898 3.941 -7.16 1 95 119 ASP B N 1
ATOM 3558 C CA . ASP B 1 119 ? 5.484 2.627 -7.414 1 95 119 ASP B CA 1
ATOM 3559 C C . ASP B 1 119 ? 6.91 2.549 -6.871 1 95 119 ASP B C 1
ATOM 3561 O O . ASP B 1 119 ? 7.734 3.424 -7.148 1 95 119 ASP B O 1
ATOM 3565 N N . TYR B 1 120 ? 7.207 1.541 -6.176 1 97.56 120 TYR B N 1
ATOM 3566 C CA . TYR B 1 120 ? 8.539 1.327 -5.617 1 97.56 120 TYR B CA 1
ATOM 3567 C C . TYR B 1 120 ? 9.477 0.736 -6.66 1 97.56 120 TYR B C 1
ATOM 3569 O O . TYR B 1 120 ? 9.125 -0.229 -7.348 1 97.56 120 TYR B O 1
ATOM 3577 N N . ASP B 1 121 ? 10.602 1.332 -6.793 1 96 121 ASP B N 1
ATOM 3578 C CA . ASP B 1 121 ? 11.656 0.879 -7.699 1 96 121 ASP B CA 1
ATOM 3579 C C . ASP B 1 121 ? 12.906 0.466 -6.93 1 96 121 ASP B C 1
ATOM 3581 O O . ASP B 1 121 ? 13.664 1.319 -6.461 1 96 121 ASP B O 1
ATOM 3585 N N . PRO B 1 122 ? 13.125 -0.814 -6.832 1 95.88 122 PRO B N 1
ATOM 3586 C CA . PRO B 1 122 ? 14.25 -1.287 -6.027 1 95.88 122 PRO B CA 1
ATOM 3587 C C . PRO B 1 122 ? 15.594 -0.764 -6.527 1 95.88 122 PRO B C 1
ATOM 3589 O O . PRO B 1 122 ? 16.578 -0.755 -5.777 1 95.88 122 PRO B O 1
ATOM 3592 N N . SER B 1 123 ? 15.656 -0.386 -7.746 1 95.31 123 SER B N 1
ATOM 3593 C CA . SER B 1 123 ? 16.938 0.026 -8.328 1 95.31 123 SER B CA 1
ATOM 3594 C C . SER B 1 123 ? 17.312 1.433 -7.883 1 95.31 123 SER B C 1
ATOM 3596 O O . SER B 1 123 ? 18.438 1.877 -8.109 1 95.31 123 SER B O 1
ATOM 3598 N N . ARG B 1 124 ? 16.453 2.105 -7.156 1 95.69 124 ARG B N 1
ATOM 3599 C CA . ARG B 1 124 ? 16.688 3.504 -6.809 1 95.69 124 ARG B CA 1
ATOM 3600 C C . ARG B 1 124 ? 17.203 3.631 -5.383 1 95.69 124 ARG B C 1
ATOM 3602 O O . ARG B 1 124 ? 17.281 4.738 -4.84 1 95.69 124 ARG B O 1
ATOM 3609 N N . GLN B 1 125 ? 17.688 2.523 -4.848 1 94.69 125 GLN B N 1
ATOM 3610 C CA . GLN B 1 125 ? 18.188 2.516 -3.477 1 94.69 125 GLN B CA 1
ATOM 3611 C C . GLN B 1 125 ? 19.438 3.375 -3.344 1 94.69 125 GLN B C 1
ATOM 3613 O O . GLN B 1 125 ? 20.203 3.525 -4.301 1 94.69 125 GLN B O 1
ATOM 3618 N N . TYR B 1 126 ? 19.594 3.967 -2.197 1 92.12 126 TYR B N 1
ATOM 3619 C CA . TYR B 1 126 ? 20.828 4.648 -1.806 1 92.12 126 TYR B CA 1
ATOM 3620 C C . TYR B 1 126 ? 21.203 4.309 -0.367 1 92.12 126 TYR B C 1
ATOM 3622 O O . TYR B 1 126 ? 20.422 3.684 0.353 1 92.12 126 TYR B O 1
ATOM 3630 N N . ALA B 1 127 ? 22.406 4.613 0.025 1 90.38 127 ALA B N 1
ATOM 3631 C CA . ALA B 1 127 ? 22.844 4.379 1.396 1 90.38 127 ALA B CA 1
ATOM 3632 C C . ALA B 1 127 ? 22.109 5.285 2.377 1 90.38 127 ALA B C 1
ATOM 3634 O O . ALA B 1 127 ? 22.031 6.5 2.174 1 90.38 127 ALA B O 1
ATOM 3635 N N . SER B 1 128 ? 21.453 4.695 3.305 1 92 128 SER B N 1
ATOM 3636 C CA . SER B 1 128 ? 20.656 5.434 4.285 1 92 128 SER B CA 1
ATOM 3637 C C . SER B 1 128 ? 21.109 5.121 5.707 1 92 128 SER B C 1
ATOM 3639 O O . SER B 1 128 ? 21.812 4.133 5.938 1 92 128 SER B O 1
ATOM 3641 N N . ILE B 1 129 ? 20.828 6.031 6.617 1 94.94 129 ILE B N 1
ATOM 3642 C CA . ILE B 1 129 ? 21.031 5.762 8.039 1 94.94 129 ILE B CA 1
ATOM 3643 C C . ILE B 1 129 ? 20.047 4.699 8.508 1 94.94 129 ILE B C 1
ATOM 3645 O O . ILE B 1 129 ? 18.844 4.812 8.273 1 94.94 129 ILE B O 1
ATOM 3649 N N . PRO B 1 130 ? 20.562 3.652 9.141 1 96.25 130 PRO B N 1
ATOM 3650 C CA . PRO B 1 130 ? 19.656 2.6 9.609 1 96.25 130 PRO B CA 1
ATOM 3651 C C . PRO B 1 130 ? 18.562 3.133 10.523 1 96.25 130 PRO B C 1
ATOM 3653 O O . PRO B 1 130 ? 18.812 4.023 11.344 1 96.25 130 PRO B O 1
ATOM 3656 N N . MET B 1 131 ? 17.375 2.605 10.43 1 97.12 131 MET B N 1
ATOM 3657 C CA . MET B 1 131 ? 16.234 3.004 11.242 1 97.12 131 MET B CA 1
ATOM 3658 C C . MET B 1 131 ? 16.516 2.811 12.727 1 97.12 131 MET B C 1
ATOM 3660 O O . MET B 1 131 ? 16.031 3.574 13.562 1 97.12 131 MET B O 1
ATOM 3664 N N . GLU B 1 132 ? 17.344 1.812 13.055 1 97.44 132 GLU B N 1
ATOM 3665 C CA . GLU B 1 132 ? 17.734 1.559 14.438 1 97.44 132 GLU B CA 1
ATOM 3666 C C . GLU B 1 132 ? 18.438 2.77 15.039 1 97.44 132 GLU B C 1
ATOM 3668 O O . GLU B 1 132 ? 18.141 3.176 16.156 1 97.44 132 GLU B O 1
ATOM 3673 N N . GLU B 1 133 ? 19.328 3.289 14.258 1 96.94 133 GLU B N 1
ATOM 3674 C CA . GLU B 1 133 ? 20.062 4.465 14.727 1 96.94 133 GLU B CA 1
ATOM 3675 C C . GLU B 1 133 ? 19.141 5.664 14.891 1 96.94 133 GLU B C 1
ATOM 3677 O O . GLU B 1 133 ? 19.266 6.418 15.859 1 96.94 133 GLU B O 1
ATOM 3682 N N . GLN B 1 134 ? 18.25 5.844 13.984 1 96.94 134 GLN B N 1
ATOM 3683 C CA . GLN B 1 134 ? 17.281 6.926 14.062 1 96.94 134 GLN B CA 1
ATOM 3684 C C . GLN B 1 134 ? 16.422 6.805 15.32 1 96.94 134 GLN B C 1
ATOM 3686 O O . GLN B 1 134 ? 16.25 7.777 16.062 1 96.94 134 GLN B O 1
ATOM 3691 N N . LEU B 1 135 ? 15.992 5.605 15.539 1 97.69 135 LEU B N 1
ATOM 3692 C CA . LEU B 1 135 ? 15.117 5.336 16.672 1 97.69 135 LEU B CA 1
ATOM 3693 C C . LEU B 1 135 ? 15.867 5.527 17.984 1 97.69 135 LEU B C 1
ATOM 3695 O O . LEU B 1 135 ? 15.305 6.047 18.953 1 97.69 135 LEU B O 1
ATOM 3699 N N . GLU B 1 136 ? 17.062 5.059 18.016 1 97.56 136 GLU B N 1
ATOM 3700 C CA . GLU B 1 136 ? 17.875 5.223 19.219 1 97.56 136 GLU B CA 1
ATOM 3701 C C . GLU B 1 136 ? 18.047 6.699 19.578 1 97.56 136 GLU B C 1
ATOM 3703 O O . GLU B 1 136 ? 17.922 7.082 20.734 1 97.56 136 GLU B O 1
ATOM 3708 N N . ALA B 1 137 ? 18.328 7.488 18.562 1 97 137 ALA B N 1
ATOM 3709 C CA . ALA B 1 137 ? 18.5 8.922 18.781 1 97 137 ALA B CA 1
ATOM 3710 C C . ALA B 1 137 ? 17.203 9.57 19.266 1 97 137 ALA B C 1
ATOM 3712 O O . ALA B 1 137 ? 17.219 10.391 20.188 1 97 137 ALA B O 1
ATOM 3713 N N . LEU B 1 138 ? 16.109 9.211 18.688 1 98.31 138 LEU B N 1
ATOM 3714 C CA . LEU B 1 138 ? 14.812 9.719 19.109 1 98.31 138 LEU B CA 1
ATOM 3715 C C . LEU B 1 138 ? 14.492 9.266 20.531 1 98.31 138 LEU B C 1
ATOM 3717 O O . LEU B 1 138 ? 13.938 10.031 21.328 1 98.31 138 LEU B O 1
ATOM 3721 N N . GLY B 1 139 ? 14.836 8.016 20.766 1 98.38 139 GLY B N 1
ATOM 3722 C CA . GLY B 1 139 ? 14.648 7.48 22.109 1 98.38 139 GLY B CA 1
ATOM 3723 C C . GLY B 1 139 ? 15.383 8.266 23.172 1 98.38 139 GLY B C 1
ATOM 3724 O O . GLY B 1 139 ? 14.859 8.477 24.266 1 98.38 139 GLY B O 1
ATOM 3725 N N . LYS B 1 140 ? 16.594 8.703 22.875 1 98.31 140 LYS B N 1
ATOM 3726 C CA . LYS B 1 140 ? 17.344 9.547 23.797 1 98.31 140 LYS B CA 1
ATOM 3727 C C . LYS B 1 140 ? 16.625 10.867 24.047 1 98.31 140 LYS B C 1
ATOM 3729 O O . LYS B 1 140 ? 16.688 11.406 25.156 1 98.31 140 LYS B O 1
ATOM 3734 N N . GLY B 1 141 ? 15.992 11.375 22.969 1 98.5 141 GLY B N 1
ATOM 3735 C CA . GLY B 1 141 ? 15.172 12.562 23.141 1 98.5 141 GLY B CA 1
ATOM 3736 C C . GLY B 1 141 ? 14 12.344 24.078 1 98.5 141 GLY B C 1
ATOM 3737 O O . GLY B 1 141 ? 13.68 13.219 24.891 1 98.5 141 GLY B O 1
ATOM 3738 N N . VAL B 1 142 ? 13.367 11.219 24.031 1 98.69 142 VAL B N 1
ATOM 3739 C CA . VAL B 1 142 ? 12.25 10.859 24.906 1 98.69 142 VAL B CA 1
ATOM 3740 C C . VAL B 1 142 ? 12.75 10.695 26.328 1 98.69 142 VAL B C 1
ATOM 3742 O O . VAL B 1 142 ? 12.164 11.242 27.266 1 98.69 142 VAL B O 1
ATOM 3745 N N . GLU B 1 143 ? 13.828 10.016 26.516 1 98.19 143 GLU B N 1
ATOM 3746 C CA . GLU B 1 143 ? 14.406 9.742 27.828 1 98.19 143 GLU B CA 1
ATOM 3747 C C . GLU B 1 143 ? 14.789 11.031 28.547 1 98.19 143 GLU B C 1
ATOM 3749 O O . GLU B 1 143 ? 14.602 11.156 29.75 1 98.19 143 GLU B O 1
ATOM 3754 N N . SER B 1 144 ? 15.32 11.961 27.766 1 98.38 144 SER B N 1
ATOM 3755 C CA . SER B 1 144 ? 15.773 13.211 28.359 1 98.38 144 SER B CA 1
ATOM 3756 C C . SER B 1 144 ? 14.609 14.164 28.609 1 98.38 144 SER B C 1
ATOM 3758 O O . SER B 1 144 ? 14.789 15.242 29.172 1 98.38 144 SER B O 1
ATOM 3760 N N . GLY B 1 145 ? 13.43 13.836 28.109 1 98.44 145 GLY B N 1
ATOM 3761 C CA . GLY B 1 145 ? 12.242 14.648 28.344 1 98.44 145 GLY B CA 1
ATOM 3762 C C . GLY B 1 145 ? 12.07 15.758 27.328 1 98.44 145 GLY B C 1
ATOM 3763 O O . GLY B 1 145 ? 11.148 16.562 27.438 1 98.44 145 GLY B O 1
ATOM 3764 N N . LYS B 1 146 ? 12.93 15.812 26.328 1 98.75 146 LYS B N 1
ATOM 3765 C CA . LYS B 1 146 ? 12.891 16.859 25.312 1 98.75 146 LYS B CA 1
ATOM 3766 C C . LYS B 1 146 ? 11.727 16.656 24.359 1 98.75 146 LYS B C 1
ATOM 3768 O O . LYS B 1 146 ? 11.188 17.625 23.812 1 98.75 146 LYS B O 1
ATOM 3773 N N . ILE B 1 147 ? 11.422 15.43 24.078 1 98.69 147 ILE B N 1
ATOM 3774 C CA . ILE B 1 147 ? 10.234 15.094 23.297 1 98.69 147 ILE B CA 1
ATOM 3775 C C . ILE B 1 147 ? 9.414 14.039 24.031 1 98.69 147 ILE B C 1
ATOM 3777 O O . ILE B 1 147 ? 9.961 13.227 24.781 1 98.69 147 ILE B O 1
ATOM 3781 N N . ARG B 1 148 ? 8.086 14.062 23.875 1 98.62 148 ARG B N 1
ATOM 3782 C CA . ARG B 1 148 ? 7.215 13.133 24.594 1 98.62 148 ARG B CA 1
ATOM 3783 C C . ARG B 1 148 ? 6.863 11.93 23.719 1 98.62 148 ARG B C 1
ATOM 3785 O O . ARG B 1 148 ? 6.887 10.789 24.188 1 98.62 148 ARG B O 1
ATOM 3792 N N . TYR B 1 149 ? 6.5 12.203 22.469 1 98.81 149 TYR B N 1
ATOM 3793 C CA . TYR B 1 149 ? 6.094 11.148 21.547 1 98.81 149 TYR B CA 1
ATOM 3794 C C . TYR B 1 149 ? 6.789 11.305 20.203 1 98.81 149 TYR B C 1
ATOM 3796 O O . TYR B 1 149 ? 7.332 12.367 19.891 1 98.81 149 TYR B O 1
ATOM 3804 N N . ILE B 1 150 ? 6.812 10.242 19.453 1 98.81 150 ILE B N 1
ATOM 3805 C CA . ILE B 1 150 ? 7.469 10.156 18.156 1 98.81 150 ILE B CA 1
ATOM 3806 C C . ILE B 1 150 ? 6.426 9.969 17.062 1 98.81 150 ILE B C 1
ATOM 3808 O O . ILE B 1 150 ? 5.465 9.219 17.234 1 98.81 150 ILE B O 1
ATOM 3812 N N . GLY B 1 151 ? 6.566 10.703 15.969 1 98.75 151 GLY B N 1
ATOM 3813 C CA . GLY B 1 151 ? 5.777 10.516 14.758 1 98.75 151 GLY B CA 1
ATOM 3814 C C . GLY B 1 151 ? 6.621 10.305 13.516 1 98.75 151 GLY B C 1
ATOM 3815 O O . GLY B 1 151 ? 7.801 10.656 13.492 1 98.75 151 GLY B O 1
ATOM 3816 N N . LEU B 1 152 ? 6.059 9.664 12.57 1 98.62 152 LEU B N 1
ATOM 3817 C CA . LEU B 1 152 ? 6.629 9.516 11.234 1 98.62 152 LEU B CA 1
ATOM 3818 C C . LEU B 1 152 ? 5.844 10.336 10.219 1 98.62 152 LEU B C 1
ATOM 3820 O O . LEU B 1 152 ? 4.707 10.742 10.477 1 98.62 152 LEU B O 1
ATOM 3824 N N . SER B 1 153 ? 6.465 10.672 9.125 1 97.62 153 SER B N 1
ATOM 3825 C CA . SER B 1 153 ? 5.781 11.398 8.062 1 97.62 153 SER B CA 1
ATOM 3826 C C . SER B 1 153 ? 6.234 10.93 6.688 1 97.62 153 SER B C 1
ATOM 3828 O O . SER B 1 153 ? 7.398 10.555 6.504 1 97.62 153 SER B O 1
ATOM 3830 N N . ASN B 1 154 ? 5.293 10.992 5.746 1 96.38 154 ASN B N 1
ATOM 3831 C CA . ASN B 1 154 ? 5.547 10.547 4.379 1 96.38 154 ASN B CA 1
ATOM 3832 C C . ASN B 1 154 ? 6.137 9.141 4.352 1 96.38 154 ASN B C 1
ATOM 3834 O O . ASN B 1 154 ? 7.059 8.867 3.576 1 96.38 154 ASN B O 1
ATOM 3838 N N . GLU B 1 155 ? 5.648 8.375 5.258 1 97.19 155 GLU B N 1
ATOM 3839 C CA . GLU B 1 155 ? 6.18 7.023 5.434 1 97.19 155 GLU B CA 1
ATOM 3840 C C . GLU B 1 155 ? 5.344 6 4.676 1 97.19 155 GLU B C 1
ATOM 3842 O O . GLU B 1 155 ? 4.242 6.305 4.211 1 97.19 155 GLU B O 1
ATOM 3847 N N . THR B 1 156 ? 5.875 4.801 4.512 1 98.06 156 THR B N 1
ATOM 3848 C CA . THR B 1 156 ? 5.258 3.68 3.811 1 98.06 156 THR B CA 1
ATOM 3849 C C . THR B 1 156 ? 4.844 2.588 4.793 1 98.06 156 THR B C 1
ATOM 3851 O O . THR B 1 156 ? 5.219 2.627 5.965 1 98.06 156 THR B O 1
ATOM 3854 N N . PRO B 1 157 ? 3.98 1.647 4.316 1 98.5 157 PRO B N 1
ATOM 3855 C CA . PRO B 1 157 ? 3.664 0.516 5.191 1 98.5 157 PRO B CA 1
ATOM 3856 C C . PRO B 1 157 ? 4.914 -0.187 5.719 1 98.5 157 PRO B C 1
ATOM 3858 O O . PRO B 1 157 ? 4.98 -0.523 6.906 1 98.5 157 PRO B O 1
ATOM 3861 N N . TYR B 1 158 ? 5.926 -0.348 4.848 1 98.69 158 TYR B N 1
ATOM 3862 C CA . TYR B 1 158 ? 7.168 -0.98 5.281 1 98.69 158 TYR B CA 1
ATOM 3863 C C . TYR B 1 158 ? 7.809 -0.198 6.422 1 98.69 158 TYR B C 1
ATOM 3865 O O . TYR B 1 158 ? 8.141 -0.769 7.465 1 98.69 158 TYR B O 1
ATOM 3873 N N . GLY B 1 159 ? 7.98 1.086 6.156 1 98.56 159 GLY B N 1
ATOM 3874 C CA . GLY B 1 159 ? 8.656 1.911 7.145 1 98.56 159 GLY B CA 1
ATOM 3875 C C . GLY B 1 159 ? 7.938 1.946 8.484 1 98.56 159 GLY B C 1
ATOM 3876 O O . GLY B 1 159 ? 8.562 1.785 9.531 1 98.56 159 GLY B O 1
ATOM 3877 N N . LEU B 1 160 ? 6.625 2.154 8.461 1 98.75 160 LEU B N 1
ATOM 3878 C CA . LEU B 1 160 ? 5.852 2.195 9.695 1 98.75 160 LEU B CA 1
ATOM 3879 C C . LEU B 1 160 ? 6 0.893 10.477 1 98.75 160 LEU B C 1
ATOM 3881 O O . LEU B 1 160 ? 6.336 0.911 11.664 1 98.75 160 LEU B O 1
ATOM 3885 N N . MET B 1 161 ? 5.816 -0.225 9.789 1 98.75 161 MET B N 1
ATOM 3886 C CA . MET B 1 161 ? 5.855 -1.52 10.469 1 98.75 161 MET B CA 1
ATOM 3887 C C . MET B 1 161 ? 7.262 -1.829 10.969 1 98.75 161 MET B C 1
ATOM 3889 O O . MET B 1 161 ? 7.422 -2.42 12.039 1 98.75 161 MET B O 1
ATOM 3893 N N . LYS B 1 162 ? 8.266 -1.429 10.195 1 98.44 162 LYS B N 1
ATOM 3894 C CA . LYS B 1 162 ? 9.641 -1.7 10.602 1 98.44 162 LYS B CA 1
ATOM 3895 C C . LYS B 1 162 ? 10.023 -0.858 11.82 1 98.44 162 LYS B C 1
ATOM 3897 O O . LYS B 1 162 ? 10.672 -1.354 12.742 1 98.44 162 LYS B O 1
ATOM 3902 N N . PHE B 1 163 ? 9.648 0.456 11.82 1 98.69 163 PHE B N 1
ATOM 3903 C CA . PHE B 1 163 ? 9.883 1.294 12.992 1 98.69 163 PHE B CA 1
ATOM 3904 C C . PHE B 1 163 ? 9.203 0.71 14.227 1 98.69 163 PHE B C 1
ATOM 3906 O O . PHE B 1 163 ? 9.789 0.676 15.305 1 98.69 163 PHE B O 1
ATOM 3913 N N . LEU B 1 164 ? 7.961 0.26 14.102 1 98.5 164 LEU B N 1
ATOM 3914 C CA . LEU B 1 164 ? 7.227 -0.309 15.227 1 98.5 164 LEU B CA 1
ATOM 3915 C C . LEU B 1 164 ? 7.898 -1.582 15.727 1 98.5 164 LEU B C 1
ATOM 3917 O O . LEU B 1 164 ? 8.023 -1.787 16.938 1 98.5 164 LEU B O 1
ATOM 3921 N N . GLN B 1 165 ? 8.344 -2.428 14.812 1 97.62 165 GLN B N 1
ATOM 3922 C CA . GLN B 1 165 ? 9.055 -3.645 15.188 1 97.62 165 GLN B CA 1
ATOM 3923 C C . GLN B 1 165 ? 10.32 -3.322 15.984 1 97.62 165 GLN B C 1
ATOM 3925 O O . GLN B 1 165 ? 10.531 -3.879 17.062 1 97.62 165 GLN B O 1
ATOM 3930 N N . LEU B 1 166 ? 11.102 -2.414 15.477 1 97.44 166 LEU B N 1
ATOM 3931 C CA . LEU B 1 166 ? 12.375 -2.057 16.094 1 97.44 166 LEU B CA 1
ATOM 3932 C C . LEU B 1 166 ? 12.148 -1.339 17.422 1 97.44 166 LEU B C 1
ATOM 3934 O O . LEU B 1 166 ? 12.969 -1.448 18.328 1 97.44 166 LEU B O 1
ATOM 3938 N N . SER B 1 167 ? 11.047 -0.625 17.516 1 97.5 167 SER B N 1
ATOM 3939 C CA . SER B 1 167 ? 10.766 0.178 18.703 1 97.5 167 SER B CA 1
ATOM 3940 C C . SER B 1 167 ? 10.586 -0.699 19.938 1 97.5 167 SER B C 1
ATOM 3942 O O . SER B 1 167 ? 10.812 -0.248 21.062 1 97.5 167 SER B O 1
ATOM 3944 N N . VAL B 1 168 ? 10.211 -1.922 19.75 1 93.94 168 VAL B N 1
ATOM 3945 C CA . VAL B 1 168 ? 10.039 -2.854 20.859 1 93.94 168 VAL B CA 1
ATOM 3946 C C . VAL B 1 168 ? 11.375 -3.068 21.562 1 93.94 168 VAL B C 1
ATOM 3948 O O . VAL B 1 168 ? 11.445 -3.012 22.797 1 93.94 168 VAL B O 1
ATOM 3951 N N . ASP B 1 169 ? 12.406 -3.205 20.828 1 91.06 169 ASP B N 1
ATOM 3952 C CA . ASP B 1 169 ? 13.734 -3.439 21.391 1 91.06 169 ASP B CA 1
ATOM 3953 C C . ASP B 1 169 ? 14.227 -2.229 22.172 1 91.06 169 ASP B C 1
ATOM 3955 O O . ASP B 1 169 ? 14.984 -2.371 23.141 1 91.06 169 ASP B O 1
ATOM 3959 N N . PHE B 1 170 ? 13.719 -1.073 21.812 1 93.69 170 PHE B N 1
ATOM 3960 C CA . PHE B 1 170 ? 14.164 0.165 22.438 1 93.69 170 PHE B CA 1
ATOM 3961 C C . PHE B 1 170 ? 13.164 0.618 23.5 1 93.69 170 PHE B C 1
ATOM 3963 O O . PHE B 1 170 ? 13.312 1.694 24.078 1 93.69 170 PHE B O 1
ATOM 3970 N N . GLN B 1 171 ? 12.109 -0.189 23.688 1 95.31 171 GLN B N 1
ATOM 3971 C CA . GLN B 1 171 ? 11.047 0.135 24.641 1 95.31 171 GLN B CA 1
ATOM 3972 C C . GLN B 1 171 ? 10.383 1.465 24.297 1 95.31 171 GLN B C 1
ATOM 3974 O O . GLN B 1 171 ? 10.141 2.289 25.172 1 95.31 171 GLN B O 1
ATOM 3979 N N . LEU B 1 172 ? 10.195 1.707 22.984 1 97.31 172 LEU B N 1
ATOM 3980 C CA . LEU B 1 172 ? 9.633 2.959 22.5 1 97.31 172 LEU B CA 1
ATOM 3981 C C . LEU B 1 172 ? 8.297 2.719 21.797 1 97.31 172 LEU B C 1
ATOM 3983 O O . LEU B 1 172 ? 7.746 3.627 21.172 1 97.31 172 LEU B O 1
ATOM 3987 N N . ARG B 1 173 ? 7.82 1.472 21.891 1 96.06 173 ARG B N 1
ATOM 3988 C CA . ARG B 1 173 ? 6.621 1.119 21.125 1 96.06 173 ARG B CA 1
ATOM 3989 C C . ARG B 1 173 ? 5.461 2.037 21.484 1 96.06 173 ARG B C 1
ATOM 3991 O O . ARG B 1 173 ? 4.699 2.457 20.609 1 96.06 173 ARG B O 1
ATOM 3998 N N . SER B 1 174 ? 5.359 2.334 22.766 1 97.25 174 SER B N 1
ATOM 3999 C CA . SER B 1 174 ? 4.242 3.148 23.234 1 97.25 174 SER B CA 1
ATOM 4000 C C . SER B 1 174 ? 4.453 4.621 22.906 1 97.25 174 SER B C 1
ATOM 4002 O O . SER B 1 174 ? 3.553 5.441 23.094 1 97.25 174 SER B O 1
ATOM 4004 N N . LYS B 1 175 ? 5.637 4.938 22.359 1 98.38 175 LYS B N 1
ATOM 4005 C CA . LYS B 1 175 ? 5.969 6.34 22.125 1 98.38 175 LYS B CA 1
ATOM 4006 C C . LYS B 1 175 ? 5.711 6.723 20.656 1 98.38 175 LYS B C 1
ATOM 4008 O O . LYS B 1 175 ? 5.641 7.906 20.328 1 98.38 175 LYS B O 1
ATOM 4013 N N . ILE B 1 176 ? 5.625 5.75 19.75 1 98.69 176 ILE B N 1
ATOM 4014 C CA . ILE B 1 176 ? 5.293 6.035 18.359 1 98.69 176 ILE B CA 1
ATOM 4015 C C . ILE B 1 176 ? 3.775 6.09 18.188 1 98.69 176 ILE B C 1
ATOM 4017 O O . ILE B 1 176 ? 3.088 5.078 18.344 1 98.69 176 ILE B O 1
ATOM 4021 N N . LEU B 1 177 ? 3.246 7.305 17.797 1 98.56 177 LEU B N 1
ATOM 4022 C CA . LEU B 1 177 ? 1.802 7.477 17.906 1 98.56 177 LEU B CA 1
ATOM 4023 C C . LEU B 1 177 ? 1.179 7.809 16.562 1 98.56 177 LEU B C 1
ATOM 4025 O O . LEU B 1 177 ? -0.014 7.574 16.344 1 98.56 177 LEU B O 1
ATOM 4029 N N . THR B 1 178 ? 2.004 8.391 15.617 1 98.88 178 THR B N 1
ATOM 4030 C CA . THR B 1 178 ? 1.344 8.977 14.461 1 98.88 178 THR B CA 1
ATOM 4031 C C . THR B 1 178 ? 2.168 8.758 13.195 1 98.88 178 THR B C 1
ATOM 4033 O O . THR B 1 178 ? 3.367 8.484 13.273 1 98.88 178 THR B O 1
ATOM 4036 N N . VAL B 1 179 ? 1.449 8.797 12.094 1 98.88 179 VAL B N 1
ATOM 4037 C CA . VAL B 1 179 ? 2.053 8.977 10.781 1 98.88 179 VAL B CA 1
ATOM 4038 C C . VAL B 1 179 ? 1.366 10.141 10.062 1 98.88 179 VAL B C 1
ATOM 4040 O O . VAL B 1 179 ? 0.136 10.219 10.031 1 98.88 179 VAL B O 1
ATOM 4043 N N . GLN B 1 180 ? 2.168 11.117 9.617 1 98.62 180 GLN B N 1
ATOM 4044 C CA . GLN B 1 180 ? 1.63 12.242 8.867 1 98.62 180 GLN B CA 1
ATOM 4045 C C . GLN B 1 180 ? 1.841 12.055 7.367 1 98.62 180 GLN B C 1
ATOM 4047 O O . GLN B 1 180 ? 2.971 12.125 6.883 1 98.62 180 GLN B O 1
ATOM 4052 N N . ASN B 1 181 ? 0.771 11.758 6.645 1 97.88 181 ASN B N 1
ATOM 4053 C CA . ASN B 1 181 ? 0.767 11.555 5.199 1 97.88 181 ASN B CA 1
ATOM 4054 C C . ASN B 1 181 ? -0.34 12.359 4.523 1 97.88 181 ASN B C 1
ATOM 4056 O O . ASN B 1 181 ? -1.273 12.82 5.184 1 97.88 181 ASN B O 1
ATOM 4060 N N . SER B 1 182 ? -0.175 12.523 3.197 1 96.81 182 SER B N 1
ATOM 4061 C CA . SER B 1 182 ? -1.22 13.195 2.434 1 96.81 182 SER B CA 1
ATOM 4062 C C . SER B 1 182 ? -2.498 12.367 2.395 1 96.81 182 SER B C 1
ATOM 4064 O O . SER B 1 182 ? -2.445 11.148 2.248 1 96.81 182 SER B O 1
ATOM 4066 N N . TYR B 1 183 ? -3.586 12.969 2.59 1 98.12 183 TYR B N 1
ATOM 4067 C CA . TYR B 1 183 ? -4.887 12.32 2.449 1 98.12 183 TYR B CA 1
ATOM 4068 C C . TYR B 1 183 ? -5.98 13.352 2.191 1 98.12 183 TYR B C 1
ATOM 4070 O O . TYR B 1 183 ? -6.176 14.273 2.99 1 98.12 183 TYR B O 1
ATOM 4078 N N . ASN B 1 184 ? -6.621 13.273 1.103 1 98.5 184 ASN B N 1
ATOM 4079 C CA . ASN B 1 184 ? -7.707 14.156 0.686 1 98.5 184 ASN B CA 1
ATOM 4080 C C . ASN B 1 184 ? -8.484 13.57 -0.489 1 98.5 184 ASN B C 1
ATOM 4082 O O . ASN B 1 184 ? -8.266 12.422 -0.873 1 98.5 184 ASN B O 1
ATOM 4086 N N . LEU B 1 185 ? -9.383 14.359 -1.057 1 98.69 185 LEU B N 1
ATOM 4087 C CA . LEU B 1 185 ? -10.273 13.891 -2.117 1 98.69 185 LEU B CA 1
ATOM 4088 C C . LEU B 1 185 ? -9.477 13.57 -3.381 1 98.69 185 LEU B C 1
ATOM 4090 O O . LEU B 1 185 ? -9.938 12.789 -4.219 1 98.69 185 LEU B O 1
ATOM 4094 N N . LEU B 1 186 ? -8.273 14.148 -3.521 1 98.19 186 LEU B N 1
ATOM 4095 C CA . LEU B 1 186 ? -7.461 13.945 -4.719 1 98.19 186 LEU B CA 1
ATOM 4096 C C . LEU B 1 186 ? -6.352 12.938 -4.457 1 98.19 186 LEU B C 1
ATOM 4098 O O . LEU B 1 186 ? -5.586 12.602 -5.363 1 98.19 186 LEU B O 1
ATOM 4102 N N . CYS B 1 187 ? -6.254 12.453 -3.232 1 97.38 187 CYS B N 1
ATOM 4103 C CA . CYS B 1 187 ? -5.219 11.508 -2.826 1 97.38 187 CYS B CA 1
ATOM 4104 C C . CYS B 1 187 ? -5.715 10.594 -1.71 1 97.38 187 CYS B C 1
ATOM 4106 O O . CYS B 1 187 ? -5.676 10.969 -0.536 1 97.38 187 CYS B O 1
ATOM 4108 N N . ARG B 1 188 ? -6.074 9.391 -2.051 1 97.19 188 ARG B N 1
ATOM 4109 C CA . ARG B 1 188 ? -6.586 8.438 -1.068 1 97.19 188 ARG B CA 1
ATOM 4110 C C . ARG B 1 188 ? -5.676 7.219 -0.962 1 97.19 188 ARG B C 1
ATOM 4112 O O . ARG B 1 188 ? -6.129 6.133 -0.588 1 97.19 188 ARG B O 1
ATOM 4119 N N . ASN B 1 189 ? -4.379 7.387 -1.342 1 95.88 189 ASN B N 1
ATOM 4120 C CA . ASN B 1 189 ? -3.406 6.297 -1.323 1 95.88 189 ASN B CA 1
ATOM 4121 C C . ASN B 1 189 ? -3.27 5.691 0.071 1 95.88 189 ASN B C 1
ATOM 4123 O O . ASN B 1 189 ? -2.961 4.508 0.21 1 95.88 189 ASN B O 1
ATOM 4127 N N . PHE B 1 190 ? -3.52 6.492 1.126 1 97.69 190 PHE B N 1
ATOM 4128 C CA . PHE B 1 190 ? -3.457 6.035 2.51 1 97.69 190 PHE B CA 1
ATOM 4129 C C . PHE B 1 190 ? -4.34 4.809 2.713 1 97.69 190 PHE B C 1
ATOM 4131 O O . PHE B 1 190 ? -3.975 3.889 3.445 1 97.69 190 PHE B O 1
ATOM 4138 N N . ASP B 1 191 ? -5.473 4.789 2.047 1 97.44 191 ASP B N 1
ATOM 4139 C CA . ASP B 1 191 ? -6.492 3.764 2.236 1 97.44 191 ASP B CA 1
ATOM 4140 C C . ASP B 1 191 ? -6.008 2.406 1.731 1 97.44 191 ASP B C 1
ATOM 4142 O O . ASP B 1 191 ? -6.543 1.366 2.123 1 97.44 191 ASP B O 1
ATOM 4146 N N . ALA B 1 192 ? -4.961 2.502 0.851 1 94.38 192 ALA B N 1
ATOM 4147 C CA . ALA B 1 192 ? -4.441 1.271 0.26 1 94.38 192 ALA B CA 1
ATOM 4148 C C . ALA B 1 192 ? -3.164 0.822 0.966 1 94.38 192 ALA B C 1
ATOM 4150 O O . ALA B 1 192 ? -2.061 1.222 0.584 1 94.38 192 ALA B O 1
ATOM 4151 N N . GLY B 1 193 ? -3.193 0.081 1.995 1 94.12 193 GLY B N 1
ATOM 4152 C CA . GLY B 1 193 ? -2.021 -0.494 2.637 1 94.12 193 GLY B CA 1
ATOM 4153 C C . GLY B 1 193 ? -1.734 0.105 4 1 94.12 193 GLY B C 1
ATOM 4154 O O . GLY B 1 193 ? -1.788 -0.594 5.016 1 94.12 193 GLY B O 1
ATOM 4155 N N . LEU B 1 194 ? -1.513 1.464 4 1 98.06 194 LEU B N 1
ATOM 4156 C CA . LEU B 1 194 ? -1.092 2.105 5.242 1 98.06 194 LEU B CA 1
ATOM 4157 C C . LEU B 1 194 ? -2.23 2.125 6.258 1 98.06 194 LEU B C 1
ATOM 4159 O O . LEU B 1 194 ? -1.995 2.014 7.461 1 98.06 194 LEU B O 1
ATOM 4163 N N . ALA B 1 195 ? -3.477 2.229 5.785 1 98.69 195 ALA B N 1
ATOM 4164 C CA . ALA B 1 195 ? -4.641 2.262 6.668 1 98.69 195 ALA B CA 1
ATOM 4165 C C . ALA B 1 195 ? -4.727 0.994 7.512 1 98.69 195 ALA B C 1
ATOM 4167 O O . ALA B 1 195 ? -5.016 1.057 8.711 1 98.69 195 ALA B O 1
ATOM 4168 N N . GLU B 1 196 ? -4.473 -0.11 6.871 1 98.69 196 GLU B N 1
ATOM 4169 C CA . GLU B 1 196 ? -4.512 -1.369 7.609 1 98.69 196 GLU B CA 1
ATOM 4170 C C . GLU B 1 196 ? -3.453 -1.4 8.703 1 98.69 196 GLU B C 1
ATOM 4172 O O . GLU B 1 196 ? -3.732 -1.799 9.836 1 98.69 196 GLU B O 1
ATOM 4177 N N . CYS B 1 197 ? -2.236 -0.957 8.367 1 98.75 197 CYS B N 1
ATOM 4178 C CA . CYS B 1 197 ? -1.168 -0.88 9.359 1 98.75 197 CYS B CA 1
ATOM 4179 C C . CYS B 1 197 ? -1.582 -0.009 10.539 1 98.75 197 CYS B C 1
ATOM 4181 O O . CYS B 1 197 ? -1.442 -0.415 11.695 1 98.75 197 CYS B O 1
ATOM 4183 N N . CYS B 1 198 ? -2.088 1.168 10.188 1 98.88 198 CYS B N 1
ATOM 4184 C CA . CYS B 1 198 ? -2.465 2.131 11.219 1 98.88 198 CYS B CA 1
ATOM 4185 C C . CYS B 1 198 ? -3.574 1.574 12.102 1 98.88 198 CYS B C 1
ATOM 4187 O O . CYS B 1 198 ? -3.537 1.734 13.32 1 98.88 198 CYS B O 1
ATOM 4189 N N . HIS B 1 199 ? -4.539 0.922 11.508 1 98.69 199 HIS B N 1
ATOM 4190 C CA . HIS B 1 199 ? -5.652 0.354 12.258 1 98.69 199 HIS B CA 1
ATOM 4191 C C . HIS B 1 199 ? -5.164 -0.689 13.258 1 98.69 199 HIS B C 1
ATOM 4193 O O . HIS B 1 199 ? -5.457 -0.592 14.453 1 98.69 199 HIS B O 1
ATOM 4199 N N . HIS B 1 200 ? -4.406 -1.603 12.797 1 98.25 200 HIS B N 1
ATOM 4200 C CA . HIS B 1 200 ? -4.023 -2.736 13.625 1 98.25 200 HIS B CA 1
ATOM 4201 C C . HIS B 1 200 ? -2.984 -2.332 14.664 1 98.25 200 HIS B C 1
ATOM 4203 O O . HIS B 1 200 ? -2.934 -2.906 15.758 1 98.25 200 HIS B O 1
ATOM 4209 N N . GLU B 1 201 ? -2.158 -1.32 14.32 1 98.44 201 GLU B N 1
ATOM 4210 C CA . GLU B 1 201 ? -1.064 -0.945 15.211 1 98.44 201 GLU B CA 1
ATOM 4211 C C . GLU B 1 201 ? -1.426 0.285 16.031 1 98.44 201 GLU B C 1
ATOM 4213 O O . GLU B 1 201 ? -0.59 0.81 16.781 1 98.44 201 GLU B O 1
ATOM 4218 N N . ARG B 1 202 ? -2.643 0.809 15.906 1 98.12 202 ARG B N 1
ATOM 4219 C CA . ARG B 1 202 ? -3.164 1.941 16.656 1 98.12 202 ARG B CA 1
ATOM 4220 C C . ARG B 1 202 ? -2.297 3.18 16.453 1 98.12 202 ARG B C 1
ATOM 4222 O O . ARG B 1 202 ? -1.887 3.82 17.438 1 98.12 202 ARG B O 1
ATOM 4229 N N . ILE B 1 203 ? -1.963 3.42 15.234 1 98.81 203 ILE B N 1
ATOM 4230 C CA . ILE B 1 203 ? -1.278 4.637 14.805 1 98.81 203 ILE B CA 1
ATOM 4231 C C . ILE B 1 203 ? -2.281 5.594 14.164 1 98.81 203 ILE B C 1
ATOM 4233 O O . ILE B 1 203 ? -3.09 5.191 13.328 1 98.81 203 ILE B O 1
ATOM 4237 N N . SER B 1 204 ? -2.289 6.828 14.555 1 98.81 204 SER B N 1
ATOM 4238 C CA . SER B 1 204 ? -3.225 7.805 14 1 98.81 204 SER B CA 1
ATOM 4239 C C . SER B 1 204 ? -2.631 8.516 12.789 1 98.81 204 SER B C 1
ATOM 4241 O O . SER B 1 204 ? -1.446 8.859 12.789 1 98.81 204 SER B O 1
ATOM 4243 N N . LEU B 1 205 ? -3.465 8.711 11.789 1 98.94 205 LEU B N 1
ATOM 4244 C CA . LEU B 1 205 ? -3.061 9.508 10.633 1 98.94 205 LEU B CA 1
ATOM 4245 C C . LEU B 1 205 ? -3.229 11 10.922 1 98.94 205 LEU B C 1
ATOM 4247 O O . LEU B 1 205 ? -4.293 11.438 11.359 1 98.94 205 LEU B O 1
ATOM 4251 N N . LEU B 1 206 ? -2.141 11.742 10.852 1 98.88 206 LEU B N 1
ATOM 4252 C CA . LEU B 1 206 ? -2.217 13.195 10.672 1 98.88 206 LEU B CA 1
ATOM 4253 C C . LEU B 1 206 ? -2.246 13.555 9.195 1 98.88 206 LEU B C 1
ATOM 4255 O O . LEU B 1 206 ? -1.212 13.531 8.523 1 98.88 206 LEU B O 1
ATOM 4259 N N . ALA B 1 207 ? -3.467 13.836 8.688 1 98.69 207 ALA B N 1
ATOM 4260 C CA . ALA B 1 207 ? -3.66 14.047 7.25 1 98.69 207 ALA B CA 1
ATOM 4261 C C . ALA B 1 207 ? -3.24 15.453 6.844 1 98.69 207 ALA B C 1
ATOM 4263 O O . ALA B 1 207 ? -3.891 16.438 7.211 1 98.69 207 ALA B O 1
ATOM 4264 N N . TYR B 1 208 ? -2.174 15.508 6.074 1 97.06 208 TYR B N 1
ATOM 4265 C CA . TYR B 1 208 ? -1.789 16.844 5.633 1 97.06 208 TYR B CA 1
ATOM 4266 C C . TYR B 1 208 ? -2.363 17.156 4.258 1 97.06 208 TYR B C 1
ATOM 4268 O O . TYR B 1 208 ? -2.758 16.234 3.523 1 97.06 208 TYR B O 1
ATOM 4276 N N . SER B 1 209 ? -2.527 18.406 3.963 1 96.19 209 SER B N 1
ATOM 4277 C CA . SER B 1 209 ? -3.057 18.953 2.721 1 96.19 209 SER B CA 1
ATOM 4278 C C . SER B 1 209 ? -4.484 18.484 2.469 1 96.19 209 SER B C 1
ATOM 4280 O O . SER B 1 209 ? -4.797 17.984 1.381 1 96.19 209 SER B O 1
ATOM 4282 N N . PRO B 1 210 ? -5.324 18.688 3.434 1 97.62 210 PRO B N 1
ATOM 4283 C CA . PRO B 1 210 ? -6.703 18.219 3.248 1 97.62 210 PRO B CA 1
ATOM 4284 C C . PRO B 1 210 ? -7.418 18.953 2.109 1 97.62 210 PRO B C 1
ATOM 4286 O O . PRO B 1 210 ? -8.406 18.453 1.578 1 97.62 210 PRO B O 1
ATOM 4289 N N . MET B 1 211 ? -6.875 20.109 1.686 1 96.31 211 MET B N 1
ATOM 4290 C CA . MET B 1 211 ? -7.48 20.906 0.616 1 96.31 211 MET B CA 1
ATOM 4291 C C . MET B 1 211 ? -6.629 20.844 -0.649 1 96.31 211 MET B C 1
ATOM 4293 O O . MET B 1 211 ? -6.887 21.578 -1.607 1 96.31 211 MET B O 1
ATOM 4297 N N . ALA B 1 212 ? -5.656 20.047 -0.631 1 96.31 212 ALA B N 1
ATOM 4298 C CA . ALA B 1 212 ? -4.746 19.922 -1.767 1 96.31 212 ALA B CA 1
ATOM 4299 C C . ALA B 1 212 ? -4.266 21.281 -2.244 1 96.31 212 ALA B C 1
ATOM 4301 O O . ALA B 1 212 ? -4.422 21.641 -3.418 1 96.31 212 ALA B O 1
ATOM 4302 N N . MET B 1 213 ? -3.695 22.047 -1.294 1 93.56 213 MET B N 1
ATOM 4303 C CA . MET B 1 213 ? -3.121 23.375 -1.564 1 93.56 213 MET B CA 1
ATOM 4304 C C . MET B 1 213 ? -4.188 24.328 -2.072 1 93.56 213 MET B C 1
ATOM 4306 O O . MET B 1 213 ? -3.893 25.234 -2.865 1 93.56 213 MET B O 1
ATOM 4310 N N . GLY B 1 214 ? -5.383 24.078 -1.747 1 94.31 214 GLY B N 1
ATOM 4311 C CA . GLY B 1 214 ? -6.48 24.953 -2.105 1 94.31 214 GLY B CA 1
ATOM 4312 C C . GLY B 1 214 ? -7.16 24.562 -3.406 1 94.31 214 GLY B C 1
ATOM 4313 O O . GLY B 1 214 ? -8.188 25.141 -3.771 1 94.31 214 GLY B O 1
ATOM 4314 N N . ILE B 1 215 ? -6.68 23.578 -4.062 1 95.75 215 ILE B N 1
ATOM 4315 C CA . ILE B 1 215 ? -7.223 23.141 -5.344 1 95.75 215 ILE B CA 1
ATOM 4316 C C . ILE B 1 215 ? -8.672 22.688 -5.168 1 95.75 215 ILE B C 1
ATOM 4318 O O . ILE B 1 215 ? -9.523 22.984 -6.012 1 95.75 215 ILE B O 1
ATOM 4322 N N . LEU B 1 216 ? -9.031 22.109 -4.059 1 97 216 LEU B N 1
ATOM 4323 C CA . LEU B 1 216 ? -10.344 21.531 -3.812 1 97 216 LEU B CA 1
ATOM 4324 C C . LEU B 1 216 ? -11.375 22.609 -3.514 1 97 216 LEU B C 1
ATOM 4326 O O . LEU B 1 216 ? -12.578 22.328 -3.48 1 97 216 LEU B O 1
ATOM 4330 N N . SER B 1 217 ? -10.914 23.844 -3.314 1 94.31 217 SER B N 1
ATOM 4331 C CA . SER B 1 217 ? -11.844 24.953 -3.205 1 94.31 217 SER B CA 1
ATOM 4332 C C . SER B 1 217 ? -12.422 25.328 -4.566 1 94.31 217 SER B C 1
ATOM 4334 O O . SER B 1 217 ? -13.438 26.016 -4.645 1 94.31 217 SER B O 1
ATOM 4336 N N . GLY B 1 218 ? -11.695 24.969 -5.645 1 93.12 218 GLY B N 1
ATOM 4337 C CA . GLY B 1 218 ? -12.086 25.328 -6.996 1 93.12 218 GLY B CA 1
ATOM 4338 C C . GLY B 1 218 ? -11.484 26.625 -7.473 1 93.12 218 GLY B C 1
ATOM 4339 O O . GLY B 1 218 ? -11.734 27.062 -8.602 1 93.12 218 GLY B O 1
ATOM 4340 N N . LYS B 1 219 ? -10.609 27.203 -6.719 1 91.88 219 LYS B N 1
ATOM 4341 C CA . LYS B 1 219 ? -10.18 28.578 -6.996 1 91.88 219 LYS B CA 1
ATOM 4342 C C . LYS B 1 219 ? -9.281 28.625 -8.227 1 91.88 219 LYS B C 1
ATOM 4344 O O . LYS B 1 219 ? -9.133 29.672 -8.852 1 91.88 219 LYS B O 1
ATOM 4349 N N . TYR B 1 220 ? -8.727 27.5 -8.609 1 92.25 220 TYR B N 1
ATOM 4350 C CA . TYR B 1 220 ? -7.797 27.5 -9.727 1 92.25 220 TYR B CA 1
ATOM 4351 C C . TYR B 1 220 ? -8.516 27.203 -11.039 1 92.25 220 TYR B C 1
ATOM 4353 O O . TYR B 1 220 ? -7.938 27.359 -12.117 1 92.25 220 TYR B O 1
ATOM 4361 N N . HIS B 1 221 ? -9.703 26.672 -11.078 1 82.69 221 HIS B N 1
ATOM 4362 C CA . HIS B 1 221 ? -10.43 26.281 -12.281 1 82.69 221 HIS B CA 1
ATOM 4363 C C . HIS B 1 221 ? -11.688 27.109 -12.461 1 82.69 221 HIS B C 1
ATOM 4365 O O . HIS B 1 221 ? -12.609 26.719 -13.18 1 82.69 221 HIS B O 1
ATOM 4371 N N . SER B 1 222 ? -11.797 28.188 -11.789 1 67.94 222 SER B N 1
ATOM 4372 C CA . SER B 1 222 ? -12.906 29.125 -11.992 1 67.94 222 SER B CA 1
ATOM 4373 C C . SER B 1 222 ? -12.773 29.859 -13.32 1 67.94 222 SER B C 1
ATOM 4375 O O . SER B 1 222 ? -11.719 29.828 -13.953 1 67.94 222 SER B O 1
ATOM 4377 N N . SER B 1 223 ? -14.016 30.125 -13.922 1 59.16 223 SER B N 1
ATOM 4378 C CA . SER B 1 223 ? -14.141 30.766 -15.227 1 59.16 223 SER B CA 1
ATOM 4379 C C . SER B 1 223 ? -12.992 31.75 -15.461 1 59.16 223 SER B C 1
ATOM 4381 O O . SER B 1 223 ? -12.633 32.031 -16.609 1 59.16 223 SER B O 1
ATOM 4383 N N . ASP B 1 224 ? -12.641 32.375 -14.297 1 57.03 224 ASP B N 1
ATOM 4384 C CA . ASP B 1 224 ? -11.609 33.406 -14.484 1 57.03 224 ASP B CA 1
ATOM 4385 C C . ASP B 1 224 ? -10.219 32.781 -14.461 1 57.03 224 ASP B C 1
ATOM 4387 O O . ASP B 1 224 ? -9.977 31.812 -13.742 1 57.03 224 ASP B O 1
ATOM 4391 N N . ASP B 1 225 ? -9.273 32.969 -15.289 1 61.28 225 ASP B N 1
ATOM 4392 C CA . ASP B 1 225 ? -7.863 32.75 -15.578 1 61.28 225 ASP B CA 1
ATOM 4393 C C . ASP B 1 225 ? -7.129 32.219 -14.344 1 61.28 225 ASP B C 1
ATOM 4395 O O . ASP B 1 225 ? -7.449 32.594 -13.219 1 61.28 225 ASP B O 1
ATOM 4399 N N . SER B 1 226 ? -6.336 31.234 -14.258 1 72.62 226 SER B N 1
ATOM 4400 C CA . SER B 1 226 ? -5.289 30.516 -13.539 1 72.62 226 SER B CA 1
ATOM 4401 C C . SER B 1 226 ? -5.434 30.703 -12.031 1 72.62 226 SER B C 1
ATOM 4403 O O . SER B 1 226 ? -4.512 30.391 -11.273 1 72.62 226 SER B O 1
ATOM 4405 N N . GLY B 1 227 ? -6.809 31.281 -11.445 1 82.75 227 GLY B N 1
ATOM 4406 C CA . GLY B 1 227 ? -6.98 31.469 -10.008 1 82.75 227 GLY B CA 1
ATOM 4407 C C . GLY B 1 227 ? -6.391 32.781 -9.516 1 82.75 227 GLY B C 1
ATOM 4408 O O . GLY B 1 227 ? -5.738 33.5 -10.273 1 82.75 227 GLY B O 1
ATOM 4409 N N . PRO B 1 228 ? -6.699 33.188 -8.258 1 88 228 PRO B N 1
ATOM 4410 C CA . PRO B 1 228 ? -6.176 34.438 -7.695 1 88 228 PRO B CA 1
ATOM 4411 C C . PRO B 1 228 ? -4.652 34.469 -7.648 1 88 228 PRO B C 1
ATOM 4413 O O . PRO B 1 228 ? -4.016 33.438 -7.398 1 88 228 PRO B O 1
ATOM 4416 N N . PRO B 1 229 ? -4.098 35.625 -7.871 1 88.25 229 PRO B N 1
ATOM 4417 C CA . PRO B 1 229 ? -2.637 35.719 -7.879 1 88.25 229 PRO B CA 1
ATOM 4418 C C . PRO B 1 229 ? -2.012 35.375 -6.527 1 88.25 229 PRO B C 1
ATOM 4420 O O . PRO B 1 229 ? -0.86 34.938 -6.477 1 88.25 229 PRO B O 1
ATOM 4423 N N . ASP B 1 230 ? -2.781 35.5 -5.469 1 88.75 230 ASP B N 1
ATOM 4424 C CA . ASP B 1 230 ? -2.203 35.281 -4.148 1 88.75 230 ASP B CA 1
ATOM 4425 C C . ASP B 1 230 ? -2.439 33.844 -3.688 1 88.75 230 ASP B C 1
ATOM 4427 O O . ASP B 1 230 ? -2.092 33.469 -2.561 1 88.75 230 ASP B O 1
ATOM 4431 N N . ALA B 1 231 ? -2.992 33.062 -4.637 1 90.19 231 ALA B N 1
ATOM 4432 C CA . ALA B 1 231 ? -3.104 31.641 -4.332 1 90.19 231 ALA B CA 1
ATOM 4433 C C . ALA B 1 231 ? -1.73 30.969 -4.301 1 90.19 231 ALA B C 1
ATOM 4435 O O . ALA B 1 231 ? -0.854 31.297 -5.102 1 90.19 231 ALA B O 1
ATOM 4436 N N . ARG B 1 232 ? -1.549 30.047 -3.48 1 90.31 232 ARG B N 1
ATOM 4437 C CA . ARG B 1 232 ? -0.25 29.469 -3.16 1 90.31 232 ARG B CA 1
ATOM 4438 C C . ARG B 1 232 ? 0.462 28.984 -4.422 1 90.31 232 ARG B C 1
ATOM 4440 O O . ARG B 1 232 ? 1.632 29.312 -4.641 1 90.31 232 ARG B O 1
ATOM 4447 N N . MET B 1 233 ? -0.222 28.234 -5.277 1 90.62 233 MET B N 1
ATOM 4448 C CA . MET B 1 233 ? 0.413 27.641 -6.449 1 90.62 233 MET B CA 1
ATOM 4449 C C . MET B 1 233 ? 0.74 28.703 -7.492 1 90.62 233 MET B C 1
ATOM 4451 O O . MET B 1 233 ? 1.657 28.531 -8.297 1 90.62 233 MET B O 1
ATOM 4455 N N . ASN B 1 234 ? -0.009 29.781 -7.445 1 91.12 234 ASN B N 1
ATOM 4456 C CA . ASN B 1 234 ? 0.298 30.906 -8.312 1 91.12 234 ASN B CA 1
ATOM 4457 C C . ASN B 1 234 ? 1.436 31.75 -7.754 1 91.12 234 ASN B C 1
ATOM 4459 O O . ASN B 1 234 ? 2.35 32.125 -8.484 1 91.12 234 ASN B O 1
ATOM 4463 N N . LEU B 1 235 ? 1.363 31.969 -6.488 1 90.56 235 LEU B N 1
ATOM 4464 C CA . LEU B 1 235 ? 2.338 32.812 -5.812 1 90.56 235 LEU B CA 1
ATOM 4465 C C . LEU B 1 235 ? 3.734 32.219 -5.887 1 90.56 235 LEU B C 1
ATOM 4467 O O . LEU B 1 235 ? 4.727 32.938 -6.016 1 90.56 235 LEU B O 1
ATOM 4471 N N . PHE B 1 236 ? 3.797 30.891 -5.879 1 90.62 236 PHE B N 1
ATOM 4472 C CA . PHE B 1 236 ? 5.098 30.234 -5.762 1 90.62 236 PHE B CA 1
ATOM 4473 C C . PHE B 1 236 ? 5.406 29.406 -7.004 1 90.62 236 PHE B C 1
ATOM 4475 O O . PHE B 1 236 ? 6.215 28.484 -6.953 1 90.62 236 PHE B O 1
ATOM 4482 N N . LYS B 1 237 ? 4.773 29.672 -8.055 1 90.44 237 LYS B N 1
ATOM 4483 C CA . LYS B 1 237 ? 5.004 28.969 -9.32 1 90.44 237 LYS B CA 1
ATOM 4484 C C . LYS B 1 237 ? 6.488 28.953 -9.672 1 90.44 237 LYS B C 1
ATOM 4486 O O . LYS B 1 237 ? 7.152 29.984 -9.656 1 90.44 237 LYS B O 1
ATOM 4491 N N . GLY B 1 238 ? 6.98 27.734 -9.852 1 89.94 238 GLY B N 1
ATOM 4492 C CA . GLY B 1 238 ? 8.375 27.562 -10.234 1 89.94 238 GLY B CA 1
ATOM 4493 C C . GLY B 1 238 ? 9.32 27.547 -9.047 1 89.94 238 GLY B C 1
ATOM 4494 O O . GLY B 1 238 ? 10.523 27.344 -9.203 1 89.94 238 GLY B O 1
ATOM 4495 N N . ARG B 1 239 ? 8.758 27.734 -7.801 1 88.5 239 ARG B N 1
ATOM 4496 C CA . ARG B 1 239 ? 9.617 27.875 -6.629 1 88.5 239 ARG B CA 1
ATOM 4497 C C . ARG B 1 239 ? 9.281 26.828 -5.578 1 88.5 239 ARG B C 1
ATOM 4499 O O . ARG B 1 239 ? 9.898 26.797 -4.512 1 88.5 239 ARG B O 1
ATOM 4506 N N . TYR B 1 240 ? 8.336 26 -5.879 1 86 240 TYR B N 1
ATOM 4507 C CA . TYR B 1 240 ? 7.883 24.984 -4.93 1 86 240 TYR B CA 1
ATOM 4508 C C . TYR B 1 240 ? 7.832 23.609 -5.582 1 86 240 TYR B C 1
ATOM 4510 O O . TYR B 1 240 ? 6.75 23.109 -5.891 1 86 240 TYR B O 1
ATOM 4518 N N . SER B 1 241 ? 8.93 22.969 -5.652 1 83.19 241 SER B N 1
ATOM 4519 C CA . SER B 1 241 ? 9.102 21.75 -6.453 1 83.19 241 SER B CA 1
ATOM 4520 C C . SER B 1 241 ? 8.242 20.609 -5.918 1 83.19 241 SER B C 1
ATOM 4522 O O . SER B 1 241 ? 7.578 19.906 -6.688 1 83.19 241 SER B O 1
ATOM 4524 N N . GLU B 1 242 ? 8.203 20.469 -4.633 1 81.75 242 GLU B N 1
ATOM 4525 C CA . GLU B 1 242 ? 7.453 19.359 -4.031 1 81.75 242 GLU B CA 1
ATOM 4526 C C . GLU B 1 242 ? 5.961 19.469 -4.336 1 81.75 242 GLU B C 1
ATOM 4528 O O . GLU B 1 242 ? 5.328 18.484 -4.719 1 81.75 242 GLU B O 1
ATOM 4533 N N . GLY B 1 243 ? 5.48 20.703 -4.207 1 85.81 243 GLY B N 1
ATOM 4534 C CA . GLY B 1 243 ? 4.082 20.938 -4.527 1 85.81 243 GLY B CA 1
ATOM 4535 C C . GLY B 1 243 ? 3.773 20.766 -6.004 1 85.81 243 GLY B C 1
ATOM 4536 O O . GLY B 1 243 ? 2.801 20.109 -6.371 1 85.81 243 GLY B O 1
ATOM 4537 N N . GLU B 1 244 ? 4.652 21.297 -6.801 1 88.25 244 GLU B N 1
ATOM 4538 C CA . GLU B 1 244 ? 4.426 21.297 -8.242 1 88.25 244 GLU B CA 1
ATOM 4539 C C . GLU B 1 244 ? 4.543 19.891 -8.828 1 88.25 244 GLU B C 1
ATOM 4541 O O . GLU B 1 244 ? 3.885 19.562 -9.812 1 88.25 244 GLU B O 1
ATOM 4546 N N . SER B 1 245 ? 5.336 19.094 -8.227 1 87.81 245 SER B N 1
ATOM 4547 C CA . SER B 1 245 ? 5.492 17.719 -8.688 1 87.81 245 SER B CA 1
ATOM 4548 C C . SER B 1 245 ? 4.234 16.906 -8.422 1 87.81 245 SER B C 1
ATOM 4550 O O . SER B 1 245 ? 3.879 16.031 -9.219 1 87.81 245 SER B O 1
ATOM 4552 N N . ARG B 1 246 ? 3.52 17.25 -7.434 1 91.25 246 ARG B N 1
ATOM 4553 C CA . ARG B 1 246 ? 2.342 16.484 -7.02 1 91.25 246 ARG B CA 1
ATOM 4554 C C . ARG B 1 246 ? 1.079 17.047 -7.668 1 91.25 246 ARG B C 1
ATOM 4556 O O . ARG B 1 246 ? 0.188 16.281 -8.055 1 91.25 246 ARG B O 1
ATOM 4563 N N . TYR B 1 247 ? 1.059 18.359 -7.754 1 93.56 247 TYR B N 1
ATOM 4564 C CA . TYR B 1 247 ? -0.173 19.031 -8.172 1 93.56 247 TYR B CA 1
ATOM 4565 C C . TYR B 1 247 ? 0 19.703 -9.523 1 93.56 247 TYR B C 1
ATOM 4567 O O . TYR B 1 247 ? 0.342 20.891 -9.594 1 93.56 247 TYR B O 1
ATOM 4575 N N . ASN B 1 248 ? -0.251 18.984 -10.547 1 91.38 248 ASN B N 1
ATOM 4576 C CA . ASN B 1 248 ? -0.259 19.516 -11.898 1 91.38 248 ASN B CA 1
ATOM 4577 C C . ASN B 1 248 ? -1.635 20.062 -12.281 1 91.38 248 ASN B C 1
ATOM 4579 O O . ASN B 1 248 ? -2.525 19.297 -12.648 1 91.38 248 ASN B O 1
ATOM 4583 N N . LEU B 1 249 ? -1.796 21.328 -12.25 1 91.38 249 LEU B N 1
ATOM 4584 C CA . LEU B 1 249 ? -3.08 21.984 -12.469 1 91.38 249 LEU B CA 1
ATOM 4585 C C . LEU B 1 249 ? -3.574 21.766 -13.891 1 91.38 249 LEU B C 1
ATOM 4587 O O . LEU B 1 249 ? -4.754 21.984 -14.188 1 91.38 249 LEU B O 1
ATOM 4591 N N . GLN B 1 250 ? -2.68 21.328 -14.781 1 89.62 250 GLN B N 1
ATOM 4592 C CA . GLN B 1 250 ? -3.055 21.094 -16.172 1 89.62 250 GLN B CA 1
ATOM 4593 C C . GLN B 1 250 ? -3.488 19.656 -16.391 1 89.62 250 GLN B C 1
ATOM 4595 O O . GLN B 1 250 ? -3.889 19.281 -17.5 1 89.62 250 GLN B O 1
ATOM 4600 N N . ASN B 1 251 ? -3.412 18.875 -15.383 1 91.56 251 ASN B N 1
ATOM 4601 C CA . ASN B 1 251 ? -3.873 17.5 -15.477 1 91.56 251 ASN B CA 1
ATOM 4602 C C . ASN B 1 251 ? -5.391 17.422 -15.641 1 91.56 251 ASN B C 1
ATOM 4604 O O . ASN B 1 251 ? -6.133 17.781 -14.727 1 91.56 251 ASN B O 1
ATOM 4608 N N . PRO B 1 252 ? -5.855 16.906 -16.812 1 93.5 252 PRO B N 1
ATOM 4609 C CA . PRO B 1 252 ? -7.301 16.891 -17.062 1 93.5 252 PRO B CA 1
ATOM 4610 C C . PRO B 1 252 ? -8.062 16.047 -16.047 1 93.5 252 PRO B C 1
ATOM 4612 O O . PRO B 1 252 ? -9.211 16.359 -15.711 1 93.5 252 PRO B O 1
ATOM 4615 N N . LYS B 1 253 ? -7.465 15.039 -15.531 1 93.88 253 LYS B N 1
ATOM 4616 C CA . LYS B 1 253 ? -8.117 14.203 -14.531 1 93.88 253 LYS B CA 1
ATOM 4617 C C . LYS B 1 253 ? -8.328 14.977 -13.227 1 93.88 253 LYS B C 1
ATOM 4619 O O . LYS B 1 253 ? -9.367 14.828 -12.578 1 93.88 253 LYS B O 1
ATOM 4624 N N . LEU B 1 254 ? -7.316 15.758 -12.883 1 95.56 254 LEU B N 1
ATOM 4625 C CA . LEU B 1 254 ? -7.418 16.609 -11.695 1 95.56 254 LEU B CA 1
ATOM 4626 C C . LEU B 1 254 ? -8.547 17.609 -11.852 1 95.56 254 LEU B C 1
ATOM 4628 O O . LEU B 1 254 ? -9.383 17.75 -10.953 1 95.56 254 LEU B O 1
ATOM 4632 N N . GLU B 1 255 ? -8.602 18.203 -12.977 1 94.81 255 GLU B N 1
ATOM 4633 C CA . GLU B 1 255 ? -9.625 19.219 -13.242 1 94.81 255 GLU B CA 1
ATOM 4634 C C . GLU B 1 255 ? -11.023 18.609 -13.195 1 94.81 255 GLU B C 1
ATOM 4636 O O . GLU B 1 255 ? -11.938 19.188 -12.594 1 94.81 255 GLU B O 1
ATOM 4641 N N . SER B 1 256 ? -11.156 17.469 -13.812 1 96.31 256 SER B N 1
ATOM 4642 C CA . SER B 1 256 ? -12.445 16.797 -13.852 1 96.31 256 SER B CA 1
ATOM 4643 C C . SER B 1 256 ? -12.898 16.391 -12.453 1 96.31 256 SER B C 1
ATOM 4645 O O . SER B 1 256 ? -14.07 16.562 -12.094 1 96.31 256 SER B O 1
ATOM 4647 N N . ALA B 1 257 ? -12 15.914 -11.648 1 97.56 257 ALA B N 1
ATOM 4648 C CA . ALA B 1 257 ? -12.32 15.508 -10.281 1 97.56 257 ALA B CA 1
ATOM 4649 C C . ALA B 1 257 ? -12.789 16.703 -9.445 1 97.56 257 ALA B C 1
ATOM 4651 O O . ALA B 1 257 ? -13.82 16.625 -8.773 1 97.56 257 ALA B O 1
ATOM 4652 N N . VAL B 1 258 ? -12.07 17.766 -9.57 1 97.44 258 VAL B N 1
ATOM 4653 C CA . VAL B 1 258 ? -12.383 18.969 -8.797 1 97.44 258 VAL B CA 1
ATOM 4654 C C . VAL B 1 258 ? -13.758 19.484 -9.188 1 97.44 258 VAL B C 1
ATOM 4656 O O . VAL B 1 258 ? -14.562 19.859 -8.32 1 97.44 258 VAL B O 1
ATOM 4659 N N . LYS B 1 259 ? -14.023 19.5 -10.508 1 96.56 259 LYS B N 1
ATOM 4660 C CA . LYS B 1 259 ? -15.328 19.953 -11 1 96.56 259 LYS B CA 1
ATOM 4661 C C . LYS B 1 259 ? -16.453 19.109 -10.422 1 96.56 259 LYS B C 1
ATOM 4663 O O . LYS B 1 259 ? -17.484 19.641 -10 1 96.56 259 LYS B O 1
ATOM 4668 N N . GLU B 1 260 ? -16.234 17.828 -10.375 1 98 260 GLU B N 1
ATOM 4669 C CA . GLU B 1 260 ? -17.25 16.906 -9.859 1 98 260 GLU B CA 1
ATOM 4670 C C . GLU B 1 260 ? -17.453 17.094 -8.352 1 98 260 GLU B C 1
ATOM 4672 O O . GLU B 1 260 ? -18.578 17.078 -7.863 1 98 260 GLU B O 1
ATOM 4677 N N . TYR B 1 261 ? -16.391 17.234 -7.59 1 98.19 261 TYR B N 1
ATOM 4678 C CA . TYR B 1 261 ? -16.5 17.438 -6.152 1 98.19 261 TYR B CA 1
ATOM 4679 C C . TYR B 1 261 ? -17.203 18.766 -5.852 1 98.19 261 TYR B C 1
ATOM 4681 O O . TYR B 1 261 ? -18.016 18.844 -4.918 1 98.19 261 TYR B O 1
ATOM 4689 N N . ARG B 1 262 ? -16.906 19.781 -6.645 1 96.88 262 ARG B N 1
ATOM 4690 C CA . ARG B 1 262 ? -17.609 21.047 -6.5 1 96.88 262 ARG B CA 1
ATOM 4691 C C . ARG B 1 262 ? -19.094 20.891 -6.758 1 96.88 262 ARG B C 1
ATOM 4693 O O . ARG B 1 262 ? -19.922 21.453 -6.035 1 96.88 262 ARG B O 1
ATOM 4700 N N . ARG B 1 263 ? -19.422 20.172 -7.805 1 97.38 263 ARG B N 1
ATOM 4701 C CA . ARG B 1 263 ? -20.812 19.906 -8.125 1 97.38 263 ARG B CA 1
ATOM 4702 C C . ARG B 1 263 ? -21.531 19.234 -6.961 1 97.38 263 ARG B C 1
ATOM 4704 O O . ARG B 1 263 ? -22.672 19.594 -6.648 1 97.38 263 ARG B O 1
ATOM 4711 N N . ILE B 1 264 ? -20.891 18.281 -6.305 1 98.25 264 ILE B N 1
ATOM 4712 C CA . ILE B 1 264 ? -21.453 17.609 -5.145 1 98.25 264 ILE B CA 1
ATOM 4713 C C . ILE B 1 264 ? -21.703 18.625 -4.027 1 98.25 264 ILE B C 1
ATOM 4715 O O . ILE B 1 264 ? -22.766 18.641 -3.414 1 98.25 264 ILE B O 1
ATOM 4719 N N . GLY B 1 265 ? -20.688 19.453 -3.756 1 96.69 265 GLY B N 1
ATOM 4720 C CA . GLY B 1 265 ? -20.859 20.5 -2.76 1 96.69 265 GLY B CA 1
ATOM 4721 C C . GLY B 1 265 ? -22.062 21.391 -3.02 1 96.69 265 GLY B C 1
ATOM 4722 O O . GLY B 1 265 ? -22.891 21.609 -2.121 1 96.69 265 GLY B O 1
ATOM 4723 N N . VAL B 1 266 ? -22.234 21.812 -4.227 1 95.81 266 VAL B N 1
ATOM 4724 C CA . VAL B 1 266 ? -23.344 22.688 -4.625 1 95.81 266 VAL B CA 1
ATOM 4725 C C . VAL B 1 266 ? -24.672 21.938 -4.441 1 95.81 266 VAL B C 1
ATOM 4727 O O . VAL B 1 266 ? -25.625 22.484 -3.881 1 95.81 266 VAL B O 1
ATOM 4730 N N . LYS B 1 267 ? -24.688 20.781 -4.891 1 97.44 267 LYS B N 1
ATOM 4731 C CA . LYS B 1 267 ? -25.891 19.969 -4.828 1 97.44 267 LYS B CA 1
ATOM 4732 C C . LYS B 1 267 ? -26.406 19.859 -3.395 1 97.44 267 LYS B C 1
ATOM 4734 O O . LYS B 1 267 ? -27.625 19.891 -3.166 1 97.44 267 LYS B O 1
ATOM 4739 N N . TYR B 1 268 ? -25.547 19.828 -2.463 1 97 268 TYR B N 1
ATOM 4740 C CA . TYR B 1 268 ? -25.969 19.562 -1.089 1 97 268 TYR B CA 1
ATOM 4741 C C . TYR B 1 268 ? -25.797 20.812 -0.228 1 97 268 TYR B C 1
ATOM 4743 O O . TYR B 1 268 ? -25.922 20.75 0.998 1 97 268 TYR B O 1
ATOM 4751 N N . GLY B 1 269 ? -25.406 21.938 -0.813 1 95.62 269 GLY B N 1
ATOM 4752 C CA . GLY B 1 269 ? -25.312 23.219 -0.115 1 95.62 269 GLY B CA 1
ATOM 4753 C C . GLY B 1 269 ? -24.109 23.281 0.811 1 95.62 269 GLY B C 1
ATOM 4754 O O . GLY B 1 269 ? -24.188 23.875 1.888 1 95.62 269 GLY B O 1
ATOM 4755 N N . ILE B 1 270 ? -23.062 22.578 0.49 1 96.44 270 ILE B N 1
ATOM 4756 C CA . ILE B 1 270 ? -21.812 22.562 1.249 1 96.44 270 ILE B CA 1
ATOM 4757 C C . ILE B 1 270 ? -20.688 23.188 0.419 1 96.44 270 ILE B C 1
ATOM 4759 O O . ILE B 1 270 ? -20.531 22.875 -0.759 1 96.44 270 ILE B O 1
ATOM 4763 N N . SER B 1 271 ? -20 24.156 0.982 1 95.88 271 SER B N 1
ATOM 4764 C CA . SER B 1 271 ? -18.875 24.703 0.241 1 95.88 271 SER B CA 1
ATOM 4765 C C . SER B 1 271 ? -17.859 23.609 -0.106 1 95.88 271 SER B C 1
ATOM 4767 O O . SER B 1 271 ? -17.656 22.672 0.672 1 95.88 271 SER B O 1
ATOM 4769 N N . PRO B 1 272 ? -17.172 23.766 -1.221 1 95.75 272 PRO B N 1
ATOM 4770 C CA . PRO B 1 272 ? -16.188 22.766 -1.615 1 95.75 272 PRO B CA 1
ATOM 4771 C C . PRO B 1 272 ? -15.078 22.594 -0.579 1 95.75 272 PRO B C 1
ATOM 4773 O O . PRO B 1 272 ? -14.625 21.469 -0.335 1 95.75 272 PRO B O 1
ATOM 4776 N N . SER B 1 273 ? -14.703 23.672 -0.015 1 96.25 273 SER B N 1
ATOM 4777 C CA . SER B 1 273 ? -13.664 23.625 1.005 1 96.25 273 SER B CA 1
ATOM 4778 C C . SER B 1 273 ? -14.117 22.828 2.223 1 96.25 273 SER B C 1
ATOM 4780 O O . SER B 1 273 ? -13.367 22 2.752 1 96.25 273 SER B O 1
ATOM 4782 N N . ILE B 1 274 ? -15.344 23.078 2.646 1 97.62 274 ILE B N 1
ATOM 4783 C CA . ILE B 1 274 ? -15.906 22.375 3.793 1 97.62 274 ILE B CA 1
ATOM 4784 C C . ILE B 1 274 ? -16.047 20.891 3.461 1 97.62 274 ILE B C 1
ATOM 4786 O O . ILE B 1 274 ? -15.703 20.031 4.273 1 97.62 274 ILE B O 1
ATOM 4790 N N . LEU B 1 275 ? -16.531 20.594 2.258 1 98.19 275 LEU B N 1
ATOM 4791 C CA . LEU B 1 275 ? -16.688 19.219 1.812 1 98.19 275 LEU B CA 1
ATOM 4792 C C . LEU B 1 275 ? -15.359 18.469 1.876 1 98.19 275 LEU B C 1
ATOM 4794 O O . LEU B 1 275 ? -15.305 17.344 2.385 1 98.19 275 LEU B O 1
ATOM 4798 N N . ALA B 1 276 ? -14.305 19.109 1.391 1 98.38 276 ALA B N 1
ATOM 4799 C CA . ALA B 1 276 ? -12.977 18.516 1.332 1 98.38 276 ALA B CA 1
ATOM 4800 C C . ALA B 1 276 ? -12.469 18.172 2.73 1 98.38 276 ALA B C 1
ATOM 4802 O O . ALA B 1 276 ? -12.016 17.062 2.98 1 98.38 276 ALA B O 1
ATOM 4803 N N . VAL B 1 277 ? -12.57 19.109 3.621 1 98.31 277 VAL B N 1
ATOM 4804 C CA . VAL B 1 277 ? -12.039 18.922 4.969 1 98.31 277 VAL B CA 1
ATOM 4805 C C . VAL B 1 277 ? -12.906 17.938 5.738 1 98.31 277 VAL B C 1
ATOM 4807 O O . VAL B 1 277 ? -12.398 17.078 6.465 1 98.31 277 VAL B O 1
ATOM 4810 N N . ALA B 1 278 ? -14.234 18 5.562 1 98.5 278 ALA B N 1
ATOM 4811 C CA . ALA B 1 278 ? -15.156 17.094 6.234 1 98.5 278 ALA B CA 1
ATOM 4812 C C . ALA B 1 278 ? -14.891 15.641 5.812 1 98.5 278 ALA B C 1
ATOM 4814 O O . ALA B 1 278 ? -14.969 14.727 6.637 1 98.5 278 ALA B O 1
ATOM 4815 N N . PHE B 1 279 ? -14.648 15.453 4.582 1 98.62 279 PHE B N 1
ATOM 4816 C CA . PHE B 1 279 ? -14.305 14.125 4.086 1 98.62 279 PHE B CA 1
ATOM 4817 C C . PHE B 1 279 ? -13.125 13.547 4.855 1 98.62 279 PHE B C 1
ATOM 4819 O O . PHE B 1 279 ? -13.156 12.391 5.277 1 98.62 279 PHE B O 1
ATOM 4826 N N . VAL B 1 280 ? -12.078 14.352 5.02 1 98.62 280 VAL B N 1
ATOM 4827 C CA . VAL B 1 280 ? -10.859 13.914 5.695 1 98.62 280 VAL B CA 1
ATOM 4828 C C . VAL B 1 280 ? -11.164 13.594 7.156 1 98.62 280 VAL B C 1
ATOM 4830 O O . VAL B 1 280 ? -10.781 12.539 7.664 1 98.62 280 VAL B O 1
ATOM 4833 N N . LEU B 1 281 ? -11.914 14.453 7.816 1 97.88 281 LEU B N 1
ATOM 4834 C CA . LEU B 1 281 ? -12.164 14.359 9.25 1 97.88 281 LEU B CA 1
ATOM 4835 C C . LEU B 1 281 ? -13.062 13.172 9.57 1 97.88 281 LEU B C 1
ATOM 4837 O O . LEU B 1 281 ? -13.062 12.672 10.695 1 97.88 281 LEU B O 1
ATOM 4841 N N . ARG B 1 282 ? -13.758 12.727 8.602 1 96.75 282 ARG B N 1
ATOM 4842 C CA . ARG B 1 282 ? -14.695 11.625 8.836 1 96.75 282 ARG B CA 1
ATOM 4843 C C . ARG B 1 282 ? -13.961 10.297 8.945 1 96.75 282 ARG B C 1
ATOM 4845 O O . ARG B 1 282 ? -14.508 9.32 9.453 1 96.75 282 ARG B O 1
ATOM 4852 N N . HIS B 1 283 ? -12.844 10.211 8.352 1 97.38 283 HIS B N 1
ATOM 4853 C CA . HIS B 1 283 ? -12.109 8.953 8.32 1 97.38 283 HIS B CA 1
ATOM 4854 C C . HIS B 1 283 ? -11.766 8.477 9.727 1 97.38 283 HIS B C 1
ATOM 4856 O O . HIS B 1 283 ? -11.148 9.211 10.508 1 97.38 283 HIS B O 1
ATOM 4862 N N . PRO B 1 284 ? -12.023 7.277 10.055 1 97.38 284 PRO B N 1
ATOM 4863 C CA . PRO B 1 284 ? -11.898 6.836 11.445 1 97.38 284 PRO B CA 1
ATOM 4864 C C . PRO B 1 284 ? -10.445 6.758 11.914 1 97.38 284 PRO B C 1
ATOM 4866 O O . PRO B 1 284 ? -10.18 6.742 13.117 1 97.38 284 PRO B O 1
ATOM 4869 N N . LEU B 1 285 ? -9.508 6.75 11.016 1 98.62 285 LEU B N 1
ATOM 4870 C CA . LEU B 1 285 ? -8.109 6.602 11.398 1 98.62 285 LEU B CA 1
ATOM 4871 C C . LEU B 1 285 ? -7.406 7.957 11.43 1 98.62 285 LEU B C 1
ATOM 4873 O O . LEU B 1 285 ? -6.223 8.039 11.766 1 98.62 285 LEU B O 1
ATOM 4877 N N . VAL B 1 286 ? -8.125 8.977 11.086 1 98.56 286 VAL B N 1
ATOM 4878 C CA . VAL B 1 286 ? -7.555 10.32 11.109 1 98.56 286 VAL B CA 1
ATOM 4879 C C . VAL B 1 286 ? -7.629 10.891 12.523 1 98.56 286 VAL B C 1
ATOM 4881 O O . VAL B 1 286 ? -8.711 11 13.102 1 98.56 286 VAL B O 1
ATOM 4884 N N . GLY B 1 287 ? -6.441 11.141 13.078 1 98.19 287 GLY B N 1
ATOM 4885 C CA . GLY B 1 287 ? -6.383 11.805 14.375 1 98.19 287 GLY B CA 1
ATOM 4886 C C . GLY B 1 287 ? -6.512 13.312 14.281 1 98.19 287 GLY B C 1
ATOM 4887 O O . GLY B 1 287 ? -7 13.961 15.203 1 98.19 287 GLY B O 1
ATOM 4888 N N . SER B 1 288 ? -6.031 13.859 13.172 1 97.81 288 SER B N 1
ATOM 4889 C CA . SER B 1 288 ? -6.121 15.289 12.922 1 97.81 288 SER B CA 1
ATOM 4890 C C . SER B 1 288 ? -5.91 15.609 11.445 1 97.81 288 SER B C 1
ATOM 4892 O O . SER B 1 288 ? -5.27 14.844 10.727 1 97.81 288 SER B O 1
ATOM 4894 N N . ALA B 1 289 ? -6.555 16.625 10.992 1 97.75 289 ALA B N 1
ATOM 4895 C CA . ALA B 1 289 ? -6.238 17.234 9.703 1 97.75 289 ALA B CA 1
ATOM 4896 C C . ALA B 1 289 ? -5.312 18.438 9.867 1 97.75 289 ALA B C 1
ATOM 4898 O O . ALA B 1 289 ? -5.598 19.344 10.656 1 97.75 289 ALA B O 1
ATOM 4899 N N . VAL B 1 290 ? -4.199 18.391 9.172 1 97.25 290 VAL B N 1
ATOM 4900 C CA . VAL B 1 290 ? -3.225 19.469 9.234 1 97.25 290 VAL B CA 1
ATOM 4901 C C . VAL B 1 290 ? -3.412 20.406 8.039 1 97.25 290 VAL B C 1
ATOM 4903 O O . VAL B 1 290 ? -3.283 19.984 6.887 1 97.25 290 VAL B O 1
ATOM 4906 N N . PHE B 1 291 ? -3.752 21.625 8.328 1 95.06 291 PHE B N 1
ATOM 4907 C CA . PHE B 1 291 ? -4.047 22.562 7.25 1 95.06 291 PHE B CA 1
ATOM 4908 C C . PHE B 1 291 ? -3.342 23.906 7.488 1 95.06 291 PHE B C 1
ATOM 4910 O O . PHE B 1 291 ? -2.887 24.172 8.602 1 95.06 291 PHE B O 1
ATOM 4917 N N . GLY B 1 292 ? -3.141 24.625 6.418 1 92.38 292 GLY B N 1
ATOM 4918 C CA . GLY B 1 292 ? -2.646 26 6.48 1 92.38 292 GLY B CA 1
ATOM 4919 C C . GLY B 1 292 ? -3.674 27.016 6.039 1 92.38 292 GLY B C 1
ATOM 4920 O O . GLY B 1 292 ? -4.461 26.766 5.125 1 92.38 292 GLY B O 1
ATOM 4921 N N . ALA B 1 293 ? -3.701 28.141 6.773 1 92.94 293 ALA B N 1
ATOM 4922 C CA . ALA B 1 293 ? -4.543 29.281 6.414 1 92.94 293 ALA B CA 1
ATOM 4923 C C . ALA B 1 293 ? -3.73 30.562 6.348 1 92.94 293 ALA B C 1
ATOM 4925 O O . ALA B 1 293 ? -2.783 30.75 7.117 1 92.94 293 ALA B O 1
ATOM 4926 N N . THR B 1 294 ? -4.098 31.375 5.391 1 92.31 294 THR B N 1
ATOM 4927 C CA . THR B 1 294 ? -3.422 32.656 5.281 1 92.31 294 THR B CA 1
ATOM 4928 C C . THR B 1 294 ? -4.375 33.812 5.613 1 92.31 294 THR B C 1
ATOM 4930 O O . THR B 1 294 ? -3.945 34.938 5.82 1 92.31 294 THR B O 1
ATOM 4933 N N . LYS B 1 295 ? -5.594 33.5 5.59 1 92.56 295 LYS B N 1
ATOM 4934 C CA . LYS B 1 295 ? -6.645 34.438 5.938 1 92.56 295 LYS B CA 1
ATOM 4935 C C . LYS B 1 295 ? -7.555 33.875 7.031 1 92.56 295 LYS B C 1
ATOM 4937 O O . LYS B 1 295 ? -7.777 32.688 7.102 1 92.56 295 LYS B O 1
ATOM 4942 N N . LEU B 1 296 ? -8.094 34.812 7.789 1 95.44 296 LEU B N 1
ATOM 4943 C CA . LEU B 1 296 ? -8.961 34.438 8.891 1 95.44 296 LEU B CA 1
ATOM 4944 C C . LEU B 1 296 ? -10.195 33.688 8.383 1 95.44 296 LEU B C 1
ATOM 4946 O O . LEU B 1 296 ? -10.656 32.719 8.992 1 95.44 296 LEU B O 1
ATOM 4950 N N . TRP B 1 297 ? -10.695 34.188 7.281 1 95.31 297 TRP B N 1
ATOM 4951 C CA . TRP B 1 297 ? -11.922 33.562 6.781 1 95.31 297 TRP B CA 1
ATOM 4952 C C . TRP B 1 297 ? -11.664 32.156 6.332 1 95.31 297 TRP B C 1
ATOM 4954 O O . TRP B 1 297 ? -12.555 31.297 6.418 1 95.31 297 TRP B O 1
ATOM 4964 N N . GLN B 1 298 ? -10.508 31.766 5.844 1 94.69 298 GLN B N 1
ATOM 4965 C CA . GLN B 1 298 ? -10.133 30.391 5.512 1 94.69 298 GLN B CA 1
ATOM 4966 C C . GLN B 1 298 ? -10.164 29.5 6.75 1 94.69 298 GLN B C 1
ATOM 4968 O O . GLN B 1 298 ? -10.672 28.375 6.703 1 94.69 298 GLN B O 1
ATOM 4973 N N . LEU B 1 299 ? -9.547 30.047 7.824 1 95.62 299 LEU B N 1
ATOM 4974 C CA . LEU B 1 299 ? -9.562 29.344 9.094 1 95.62 299 LEU B CA 1
ATOM 4975 C C . LEU B 1 299 ? -10.984 29.047 9.547 1 95.62 299 LEU B C 1
ATOM 4977 O O . LEU B 1 299 ? -11.305 27.922 9.93 1 95.62 299 LEU B O 1
ATOM 4981 N N . GLU B 1 300 ? -11.828 30.016 9.461 1 95.38 300 GLU B N 1
ATOM 4982 C CA . GLU B 1 300 ? -13.219 29.875 9.875 1 95.38 300 GLU B CA 1
ATOM 4983 C C . GLU B 1 300 ? -13.938 28.812 9.047 1 95.38 300 GLU B C 1
ATOM 4985 O O . GLU B 1 300 ? -14.711 28.016 9.586 1 95.38 300 GLU B O 1
ATOM 4990 N N . GLU B 1 301 ? -13.672 28.797 7.848 1 93.94 301 GLU B N 1
ATOM 4991 C CA . GLU B 1 301 ? -14.297 27.828 6.953 1 93.94 301 GLU B CA 1
ATOM 4992 C C . GLU B 1 301 ? -13.875 26.406 7.309 1 93.94 301 GLU B C 1
ATOM 4994 O O . GLU B 1 301 ? -14.711 25.5 7.359 1 93.94 301 GLU B O 1
ATOM 4999 N N . VAL B 1 302 ? -12.609 26.234 7.512 1 93.88 302 VAL B N 1
ATOM 5000 C CA . VAL B 1 302 ? -12.094 24.906 7.855 1 93.88 302 VAL B CA 1
ATOM 5001 C C . VAL B 1 302 ? -12.711 24.438 9.164 1 93.88 302 VAL B C 1
ATOM 5003 O O . VAL B 1 302 ? -13.07 23.266 9.297 1 93.88 302 VAL B O 1
ATOM 5006 N N . LEU B 1 303 ? -12.859 25.359 10.078 1 95.81 303 LEU B N 1
ATOM 5007 C CA . LEU B 1 303 ? -13.406 25 11.383 1 95.81 303 LEU B CA 1
ATOM 5008 C C . LEU B 1 303 ? -14.867 24.594 11.273 1 95.81 303 LEU B C 1
ATOM 5010 O O . LEU B 1 303 ? -15.352 23.766 12.055 1 95.81 303 LEU B O 1
ATOM 5014 N N . GLN B 1 304 ? -15.562 25.125 10.312 1 95.81 304 GLN B N 1
ATOM 5015 C CA . GLN B 1 304 ? -16.953 24.766 10.086 1 95.81 304 GLN B CA 1
ATOM 5016 C C . GLN B 1 304 ? -17.078 23.297 9.656 1 95.81 304 GLN B C 1
ATOM 5018 O O . GLN B 1 304 ? -18.078 22.656 9.922 1 95.81 304 GLN B O 1
ATOM 5023 N N . ALA B 1 305 ? -16.078 22.781 9.023 1 96 305 ALA B N 1
ATOM 5024 C CA . ALA B 1 305 ? -16.094 21.4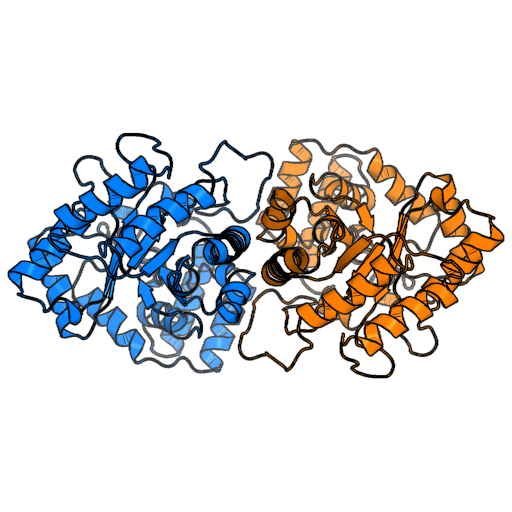06 8.531 1 96 305 ALA B CA 1
ATOM 5025 C C . ALA B 1 305 ? -16.203 20.406 9.688 1 96 305 ALA B C 1
ATOM 5027 O O . ALA B 1 305 ? -16.703 19.297 9.5 1 96 305 ALA B O 1
ATOM 5028 N N . THR B 1 306 ? -15.766 20.781 10.883 1 94.31 306 THR B N 1
ATOM 5029 C CA . THR B 1 306 ? -15.797 19.891 12.039 1 94.31 306 THR B CA 1
ATOM 5030 C C . THR B 1 306 ? -17.234 19.609 12.469 1 94.31 306 THR B C 1
ATOM 5032 O O . THR B 1 306 ? -17.5 18.672 13.211 1 94.31 306 THR B O 1
ATOM 5035 N N . ARG B 1 307 ? -18.156 20.406 11.914 1 93.5 307 ARG B N 1
ATOM 5036 C CA . ARG B 1 307 ? -19.547 20.297 12.328 1 93.5 307 ARG B CA 1
ATOM 5037 C C . ARG B 1 307 ? -20.406 19.672 11.227 1 93.5 307 ARG B C 1
ATOM 5039 O O . ARG B 1 307 ? -21.625 19.547 11.375 1 93.5 307 ARG B O 1
ATOM 5046 N N . VAL B 1 308 ? -19.766 19.344 10.211 1 94 308 VAL B N 1
ATOM 5047 C CA . VAL B 1 308 ? -20.516 18.844 9.062 1 94 308 VAL B CA 1
ATOM 5048 C C . VAL B 1 308 ? -20.438 17.312 9.039 1 94 308 VAL B C 1
ATOM 5050 O O . VAL B 1 308 ? -19.359 16.734 9.18 1 94 308 VAL B O 1
ATOM 5053 N N . HIS B 1 309 ? -21.594 16.719 8.93 1 93.12 309 HIS B N 1
ATOM 5054 C CA . HIS B 1 309 ? -21.688 15.273 8.742 1 93.12 309 HIS B CA 1
ATOM 5055 C C . HIS B 1 309 ? -22.047 14.922 7.301 1 93.12 309 HIS B C 1
ATOM 5057 O O . HIS B 1 309 ? -23.031 15.422 6.762 1 93.12 309 HIS B O 1
ATOM 5063 N N . LEU B 1 310 ? -21.203 14.164 6.676 1 96.5 310 LEU B N 1
ATOM 5064 C CA . LEU B 1 310 ? -21.484 13.711 5.312 1 96.5 310 LEU B CA 1
ATOM 5065 C C . LEU B 1 310 ? -22.328 12.438 5.32 1 96.5 310 LEU B C 1
ATOM 5067 O O . LEU B 1 310 ? -21.875 11.391 5.781 1 96.5 310 LEU B O 1
ATOM 5071 N N . CYS B 1 311 ? -23.484 12.484 4.781 1 95.75 311 CYS B N 1
ATOM 5072 C CA . CYS B 1 311 ? -24.375 11.336 4.766 1 95.75 311 CYS B CA 1
ATOM 5073 C C . CYS B 1 311 ? -23.953 10.32 3.715 1 95.75 311 CYS B C 1
ATOM 5075 O O . CYS B 1 311 ? -23.047 10.594 2.92 1 95.75 311 CYS B O 1
ATOM 5077 N N . GLU B 1 312 ? -24.609 9.219 3.723 1 96.19 312 GLU B N 1
ATOM 5078 C CA . GLU B 1 312 ? -24.219 8.094 2.871 1 96.19 312 GLU B CA 1
ATOM 5079 C C . GLU B 1 312 ? -24.391 8.445 1.394 1 96.19 312 GLU B C 1
ATOM 5081 O O . GLU B 1 312 ? -23.609 7.98 0.554 1 96.19 312 GLU B O 1
ATOM 5086 N N . GLU B 1 313 ? -25.344 9.219 1.084 1 97.38 313 GLU B N 1
ATOM 5087 C CA . GLU B 1 313 ? -25.578 9.625 -0.299 1 97.38 313 GLU B CA 1
ATOM 5088 C C . GLU B 1 313 ? -24.422 10.461 -0.839 1 97.38 313 GLU B C 1
ATOM 5090 O O . GLU B 1 313 ? -23.969 10.234 -1.962 1 97.38 313 GLU B O 1
ATOM 5095 N N . ILE B 1 314 ? -23.984 11.414 -0.011 1 98.06 314 ILE B N 1
ATOM 5096 C CA . ILE B 1 314 ? -22.859 12.258 -0.391 1 98.06 314 ILE B CA 1
ATOM 5097 C C . ILE B 1 314 ? -21.609 11.398 -0.574 1 98.06 314 ILE B C 1
ATOM 5099 O O . ILE B 1 314 ? -20.891 11.539 -1.57 1 98.06 314 ILE B O 1
ATOM 5103 N N . LEU B 1 315 ? -21.438 10.477 0.339 1 97.75 315 LEU B N 1
ATOM 5104 C CA . LEU B 1 315 ? -20.25 9.617 0.302 1 97.75 315 LEU B CA 1
ATOM 5105 C C . LEU B 1 315 ? -20.266 8.727 -0.932 1 97.75 315 LEU B C 1
ATOM 5107 O O . LEU B 1 315 ? -19.219 8.484 -1.541 1 97.75 315 LEU B O 1
ATOM 5111 N N . ALA B 1 316 ? -21.391 8.258 -1.306 1 97.88 316 ALA B N 1
ATOM 5112 C CA . ALA B 1 316 ? -21.516 7.418 -2.494 1 97.88 316 ALA B CA 1
ATOM 5113 C C . ALA B 1 316 ? -21.125 8.195 -3.754 1 97.88 316 ALA B C 1
ATOM 5115 O O . ALA B 1 316 ? -20.453 7.656 -4.633 1 97.88 316 ALA B O 1
ATOM 5116 N N . GLU B 1 317 ? -21.547 9.445 -3.828 1 98.44 317 GLU B N 1
ATOM 5117 C CA . GLU B 1 317 ? -21.203 10.273 -4.98 1 98.44 317 GLU B CA 1
ATOM 5118 C C . GLU B 1 317 ? -19.719 10.586 -5.008 1 98.44 317 GLU B C 1
ATOM 5120 O O . GLU B 1 317 ? -19.094 10.586 -6.074 1 98.44 317 GLU B O 1
ATOM 5125 N N . ILE B 1 318 ? -19.172 10.828 -3.795 1 98.56 318 ILE B N 1
ATOM 5126 C CA . ILE B 1 318 ? -17.734 11.07 -3.684 1 98.56 318 ILE B CA 1
ATOM 5127 C C . ILE B 1 318 ? -16.969 9.836 -4.156 1 98.56 318 ILE B C 1
ATOM 5129 O O . ILE B 1 318 ? -16.016 9.953 -4.922 1 98.56 318 ILE B O 1
ATOM 5133 N N . ASP B 1 319 ? -17.422 8.672 -3.773 1 97.31 319 ASP B N 1
ATOM 5134 C CA . ASP B 1 319 ? -16.766 7.426 -4.145 1 97.31 319 ASP B CA 1
ATOM 5135 C C . ASP B 1 319 ? -16.891 7.164 -5.641 1 97.31 319 ASP B C 1
ATOM 5137 O O . ASP B 1 319 ? -15.977 6.602 -6.254 1 97.31 319 ASP B O 1
ATOM 5141 N N . ASP B 1 320 ? -17.984 7.543 -6.211 1 97.31 320 ASP B N 1
ATOM 5142 C CA . ASP B 1 320 ? -18.156 7.422 -7.656 1 97.31 320 ASP B CA 1
ATOM 5143 C C . ASP B 1 320 ? -17.125 8.273 -8.406 1 97.31 320 ASP B C 1
ATOM 5145 O O . ASP B 1 320 ? -16.547 7.82 -9.391 1 97.31 320 ASP B O 1
ATOM 5149 N N . VAL B 1 321 ? -16.938 9.516 -7.941 1 98 321 VAL B N 1
ATOM 5150 C CA . VAL B 1 321 ? -15.945 10.398 -8.547 1 98 321 VAL B CA 1
ATOM 5151 C C . VAL B 1 321 ? -14.562 9.766 -8.422 1 98 321 VAL B C 1
ATOM 5153 O O . VAL B 1 321 ? -13.797 9.742 -9.383 1 98 321 VAL B O 1
ATOM 5156 N N . HIS B 1 322 ? -14.273 9.219 -7.23 1 96.75 322 HIS B N 1
ATOM 5157 C CA . HIS B 1 322 ? -12.977 8.586 -6.984 1 96.75 322 HIS B CA 1
ATOM 5158 C C . HIS B 1 322 ? -12.773 7.383 -7.898 1 96.75 322 HIS B C 1
ATOM 5160 O O . HIS B 1 322 ? -11.656 7.141 -8.375 1 96.75 322 HIS B O 1
ATOM 5166 N N . ALA B 1 323 ? -13.797 6.617 -8.148 1 92.5 323 ALA B N 1
ATOM 5167 C CA . ALA B 1 323 ? -13.711 5.453 -9.023 1 92.5 323 ALA B CA 1
ATOM 5168 C C . ALA B 1 323 ? -13.375 5.871 -10.453 1 92.5 323 ALA B C 1
ATOM 5170 O O . ALA B 1 323 ? -12.656 5.156 -11.164 1 92.5 323 ALA B O 1
ATOM 5171 N N . ARG B 1 324 ? -13.891 7.043 -10.875 1 92.56 324 ARG B N 1
ATOM 5172 C CA . ARG B 1 324 ? -13.656 7.547 -12.227 1 92.56 324 ARG B CA 1
ATOM 5173 C C . ARG B 1 324 ? -12.281 8.203 -12.336 1 92.56 324 ARG B C 1
ATOM 5175 O O . ARG B 1 324 ? -11.625 8.102 -13.375 1 92.56 324 ARG B O 1
ATOM 5182 N N . TYR B 1 325 ? -11.852 8.914 -11.266 1 94.5 325 TYR B N 1
ATOM 5183 C CA . TYR B 1 325 ? -10.57 9.625 -11.211 1 94.5 325 TYR B CA 1
ATOM 5184 C C . TYR B 1 325 ? -9.789 9.242 -9.961 1 94.5 325 TYR B C 1
ATOM 5186 O O . TYR B 1 325 ? -9.672 10.039 -9.023 1 94.5 325 TYR B O 1
ATOM 5194 N N . PRO B 1 326 ? -9.273 8.047 -9.984 1 93.31 326 PRO B N 1
ATOM 5195 C CA . PRO B 1 326 ? -8.641 7.578 -8.75 1 93.31 326 PRO B CA 1
ATOM 5196 C C . PRO B 1 326 ? -7.324 8.289 -8.453 1 93.31 326 PRO B C 1
ATOM 5198 O O . PRO B 1 326 ? -6.344 8.117 -9.188 1 93.31 326 PRO B O 1
ATOM 5201 N N . SER B 1 327 ? -7.328 9.125 -7.379 1 95.12 327 SER B N 1
ATOM 5202 C CA . SER B 1 327 ? -6.168 9.789 -6.797 1 95.12 327 SER B CA 1
ATOM 5203 C C . SER B 1 327 ? -5.316 10.461 -7.867 1 95.12 327 SER B C 1
ATOM 5205 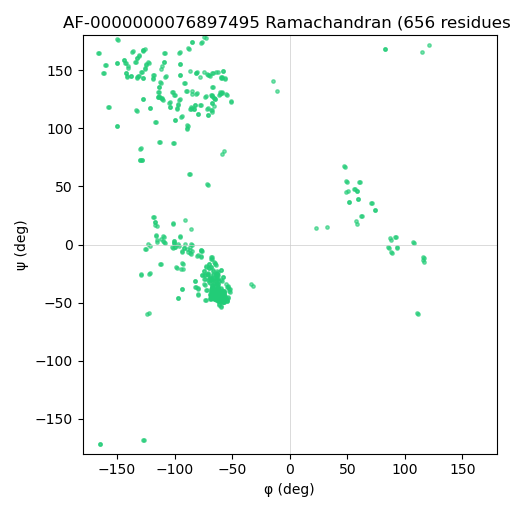O O . SER B 1 327 ? -4.141 10.125 -8.031 1 95.12 327 SER B O 1
ATOM 5207 N N . PRO B 1 328 ? -5.836 11.477 -8.5 1 95.25 328 PRO B N 1
ATOM 5208 C CA . PRO B 1 328 ? -5.102 12.133 -9.586 1 95.25 328 PRO B CA 1
ATOM 5209 C C . PRO B 1 328 ? -3.859 12.867 -9.086 1 95.25 328 PRO B C 1
ATOM 5211 O O . PRO B 1 328 ? -3.025 13.289 -9.898 1 95.25 328 PRO B O 1
ATOM 5214 N N . CYS B 1 329 ? -3.707 13.023 -7.73 1 95.06 329 CYS B N 1
ATOM 5215 C CA . CYS B 1 329 ? -2.543 13.656 -7.121 1 95.06 329 CYS B CA 1
ATOM 5216 C C . CYS B 1 329 ? -1.977 12.789 -6.004 1 95.06 329 CYS B C 1
ATOM 5218 O O . CYS B 1 329 ? -2.006 13.18 -4.832 1 95.06 329 CYS B O 1
ATOM 5220 N N . PRO B 1 330 ? -1.366 11.742 -6.41 1 91.81 330 PRO B N 1
ATOM 5221 C CA . PRO B 1 330 ? -0.923 10.797 -5.387 1 91.81 330 PRO B CA 1
ATOM 5222 C C . PRO B 1 330 ? 0.268 11.312 -4.582 1 91.81 330 PRO B C 1
ATOM 5224 O O . PRO B 1 330 ? 1.035 12.141 -5.07 1 91.81 330 PRO B O 1
#

Sequence (660 aa):
MTMGEQSGPPESLRLLDAAFDAGVNFFDSAEMYPVPQRAETHGRSEELVGRWLRARRVPRDSVVLATKMTWIRGGPVALDSRNITEAIDSSLRRLGVDYIDLYQIHWPDRYVPMFGETDYDPSRQYASIPMEEQLEALGKGVESGKIRYIGLSNETPYGLMKFLQLSVDFQLRSKILTVQNSYNLLCRNFDAGLAECCHHERISLLAYSPMAMGILSGKYHSSDDSGPPDARMNLFKGRYSEGESRYNLQNPKLESAVKEYRRIGVKYGISPSILAVAFVLRHPLVGSAVFGATKLWQLEEVLQATRVHLCEEILAEIDDVHARYPSPCPMTMGEQSGPPESLRLLDAAFDAGVNFFDSAEMYPVPQRAETHGRSEELVGRWLRARRVPRDSVVLATKMTWIRGGPVALDSRNITEAIDSSLRRLGVDYIDLYQIHWPDRYVPMFGETDYDPSRQYASIPMEEQLEALGKGVESGKIRYIGLSNETPYGLMKFLQLSVDFQLRSKILTVQNSYNLLCRNFDAGLAECCHHERISLLAYSPMAMGILSGKYHSSDDSGPPDARMNLFKGRYSEGESRYNLQNPKLESAVKEYRRIGVKYGISPSILAVAFVLRHPLVGSAVFGATKLWQLEEVLQATRVHLCEEILAEIDDVHARYPSPCP

Foldseek 3Di:
DQEQPLADLVLLLVLVVLCVVLPAAEDEEEQQDDPPGDPVRGLVVLLSQLVSCVVVVPDPVSHQAEYEYECCPVHNRALALVRLLVRLVVSCVSSVHQAHAEYEHADDQWDDQALQGDDDDPVPTDDHDDLLRNLVSVLVCCVVRRYPAYEYEPDALVRVVVNLVSCVVVVRNVRYAEYEYADWLLAHCCVPRVVVVCVVSVHAYAHEPLCLQVVQLVQQVPPDHRGDCSRPCNVQPPNGCSSCSQDPVPPPLSVQLSVQLCVLCVVVVHRSLLSSLLVQVPDPRHPHYDYDDSDNVSVVNSSVSVVDDDDPVSVVSSVVSCVVRPNVRD/DQEQPLADLVLLLVLVVLCVVLPAAEDEEEQQDDPPGDPVRGLVVLLSQLVSCVVVVPPPVSHQAEYEYECCVVHRHALALVRLLVRLVVSCVSSVHQAHAEYEHADDQWDDQALQGDDDDPVPTDDHDDLLRNLVSVLVCCVVRRYPAYEYEPDALVRVVVNLVSCVVVVRNVRYAEYEYADWLLAHCCVPRVVVVCVVSVHAYAHEPLCLQVVQLVQQVPPDHRGDCSRPCNVQPPNGCSSCSQDPVPPPLSVQLSVQLCVLCVVVVHRSLLSSLLVQVPDPRHPHYDYDDSDNVSVVNSSVSVVDDDDPVSVVSSVVSCVVRPNVRD

pLDDT: mean 93.74, std 7.88, range [49.75, 98.94]

Radius of gyration: 27.06 Å; Cα contacts (8 Å, |Δi|>4): 1184; chains: 2; bounding box: 50×82×63 Å

Nearest PDB structures (foldseek):
  1lqa-assembly1_A  TM=9.410E-01  e=5.860E-32  Escherichia coli
  3eb3-assembly1_A  TM=9.080E-01  e=5.638E-21  Rattus norvegicus
  3eb4-assembly1_A  TM=9.038E-01  e=5.033E-21  Rattus norvegicus
  7wf3-assembly1_C  TM=8.916E-01  e=2.606E-20  Homo sapiens
  4xvd-assembly1_A  TM=7.198E-01  e=1.347E-14  Homo sapiens

Solvent-accessible surface area (backbone atoms only — not comparable to full-atom values): 34575 Å² total; per-residue (Å²): 88,38,37,57,61,81,24,51,70,70,57,37,46,50,47,52,49,52,40,44,74,72,65,54,38,75,49,72,48,25,48,58,19,12,53,62,69,42,83,90,38,48,31,37,28,31,32,51,52,20,50,40,38,61,74,66,63,55,60,72,89,68,44,45,42,29,36,28,43,67,34,64,64,100,44,91,36,60,49,37,44,67,50,46,50,51,46,54,54,51,50,32,61,41,30,70,47,81,56,35,48,31,43,22,42,46,54,64,59,50,70,67,55,57,62,42,42,60,58,52,58,81,86,63,62,62,95,50,50,54,66,67,49,35,49,51,34,51,46,52,33,39,74,71,50,43,23,64,28,36,27,41,13,63,64,48,41,44,53,52,52,49,52,51,59,54,20,54,83,69,71,37,48,89,31,53,45,38,36,34,36,66,31,27,84,44,15,54,63,45,31,44,44,38,41,50,38,24,62,78,67,66,29,29,30,33,22,31,47,28,39,57,80,48,47,47,54,41,51,52,74,40,98,58,69,80,28,59,69,84,36,62,68,55,61,38,62,95,60,32,65,65,58,51,57,26,56,53,85,81,37,65,57,46,50,51,44,44,53,50,52,38,49,51,14,59,74,71,74,36,55,28,51,30,49,32,41,24,58,43,65,63,39,88,55,43,71,41,77,45,78,72,67,88,45,67,67,54,47,52,44,55,58,51,15,79,73,52,79,82,49,70,68,58,49,51,53,51,48,50,48,35,72,76,39,65,36,65,37,66,89,38,37,57,63,79,23,52,70,72,57,36,46,51,47,51,50,53,41,44,74,71,65,53,38,74,48,71,50,25,49,58,20,11,54,61,70,44,85,88,38,46,32,36,28,29,32,50,52,20,48,41,38,60,75,67,62,54,61,72,88,68,42,45,42,31,34,27,43,68,34,63,62,100,44,87,37,59,49,36,46,68,50,45,50,51,47,54,54,50,49,32,60,42,29,68,49,80,56,34,48,33,42,22,43,47,53,63,60,52,70,68,56,57,61,42,44,59,58,51,57,81,87,63,62,62,94,49,50,54,67,66,49,37,49,51,33,52,47,51,34,38,74,71,51,42,24,64,28,36,28,40,14,63,65,48,41,43,54,52,53,49,52,51,60,54,19,53,82,70,72,38,47,90,31,53,44,37,37,35,36,66,31,27,85,45,14,55,63,44,31,44,45,38,40,50,38,24,62,78,67,66,31,29,30,34,22,31,47,27,40,58,80,48,48,48,55,42,50,52,75,39,97,57,72,81,27,60,68,82,36,62,68,55,62,36,60,95,60,32,65,63,59,50,57,25,57,53,85,80,38,65,56,44,50,51,45,43,53,51,51,39,50,52,16,59,74,70,75,37,56,28,51,30,48,32,41,23,57,43,65,63,38,88,54,45,70,42,77,45,76,69,66,88,45,65,68,54,46,53,45,55,58,51,14,80,73,52,81,82,51,70,68,57,50,51,54,52,50,50,49,35,73,76,39,66,35,65,38,67